Protein AF-A0A7J4PIK4-F1 (afdb_monomer)

Sequence (533 aa):
EASETSETIETIPVEIYWIFDQPGRMFKRGAWVELLEFLSGKVMSTPASKEECISGVVDYFHFKHGLKYDSFCGASHYGVFEHGGFFNLKAYLAGSVPISNCYDQAAALQAILGGIGINDIEWLFLEPFGYINRTDLLGRGECNNPFFLKEGRHDPEIVDNGSGHRTGFANHAFCGLLNKDNILDSCAGPHSGNDTAEEYVSQAVDSNPALYPAIRFERPGKKEDIVIGYGVADVERIEAANPLPTPPVGSEDEKENDKKAEKLNKIKELLDYPAKYESLDPYTFVCCNWPDPLANPLLSGWAMDLEQVRVGWNGVLKQWCMHDGEERINIEIYVSNSGPAPVHERIFKTLAATALNECVHRPNPESERHISRVQGLNPENKRHITLTASTENYSQQLSAIYNVGFNVEGFNLETDITQDLLDWLENLALNGVTEDWDKFPKLKLIEPAFPADAALGETFTCRADPEINENKSPFLEFFTSNKNVSLEEESDLTFTFKALVPEYTPIGLVLTDRETLLSTSKEVFINIYDPEN

Secondary structure (DSSP, 8-state):
----------PPPPP----SSSPPTT-BTB--HHHHHHIIIII-SS-SSHHHHHHHHHHIIIIIS--EE-TTT---SSSEETTEEEE-HHHHHHTSSSEE-HHHHHHHHHHHHHHTT---EEEEEESS-BSBPSEEETTTEEES-TTTTSTT----SS--TT-TTPPPB--EEEEEETTS-EEEESSEE-EEEEEEHHHHHHHHB---GGG--TTT-SS---GGGEEE--EEEEEPP--SS-----PPSS-S-HHHHHHHHHHHHHHHHHTTHHHHHHTS-TT-EE------GGGSGGGTT-EEEEEEEEEETTEEEEEEEEEETTEEEEEEEEEESS-HHHHHHHHHHHHHHHTTTT------TT---S--------TTSS-SEEEEEE-SSEEEEEEEETTEEEEEEEES-SS-HHHHHHHHHHHHHHHTEES-GGGS---------S-SEEETT-EEEEE------TT---EEEEE---TTEEEEEEETTEEEEEE-SSSEEEEEEEEE-TTT--EEEEEEEEEEE-TT-

Nearest PDB structures (foldseek):
  5noi-assembly1_A-2  TM=6.344E-01  e=3.663E-02  Homo sapiens
  3s97-assembly2_D  TM=6.069E-01  e=7.770E-02  Homo sapiens
  3hrp-assembly1_A  TM=4.530E-01  e=3.458E-02  Bacteroides thetaiotaomicron VPI-5482
  7z4b-assembly1_DW  TM=5.692E-01  e=2.470E-01  Escherichia phage vB_EcoP_SU10
  2k3t-assembly1_A  TM=4.989E-01  e=1.385E-01  Homo sapiens

pLDDT: mean 79.7, std 17.29, range [25.11, 98.31]

Solvent-accessible surface area (backbone atoms only — not comparable to full-atom values): 29612 Å² total; per-residue (Å²): 140,80,84,83,79,80,77,78,77,84,76,80,85,83,87,85,86,86,60,80,43,72,38,22,81,34,36,84,85,48,56,56,66,70,58,53,50,45,41,61,68,75,46,39,71,91,64,93,46,72,64,54,43,48,32,34,51,28,49,28,60,25,72,66,66,73,43,22,54,35,20,53,81,54,55,54,75,33,66,30,43,84,44,31,34,45,30,38,56,66,50,55,79,67,45,76,54,68,44,31,21,37,35,40,38,25,40,48,52,48,50,56,39,8,46,38,19,49,62,57,56,41,30,34,23,28,61,46,30,23,36,42,30,78,37,36,28,22,64,71,40,72,26,33,14,68,44,23,57,20,89,99,40,83,49,59,44,61,65,63,93,87,43,92,77,58,37,68,44,64,53,48,34,27,29,19,39,76,84,60,37,27,31,32,27,32,33,76,30,76,34,59,44,83,38,39,36,61,54,44,38,64,57,46,32,40,75,60,68,89,76,33,52,87,85,84,39,78,50,57,39,51,56,88,43,54,40,79,37,78,20,57,60,30,46,66,72,84,46,88,64,66,76,73,86,82,83,81,91,84,79,79,52,68,70,57,51,50,51,53,49,54,51,52,50,51,54,36,58,77,52,48,36,70,69,55,56,72,68,51,63,83,67,46,36,57,64,40,73,66,74,66,70,69,74,39,78,90,39,65,85,49,46,78,81,44,78,49,68,37,55,49,92,62,28,23,38,38,38,38,34,33,37,51,92,84,26,35,40,38,43,35,42,34,30,30,61,77,29,38,64,64,23,52,52,49,54,52,50,50,46,58,64,68,55,60,87,68,71,63,94,66,96,56,99,83,64,90,71,40,82,62,54,82,52,64,53,51,94,81,81,70,42,67,40,46,39,46,45,41,56,92,50,36,39,35,38,40,36,31,40,52,14,32,22,41,40,31,36,32,32,55,51,94,60,84,55,45,60,59,52,48,54,50,53,50,53,50,42,63,74,15,54,41,68,58,72,84,74,46,88,59,67,79,43,73,53,78,41,73,65,59,60,41,44,57,69,37,72,50,46,46,35,53,54,65,58,64,62,97,88,62,80,64,48,71,50,79,46,70,92,49,86,40,48,45,83,75,45,79,56,99,49,37,37,31,30,31,32,66,39,67,39,82,40,72,38,40,42,35,41,31,34,77,49,53,39,52,52,52,72,48,78,46,67,34,38,27,36,53,91,90,115

Structure (mmCIF, N/CA/C/O backbone):
data_AF-A0A7J4PIK4-F1
#
_entry.id   AF-A0A7J4PIK4-F1
#
loop_
_atom_site.group_PDB
_atom_site.id
_atom_site.type_symbol
_atom_site.label_atom_id
_atom_site.label_alt_id
_atom_site.label_comp_id
_atom_site.label_asym_id
_atom_site.label_entity_id
_atom_site.label_seq_id
_atom_site.pdbx_PDB_ins_code
_atom_site.Cartn_x
_atom_site.Cartn_y
_atom_site.Cartn_z
_atom_site.occupancy
_atom_site.B_iso_or_equiv
_atom_site.auth_seq_id
_atom_site.auth_comp_id
_atom_site.auth_asym_id
_atom_site.auth_atom_id
_atom_site.pdbx_PDB_model_num
ATOM 1 N N . GLU A 1 1 ? 5.708 -37.412 55.604 1.00 44.56 1 GLU A N 1
ATOM 2 C CA . GLU A 1 1 ? 5.358 -37.218 54.186 1.00 44.56 1 GLU A CA 1
ATOM 3 C C . GLU A 1 1 ? 5.075 -35.741 53.984 1.00 44.56 1 GLU A C 1
ATOM 5 O O . GLU A 1 1 ? 4.051 -35.258 54.443 1.00 44.56 1 GLU A O 1
ATOM 10 N N . ALA A 1 2 ? 6.034 -35.007 53.429 1.00 40.03 2 ALA A N 1
ATOM 11 C CA . ALA A 1 2 ? 5.810 -33.663 52.916 1.00 40.03 2 ALA A CA 1
ATOM 12 C C . ALA A 1 2 ? 6.092 -33.769 51.418 1.00 40.03 2 ALA A C 1
ATOM 14 O O . ALA A 1 2 ? 7.215 -34.090 51.034 1.00 40.03 2 ALA A O 1
ATOM 15 N N . SER A 1 3 ? 5.046 -33.657 50.601 1.00 47.53 3 SER A N 1
ATOM 16 C CA . SER A 1 3 ? 5.165 -33.687 49.147 1.00 47.53 3 SER A CA 1
ATOM 17 C C . SER A 1 3 ? 5.672 -32.329 48.675 1.00 47.53 3 SER A C 1
ATOM 19 O O . SER A 1 3 ? 4.949 -31.338 48.771 1.00 47.53 3 SER A O 1
ATOM 21 N N . GLU A 1 4 ? 6.907 -32.288 48.182 1.00 50.44 4 GLU A N 1
ATOM 22 C CA . GLU A 1 4 ? 7.414 -31.165 47.398 1.00 50.44 4 GLU A CA 1
ATOM 23 C C . GLU A 1 4 ? 6.646 -31.110 46.074 1.00 50.44 4 GLU A C 1
ATOM 25 O O . GLU A 1 4 ? 6.783 -31.971 45.206 1.00 50.44 4 GLU A O 1
ATOM 30 N N . THR A 1 5 ? 5.798 -30.098 45.938 1.00 47.47 5 THR A N 1
ATOM 31 C CA . THR A 1 5 ? 5.263 -29.649 44.657 1.00 47.47 5 THR A CA 1
ATOM 32 C C . THR A 1 5 ? 6.376 -28.903 43.929 1.00 47.47 5 THR A C 1
ATOM 34 O O . THR A 1 5 ? 6.680 -27.765 44.281 1.00 47.47 5 THR A O 1
ATOM 37 N N . SER A 1 6 ? 7.019 -29.543 42.948 1.00 48.03 6 SER A N 1
ATOM 38 C CA . SER A 1 6 ? 7.928 -28.843 42.041 1.00 48.03 6 SER A CA 1
ATOM 39 C C . SER A 1 6 ? 7.102 -27.951 41.114 1.00 48.03 6 SER A C 1
ATOM 41 O O . SER A 1 6 ? 6.417 -28.451 40.221 1.00 48.03 6 SER A O 1
ATOM 43 N N . GLU A 1 7 ? 7.150 -26.641 41.335 1.00 50.25 7 GLU A N 1
ATOM 44 C CA . GLU A 1 7 ? 6.687 -25.661 40.356 1.00 50.25 7 GLU A CA 1
ATOM 45 C C . GLU A 1 7 ? 7.585 -25.755 39.118 1.00 50.25 7 GLU A C 1
ATOM 47 O O . GLU A 1 7 ? 8.800 -25.553 39.180 1.00 50.25 7 GLU A O 1
ATOM 52 N N . THR A 1 8 ? 6.997 -26.126 37.985 1.00 49.59 8 THR A N 1
ATOM 53 C CA . THR A 1 8 ? 7.645 -26.013 36.681 1.00 49.59 8 THR A CA 1
ATOM 54 C C . THR A 1 8 ? 7.785 -24.533 36.357 1.00 49.59 8 THR A C 1
ATOM 56 O O . THR A 1 8 ? 6.787 -23.858 36.128 1.00 49.59 8 THR A O 1
ATOM 59 N N . ILE A 1 9 ? 9.019 -24.032 36.355 1.00 49.72 9 ILE A N 1
ATOM 60 C CA . ILE A 1 9 ? 9.341 -22.703 35.835 1.00 49.72 9 ILE A CA 1
ATOM 61 C C . ILE A 1 9 ? 8.969 -22.707 34.349 1.00 49.72 9 ILE A C 1
ATOM 63 O O . ILE A 1 9 ? 9.581 -23.437 33.567 1.00 49.72 9 ILE A O 1
ATOM 67 N N . GLU A 1 10 ? 7.957 -21.930 33.965 1.00 50.75 10 GLU A N 1
ATOM 68 C CA . GLU A 1 10 ? 7.666 -21.655 32.559 1.00 50.75 10 GLU A CA 1
ATOM 69 C C . GLU A 1 10 ? 8.859 -20.904 31.961 1.00 50.75 10 GLU A C 1
ATOM 71 O O . GLU A 1 10 ? 9.137 -19.753 32.292 1.00 50.75 10 GLU A O 1
ATOM 76 N N . THR A 1 11 ? 9.620 -21.581 31.106 1.00 53.75 11 THR A N 1
ATOM 77 C CA . THR A 1 11 ? 10.657 -20.943 30.298 1.00 53.75 11 THR A CA 1
ATOM 78 C C . THR A 1 11 ? 10.000 -20.334 29.068 1.00 53.75 11 THR A C 1
ATOM 80 O O . THR A 1 11 ? 9.451 -21.071 28.248 1.00 53.75 11 THR A O 1
ATOM 83 N N . ILE A 1 12 ? 10.077 -19.012 28.921 1.00 56.41 12 ILE A N 1
ATOM 84 C CA . ILE A 1 12 ? 9.683 -18.335 27.682 1.00 56.41 12 ILE A CA 1
ATOM 85 C C . ILE A 1 12 ? 10.761 -18.646 26.629 1.00 56.41 12 ILE A C 1
ATOM 87 O O . ILE A 1 12 ? 11.936 -18.355 26.879 1.00 56.41 12 ILE A O 1
ATOM 91 N N . PRO A 1 13 ? 10.420 -19.269 25.488 1.00 65.19 13 PRO A N 1
ATOM 92 C CA . PRO A 1 13 ? 11.381 -19.487 24.417 1.00 65.19 13 PRO A CA 1
ATOM 93 C C . PRO A 1 13 ? 11.828 -18.135 23.846 1.00 65.19 13 PRO A C 1
ATOM 95 O O . PRO A 1 13 ? 11.005 -17.273 23.551 1.00 65.19 13 PRO A O 1
ATOM 98 N N . VAL A 1 14 ? 13.142 -17.950 23.720 1.00 74.19 14 VAL A N 1
ATOM 99 C CA . VAL A 1 14 ? 13.741 -16.777 23.074 1.00 74.19 14 VAL A CA 1
ATOM 100 C C . VAL A 1 14 ? 14.162 -17.185 21.671 1.00 74.19 14 VAL A C 1
ATOM 102 O O . VAL A 1 14 ? 15.006 -18.069 21.514 1.00 74.19 14 VAL A O 1
ATOM 105 N N . GLU A 1 15 ? 13.599 -16.524 20.668 1.00 78.19 15 GLU A N 1
ATOM 106 C CA . GLU A 1 15 ? 14.009 -16.658 19.274 1.00 78.19 15 GLU A CA 1
ATOM 107 C C . GLU A 1 15 ? 14.902 -15.477 18.894 1.00 78.19 15 GLU A C 1
ATOM 109 O O . GLU A 1 15 ? 14.636 -14.329 19.249 1.00 78.19 15 GLU A O 1
ATOM 114 N N . ILE A 1 16 ? 16.017 -15.767 18.222 1.00 81.12 16 ILE A N 1
ATOM 115 C CA . ILE A 1 16 ? 17.013 -14.767 17.830 1.00 81.12 16 ILE A CA 1
ATOM 116 C C . ILE A 1 16 ? 17.240 -14.898 16.332 1.00 81.12 16 ILE A C 1
ATOM 118 O O . ILE A 1 16 ? 17.668 -15.951 15.855 1.00 81.12 16 ILE A O 1
ATOM 122 N N . TYR A 1 17 ? 17.010 -13.805 15.613 1.00 83.31 17 TYR A N 1
ATOM 123 C CA . TYR A 1 17 ? 17.243 -13.703 14.178 1.00 83.31 17 TYR A CA 1
ATOM 124 C C . TYR A 1 17 ? 18.482 -12.855 13.908 1.00 83.31 17 TYR A C 1
ATOM 126 O O . TYR A 1 17 ? 18.696 -11.822 14.542 1.00 83.31 17 TYR A O 1
ATOM 134 N N . TRP A 1 18 ? 19.285 -13.291 12.942 1.00 84.50 18 TRP A N 1
ATOM 135 C CA . TRP A 1 18 ? 20.446 -12.555 12.454 1.00 84.50 18 TRP A CA 1
ATOM 136 C C . TRP A 1 18 ? 20.149 -12.087 11.033 1.00 84.50 18 TRP A C 1
ATOM 138 O O . TRP A 1 18 ? 19.862 -12.908 10.163 1.00 84.50 18 TRP A O 1
ATOM 148 N N . ILE A 1 19 ? 20.208 -10.776 10.816 1.00 89.12 19 ILE A N 1
ATOM 149 C CA . ILE A 1 19 ? 20.044 -10.132 9.508 1.00 89.12 19 ILE A CA 1
ATOM 150 C C . ILE A 1 19 ? 21.381 -9.525 9.059 1.00 89.12 19 ILE A C 1
ATOM 152 O O . ILE A 1 19 ? 22.289 -9.363 9.877 1.00 89.12 19 ILE A O 1
ATOM 156 N N . PHE A 1 20 ? 21.532 -9.239 7.764 1.00 90.12 20 PHE A N 1
ATOM 157 C CA . PHE A 1 20 ? 22.807 -8.788 7.190 1.00 90.12 20 PHE A CA 1
ATOM 158 C C . PHE A 1 20 ? 23.176 -7.364 7.610 1.00 90.12 20 PHE A C 1
ATOM 160 O O . PHE A 1 20 ? 24.349 -7.075 7.837 1.00 90.12 20 PHE A O 1
ATOM 167 N N . ASP A 1 21 ? 22.177 -6.491 7.699 1.00 92.62 21 ASP A N 1
ATOM 168 C CA . ASP A 1 21 ? 22.305 -5.092 8.103 1.00 92.62 21 ASP A CA 1
ATOM 169 C C . ASP A 1 21 ? 20.950 -4.594 8.640 1.00 92.62 21 ASP A C 1
ATOM 171 O O . ASP A 1 21 ? 20.004 -5.372 8.782 1.00 92.62 21 ASP A O 1
ATOM 175 N N . GLN A 1 22 ? 20.831 -3.301 8.929 1.00 91.56 22 GLN A N 1
ATOM 176 C CA . GLN A 1 22 ? 19.566 -2.678 9.301 1.00 91.56 22 GLN A CA 1
ATOM 177 C C . GLN A 1 22 ? 18.505 -2.870 8.208 1.00 91.56 22 GLN A C 1
ATOM 179 O O . GLN A 1 22 ? 18.833 -2.747 7.026 1.00 91.56 22 GLN A O 1
ATOM 184 N N . PRO A 1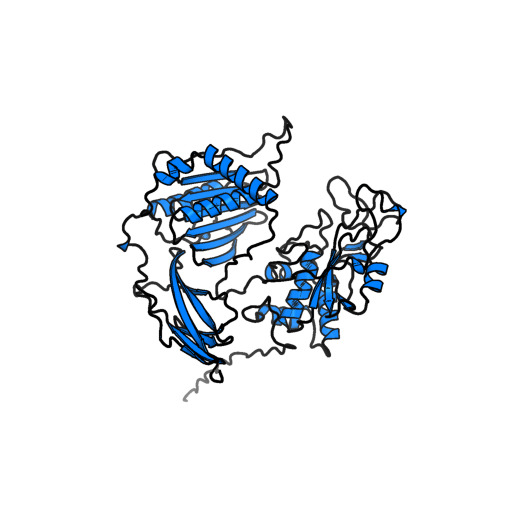 23 ? 17.232 -3.109 8.568 1.00 93.81 23 PRO A N 1
ATOM 185 C CA . PRO A 1 23 ? 16.152 -3.190 7.595 1.00 93.81 23 PRO A CA 1
ATOM 186 C C . PRO A 1 23 ? 16.070 -1.947 6.701 1.00 93.81 23 PRO A C 1
ATOM 188 O O . PRO A 1 23 ? 16.350 -0.824 7.127 1.00 93.81 23 PRO A O 1
ATOM 191 N N . GLY A 1 24 ? 15.666 -2.153 5.452 1.00 91.00 24 GLY A N 1
ATOM 192 C CA . GLY A 1 24 ? 15.542 -1.098 4.457 1.00 91.00 24 GLY A CA 1
ATOM 193 C C . GLY A 1 24 ? 14.508 -0.040 4.825 1.00 91.00 24 GLY A C 1
ATOM 194 O O . GLY A 1 24 ? 13.609 -0.258 5.635 1.00 91.00 24 GLY A O 1
ATOM 195 N N . ARG A 1 25 ? 14.599 1.124 4.171 1.00 89.00 25 ARG A N 1
ATOM 196 C CA . ARG A 1 25 ? 13.798 2.326 4.485 1.00 89.00 25 ARG A CA 1
ATOM 197 C C . ARG A 1 25 ? 12.275 2.133 4.469 1.00 89.00 25 ARG A C 1
ATOM 199 O O . ARG A 1 25 ? 11.564 2.936 5.069 1.00 89.00 25 ARG A O 1
ATOM 206 N N . MET A 1 26 ? 11.775 1.120 3.759 1.00 91.19 26 MET A N 1
ATOM 207 C CA . MET A 1 26 ? 10.349 0.787 3.729 1.00 91.19 26 MET A CA 1
ATOM 208 C C . MET A 1 26 ? 9.867 0.182 5.059 1.00 91.19 26 MET A C 1
ATOM 210 O O . MET A 1 26 ? 8.690 0.290 5.383 1.00 91.19 26 MET A O 1
ATOM 214 N N . PHE A 1 27 ? 10.771 -0.383 5.867 1.00 88.50 27 PHE A N 1
ATOM 215 C CA . PHE A 1 27 ? 10.506 -0.913 7.206 1.00 88.50 27 PHE A CA 1
ATOM 216 C C . PHE A 1 27 ? 10.807 0.132 8.276 1.00 88.50 27 PHE A C 1
ATOM 218 O O . PHE A 1 27 ? 11.755 0.023 9.052 1.00 88.50 27 PHE A O 1
ATOM 225 N N . LYS A 1 28 ? 9.967 1.163 8.350 1.00 77.62 28 LYS A N 1
ATOM 226 C CA . LYS A 1 28 ? 10.164 2.317 9.248 1.00 77.62 28 LYS A CA 1
ATOM 227 C C . LYS A 1 28 ? 10.260 1.969 10.745 1.00 77.62 28 LYS A C 1
ATOM 229 O O . LYS A 1 28 ? 10.697 2.812 11.517 1.00 77.62 28 LYS A O 1
ATOM 234 N N . ARG A 1 29 ? 9.845 0.762 11.156 1.00 73.25 29 ARG A N 1
ATOM 235 C CA . ARG A 1 29 ? 9.918 0.243 12.539 1.00 73.25 29 ARG A CA 1
ATOM 236 C C . ARG A 1 29 ? 10.696 -1.078 12.643 1.00 73.25 29 ARG A C 1
ATOM 238 O O . ARG A 1 29 ? 10.485 -1.854 13.567 1.00 73.25 29 ARG A O 1
ATOM 245 N N . GLY A 1 30 ? 11.578 -1.338 11.681 1.00 82.06 30 GLY A N 1
ATOM 246 C CA . GLY A 1 30 ? 12.247 -2.625 11.539 1.00 82.06 30 GLY A CA 1
ATOM 247 C C . GLY A 1 30 ? 11.376 -3.673 10.842 1.00 82.06 30 GLY A C 1
ATOM 248 O O . GLY A 1 30 ? 10.187 -3.467 10.589 1.00 82.06 30 GLY A O 1
ATOM 249 N N . ALA A 1 31 ? 12.003 -4.786 10.469 1.00 85.62 31 ALA A N 1
ATOM 250 C CA . ALA A 1 31 ? 11.311 -5.926 9.889 1.00 85.62 31 ALA A CA 1
ATOM 251 C C . ALA A 1 31 ? 10.519 -6.660 10.974 1.00 85.62 31 ALA A C 1
ATOM 253 O O . ALA A 1 31 ? 11.040 -6.920 12.058 1.00 85.62 31 ALA A O 1
ATOM 254 N N . TRP A 1 32 ? 9.263 -6.990 10.684 1.00 84.44 32 TRP A N 1
ATOM 255 C CA . TRP A 1 32 ? 8.428 -7.719 11.631 1.00 84.44 32 TRP A CA 1
ATOM 256 C C . TRP A 1 32 ? 8.840 -9.191 11.741 1.00 84.44 32 T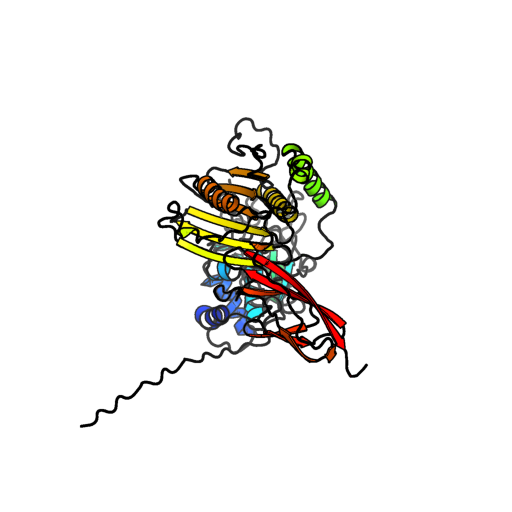RP A C 1
ATOM 258 O O . TRP A 1 32 ? 9.379 -9.775 10.797 1.00 84.44 32 TRP A O 1
ATOM 268 N N . VAL A 1 33 ? 8.583 -9.802 12.899 1.00 84.00 33 VAL A N 1
ATOM 269 C CA . VAL A 1 33 ? 9.047 -11.162 13.221 1.00 84.00 33 VAL A CA 1
ATOM 270 C C . VAL A 1 33 ? 8.488 -12.189 12.241 1.00 84.00 33 VAL A C 1
ATOM 272 O O . VAL A 1 33 ? 9.237 -13.026 11.755 1.00 84.00 33 VAL A O 1
ATOM 275 N N . GLU A 1 34 ? 7.227 -12.066 11.837 1.00 85.69 34 GLU A N 1
ATOM 276 C CA . GLU A 1 34 ? 6.569 -12.988 10.907 1.00 85.69 34 GLU A CA 1
ATOM 277 C C . GLU A 1 34 ? 7.231 -12.990 9.518 1.00 85.69 34 GLU A C 1
ATOM 279 O O . GLU A 1 34 ? 7.201 -13.996 8.810 1.00 85.69 34 GLU A O 1
ATOM 284 N N . LEU A 1 35 ? 7.868 -11.882 9.116 1.00 87.56 35 LEU A N 1
ATOM 285 C CA . LEU A 1 35 ? 8.659 -11.815 7.890 1.00 87.56 35 LEU A CA 1
ATOM 286 C C . LEU A 1 35 ? 9.956 -12.605 8.067 1.00 87.56 35 LEU A C 1
ATOM 288 O O . LEU A 1 35 ? 10.343 -13.365 7.181 1.00 87.56 35 LEU A O 1
ATOM 292 N N . LEU A 1 36 ? 10.613 -12.467 9.218 1.00 88.12 36 LEU A N 1
ATOM 293 C CA . LEU A 1 36 ? 11.833 -13.210 9.530 1.00 88.12 36 LEU A CA 1
ATOM 294 C C . LEU A 1 36 ? 11.552 -14.714 9.686 1.00 88.12 36 LEU A C 1
ATOM 296 O O . LEU A 1 36 ? 12.323 -15.531 9.183 1.00 88.12 36 LEU A O 1
ATOM 300 N N . GLU A 1 37 ? 10.429 -15.097 10.295 1.00 85.62 37 GLU A N 1
ATOM 301 C CA . GLU A 1 37 ? 9.919 -16.474 10.351 1.00 85.62 37 GLU A CA 1
ATOM 302 C C . GLU A 1 37 ? 9.628 -17.025 8.955 1.00 85.62 37 GLU A C 1
ATOM 304 O O . GLU A 1 37 ? 10.052 -18.130 8.605 1.00 85.62 37 GLU A O 1
ATOM 309 N N . PHE A 1 38 ? 8.937 -16.241 8.124 1.00 86.12 38 PHE A N 1
ATOM 310 C CA . PHE A 1 38 ? 8.653 -16.613 6.746 1.00 86.12 38 PHE A CA 1
ATOM 311 C C . PHE A 1 38 ? 9.948 -16.897 5.977 1.00 86.12 38 PHE A C 1
ATOM 313 O O . PHE A 1 38 ? 10.061 -17.926 5.307 1.00 86.12 38 PHE A O 1
ATOM 320 N N . LEU A 1 39 ? 10.949 -16.029 6.121 1.00 83.12 39 LEU A N 1
ATOM 321 C CA . LEU A 1 39 ? 12.225 -16.160 5.424 1.00 83.12 39 LEU A CA 1
ATOM 322 C C . LEU A 1 39 ? 13.054 -17.342 5.926 1.00 83.12 39 LEU A C 1
ATOM 324 O O . LEU A 1 39 ? 13.543 -18.129 5.114 1.00 83.12 39 LEU A O 1
ATOM 328 N N . SER A 1 40 ? 13.176 -17.481 7.245 1.00 78.38 40 SER A N 1
ATOM 329 C CA . SER A 1 40 ? 13.967 -18.532 7.898 1.00 78.38 40 SER A CA 1
ATOM 330 C C . SER A 1 40 ? 13.339 -19.928 7.805 1.00 78.38 40 SER A C 1
ATOM 332 O O . SER A 1 40 ? 14.051 -20.923 7.933 1.00 78.38 40 SER A O 1
ATOM 334 N N . GLY A 1 41 ? 12.024 -20.019 7.575 1.00 75.31 41 GLY A N 1
ATOM 335 C CA . GLY A 1 41 ? 11.312 -21.291 7.443 1.00 75.31 41 GLY A CA 1
ATOM 336 C C . GLY A 1 41 ? 10.964 -21.684 6.007 1.00 75.31 41 GLY A C 1
ATOM 337 O O . GLY A 1 41 ? 11.218 -22.817 5.598 1.00 75.31 41 GLY A O 1
ATOM 338 N N . LYS A 1 42 ? 10.336 -20.782 5.239 1.00 73.00 42 LYS A N 1
ATOM 339 C CA . LYS A 1 42 ? 9.747 -21.113 3.926 1.00 73.00 42 LYS A CA 1
ATOM 340 C C . LYS A 1 42 ? 10.660 -20.794 2.749 1.00 73.00 42 LYS A C 1
ATOM 342 O O . LYS A 1 42 ? 10.602 -21.503 1.743 1.00 73.00 42 LYS A O 1
ATOM 347 N N . VAL A 1 43 ? 11.460 -19.737 2.857 1.00 75.75 43 VAL A N 1
ATOM 348 C CA . VAL A 1 43 ? 12.253 -19.229 1.730 1.00 75.75 43 VAL A CA 1
ATOM 349 C C . VAL A 1 43 ? 13.623 -19.894 1.685 1.00 75.75 43 VAL A C 1
ATOM 351 O O . VAL A 1 43 ? 14.000 -20.424 0.640 1.00 75.75 43 VAL A O 1
ATOM 354 N N . MET A 1 44 ? 14.354 -19.927 2.805 1.00 71.25 44 MET A N 1
ATOM 355 C CA . MET A 1 44 ? 15.735 -20.423 2.828 1.00 71.25 44 MET A CA 1
ATOM 356 C C . MET A 1 44 ? 16.079 -21.161 4.122 1.00 71.25 44 MET A C 1
ATOM 358 O O . MET A 1 44 ? 15.678 -20.758 5.208 1.00 71.25 44 MET A O 1
ATOM 362 N N . SER A 1 45 ? 16.919 -22.190 4.009 1.00 67.94 45 SER A N 1
ATOM 363 C CA . SER A 1 45 ? 17.758 -22.658 5.120 1.00 67.94 45 SER A CA 1
ATOM 364 C C . SER A 1 45 ? 18.995 -21.763 5.242 1.00 67.94 45 SER A C 1
ATOM 366 O O . SER A 1 45 ? 19.442 -21.250 4.222 1.00 67.94 45 SER A O 1
ATOM 368 N N . THR A 1 46 ? 19.551 -21.600 6.450 1.00 68.56 46 THR A N 1
ATOM 369 C CA . THR A 1 46 ? 20.696 -20.723 6.790 1.00 68.56 46 THR A CA 1
ATOM 370 C C . THR A 1 46 ? 21.674 -20.489 5.618 1.00 68.56 46 THR A C 1
ATOM 372 O O . THR A 1 46 ? 22.475 -21.382 5.333 1.00 68.56 46 THR A O 1
ATOM 375 N N . PRO A 1 47 ? 21.617 -19.328 4.931 1.00 74.19 47 PRO A N 1
ATOM 376 C CA . PRO A 1 47 ? 22.429 -19.086 3.739 1.00 74.19 47 PRO A CA 1
ATOM 377 C C . PRO A 1 47 ? 23.906 -18.901 4.111 1.00 74.19 47 PRO A C 1
ATOM 379 O O . PRO A 1 47 ? 24.224 -18.320 5.151 1.00 74.19 47 PRO A O 1
ATOM 382 N N . ALA A 1 48 ? 24.822 -19.369 3.261 1.00 76.12 48 ALA A N 1
ATOM 383 C CA . ALA A 1 48 ? 26.262 -19.207 3.451 1.00 76.12 48 ALA A CA 1
ATOM 384 C C . ALA A 1 48 ? 26.775 -17.830 2.992 1.00 76.12 48 ALA A C 1
ATOM 386 O O . ALA A 1 48 ? 27.854 -17.412 3.422 1.00 76.12 48 ALA A O 1
ATOM 387 N N . SER A 1 49 ? 26.028 -17.119 2.135 1.00 88.31 49 SER A N 1
ATOM 388 C CA . SER A 1 49 ? 26.370 -15.766 1.674 1.00 88.31 49 SER A CA 1
ATOM 389 C C . SER A 1 49 ? 25.146 -14.907 1.322 1.00 88.31 49 SER A C 1
ATOM 391 O O . SER A 1 49 ? 24.009 -15.381 1.269 1.00 88.31 49 SER A O 1
ATOM 393 N N . LYS A 1 50 ? 25.395 -13.618 1.061 1.00 90.12 50 LYS A N 1
ATOM 394 C CA . LYS A 1 50 ? 24.394 -12.654 0.587 1.00 90.12 50 LYS A CA 1
ATOM 395 C C . LYS A 1 50 ? 23.828 -13.039 -0.785 1.00 90.12 50 LYS A C 1
ATOM 397 O O . LYS A 1 50 ? 22.630 -12.933 -1.014 1.00 90.12 50 LYS A O 1
ATOM 402 N N . GLU A 1 51 ? 24.682 -13.509 -1.685 1.00 90.69 51 GLU A N 1
ATOM 403 C CA . GLU A 1 51 ? 24.327 -13.906 -3.052 1.00 90.69 51 GLU A CA 1
ATOM 404 C C . GLU A 1 51 ? 23.439 -15.154 -3.052 1.00 90.69 51 GLU A C 1
ATOM 406 O O . GLU A 1 51 ? 22.443 -15.206 -3.770 1.00 90.69 51 GLU A O 1
ATOM 411 N N . GLU A 1 52 ? 23.752 -16.135 -2.198 1.00 90.12 52 GLU A N 1
ATOM 412 C CA . GLU A 1 52 ? 22.894 -17.307 -1.998 1.00 90.12 52 GLU A CA 1
ATOM 413 C C . GLU A 1 52 ? 21.522 -16.892 -1.458 1.00 90.12 52 GLU A C 1
ATOM 415 O O . GLU A 1 52 ? 20.496 -17.416 -1.892 1.00 90.12 52 GLU A O 1
ATOM 420 N N . CYS A 1 53 ? 21.496 -15.897 -0.567 1.00 91.44 53 CYS A N 1
ATOM 421 C CA . CYS A 1 53 ? 20.256 -15.354 -0.047 1.00 91.44 53 CYS A CA 1
ATOM 422 C C . CYS A 1 53 ? 19.395 -14.690 -1.135 1.00 91.44 53 CYS A C 1
ATOM 424 O O . CYS A 1 53 ? 18.205 -14.986 -1.245 1.00 91.44 53 CYS A O 1
ATOM 426 N N . ILE A 1 54 ? 19.996 -13.840 -1.970 1.00 94.06 54 ILE A N 1
ATOM 427 C CA . ILE A 1 54 ? 19.312 -13.195 -3.098 1.00 94.06 54 ILE A CA 1
ATOM 428 C C . ILE A 1 54 ? 18.744 -14.245 -4.056 1.00 94.06 54 ILE A C 1
ATOM 430 O O . ILE A 1 54 ? 17.562 -14.188 -4.397 1.00 94.06 54 ILE A O 1
ATOM 434 N N . SER A 1 55 ? 19.555 -15.236 -4.439 1.00 93.56 55 SER A N 1
ATOM 435 C CA . SER A 1 55 ? 19.114 -16.319 -5.323 1.00 93.56 55 SER A CA 1
ATOM 436 C C . SER A 1 55 ? 17.952 -17.107 -4.723 1.00 93.56 55 SER A C 1
ATOM 438 O O . SER A 1 55 ? 16.966 -17.353 -5.410 1.00 93.56 55 SER A O 1
ATOM 440 N N . GLY A 1 56 ? 18.023 -17.452 -3.434 1.00 93.69 56 GLY A N 1
ATOM 441 C CA . GLY A 1 56 ? 16.960 -18.187 -2.749 1.00 93.69 56 GLY A CA 1
ATOM 442 C C . GLY A 1 56 ? 15.634 -17.425 -2.699 1.00 93.69 56 GLY A C 1
ATOM 443 O O . GLY A 1 56 ? 14.575 -18.025 -2.883 1.00 93.69 56 GLY A O 1
ATOM 444 N N . VAL A 1 57 ? 15.683 -16.105 -2.497 1.00 95.31 57 VAL A N 1
ATOM 445 C CA . VAL A 1 57 ? 14.497 -15.235 -2.505 1.00 95.31 57 VAL A CA 1
ATOM 446 C C . VAL A 1 57 ? 13.883 -15.145 -3.907 1.00 95.31 57 VAL A C 1
ATOM 448 O O . VAL A 1 57 ? 12.672 -15.329 -4.047 1.00 95.31 57 VAL A O 1
ATOM 451 N N . VAL A 1 58 ? 14.701 -14.919 -4.943 1.00 96.94 58 VAL A N 1
ATOM 452 C CA . VAL A 1 58 ? 14.237 -14.881 -6.343 1.00 96.94 58 VAL A CA 1
ATOM 453 C C . VAL A 1 58 ? 13.583 -16.208 -6.733 1.00 96.94 58 VAL A C 1
ATOM 455 O O . VAL A 1 58 ? 12.445 -16.217 -7.204 1.00 96.94 58 VAL A O 1
ATOM 458 N N . ASP A 1 59 ? 14.256 -17.329 -6.468 1.00 95.50 59 ASP A N 1
ATOM 459 C CA . ASP A 1 59 ? 13.752 -18.667 -6.786 1.00 95.50 59 ASP A CA 1
ATOM 460 C C . ASP A 1 59 ? 12.457 -18.986 -6.039 1.00 95.50 59 ASP A C 1
ATOM 462 O O . ASP A 1 59 ? 11.552 -19.627 -6.579 1.00 95.50 59 ASP A O 1
ATOM 466 N N . TYR A 1 60 ? 12.348 -18.558 -4.779 1.00 95.69 60 TYR A N 1
ATOM 467 C CA . TYR A 1 60 ? 11.138 -18.773 -4.005 1.00 95.69 60 TYR A CA 1
ATOM 468 C C . TYR A 1 60 ? 9.947 -18.036 -4.620 1.00 95.69 60 TYR A C 1
ATOM 470 O O . TYR A 1 60 ? 8.903 -18.659 -4.833 1.00 95.69 60 TYR A O 1
ATOM 478 N N . PHE A 1 61 ? 10.082 -16.743 -4.929 1.00 96.00 61 PHE A N 1
ATOM 479 C CA . PHE A 1 61 ? 8.968 -15.987 -5.505 1.00 96.00 61 PHE A CA 1
ATOM 480 C C . PHE A 1 61 ? 8.612 -16.443 -6.910 1.00 96.00 61 PHE A C 1
ATOM 482 O O . PHE A 1 61 ? 7.427 -16.496 -7.227 1.00 96.00 61 PHE A O 1
ATOM 489 N N . HIS A 1 62 ? 9.596 -16.879 -7.692 1.00 97.56 62 HIS A N 1
ATOM 490 C CA . HIS A 1 62 ? 9.348 -17.379 -9.034 1.00 97.56 62 HIS A CA 1
ATOM 491 C C . HIS A 1 62 ? 8.703 -18.782 -9.048 1.00 97.56 62 HIS A C 1
ATOM 493 O O . HIS A 1 62 ? 7.705 -19.002 -9.734 1.00 97.56 62 HIS A O 1
ATOM 499 N N . PHE A 1 63 ? 9.225 -19.738 -8.266 1.00 95.62 63 PHE A N 1
ATOM 500 C CA . PHE A 1 63 ? 8.813 -21.148 -8.360 1.00 95.62 63 PHE A CA 1
ATOM 501 C C . PHE A 1 63 ? 7.914 -21.649 -7.226 1.00 95.62 63 PHE A C 1
ATOM 503 O O . PHE A 1 63 ? 7.143 -22.588 -7.430 1.00 95.62 63 PHE A O 1
ATOM 510 N N . LYS A 1 64 ? 8.044 -21.109 -6.009 1.00 94.56 64 LYS A N 1
ATOM 511 C CA . LYS A 1 64 ? 7.494 -21.739 -4.789 1.00 94.56 64 LYS A CA 1
ATOM 512 C C . LYS A 1 64 ? 6.342 -20.974 -4.154 1.00 94.56 64 LYS A C 1
ATOM 514 O O . LYS A 1 64 ? 5.538 -21.589 -3.460 1.00 94.56 64 LYS A O 1
ATOM 519 N N . HIS A 1 65 ? 6.247 -19.669 -4.383 1.00 94.69 65 HIS A N 1
ATOM 520 C CA . HIS A 1 65 ? 5.210 -18.837 -3.777 1.00 94.69 65 HIS A CA 1
ATOM 521 C C . HIS A 1 65 ? 3.796 -19.215 -4.259 1.00 94.69 65 HIS A C 1
ATOM 523 O O . HIS A 1 65 ? 2.825 -19.067 -3.523 1.00 94.69 65 HIS A O 1
ATOM 529 N N . GLY A 1 66 ? 3.664 -19.739 -5.482 1.00 93.81 66 GLY A N 1
ATOM 530 C CA . GLY A 1 66 ? 2.398 -20.263 -6.012 1.00 93.81 66 GLY A CA 1
ATOM 531 C C . GLY A 1 66 ? 1.492 -19.232 -6.693 1.00 93.81 66 GLY A C 1
ATOM 532 O O . GLY A 1 66 ? 0.414 -19.600 -7.161 1.00 93.81 66 GLY A O 1
ATOM 533 N N . LEU A 1 67 ? 1.927 -17.972 -6.792 1.00 95.38 67 LEU A N 1
ATOM 534 C CA . LEU A 1 67 ? 1.258 -16.958 -7.609 1.00 95.38 67 LEU A CA 1
ATOM 535 C C . LEU A 1 67 ? 1.513 -17.201 -9.095 1.00 95.38 67 LEU A C 1
ATOM 537 O O . LEU A 1 67 ? 2.502 -17.821 -9.486 1.00 95.38 67 LEU A O 1
ATOM 541 N N . LYS A 1 68 ? 0.604 -16.697 -9.928 1.00 96.62 68 LYS A N 1
ATOM 542 C CA . LYS A 1 68 ? 0.725 -16.742 -11.386 1.00 96.62 68 LYS A CA 1
ATOM 543 C C . LYS A 1 68 ? 0.729 -15.342 -11.963 1.00 96.62 68 LYS A C 1
ATOM 545 O O . LYS A 1 68 ? 0.051 -14.459 -11.448 1.00 96.62 68 LYS A O 1
ATOM 550 N N . TYR A 1 69 ? 1.409 -15.158 -13.085 1.00 97.69 69 TYR A N 1
ATOM 551 C CA . TYR A 1 69 ? 1.353 -13.887 -13.789 1.00 97.69 69 TYR A CA 1
ATOM 552 C C . TYR A 1 69 ? -0.090 -13.530 -14.198 1.00 97.69 69 TYR A C 1
ATOM 554 O O . TYR A 1 69 ? -0.836 -14.392 -14.698 1.00 97.69 69 TYR A O 1
ATOM 562 N N . ASP A 1 70 ? -0.474 -12.267 -13.994 1.00 95.69 70 ASP A N 1
ATOM 563 C CA . ASP A 1 70 ? -1.724 -11.683 -14.488 1.00 95.69 70 ASP A CA 1
ATOM 564 C C . ASP A 1 70 ? -1.676 -11.515 -16.014 1.00 95.69 70 ASP A C 1
ATOM 566 O O . ASP A 1 70 ? -1.381 -10.458 -16.573 1.00 95.69 70 ASP A O 1
ATOM 570 N N . SER A 1 71 ? -2.020 -12.600 -16.699 1.00 94.06 71 SER A N 1
ATOM 571 C CA . SER A 1 71 ? -2.107 -12.654 -18.156 1.00 94.06 71 SER A CA 1
ATOM 572 C C . SER A 1 71 ? -3.390 -12.048 -18.733 1.00 94.06 71 SER A C 1
ATOM 574 O O . SER A 1 71 ? -3.616 -12.165 -19.940 1.00 94.06 71 SER A O 1
ATOM 576 N N . PHE A 1 72 ? -4.253 -11.435 -17.915 1.00 87.50 72 PHE A N 1
ATOM 577 C CA . PHE A 1 72 ? -5.487 -10.807 -18.387 1.00 87.50 72 PHE A CA 1
ATOM 578 C C . PHE A 1 72 ? -5.249 -9.344 -18.764 1.00 87.50 72 PHE A C 1
ATOM 580 O O . PHE A 1 72 ? -5.508 -8.932 -19.901 1.00 87.50 72 PHE A O 1
ATOM 587 N N . CYS A 1 73 ? -4.711 -8.564 -17.827 1.00 85.00 73 CYS A N 1
ATOM 588 C CA . CYS A 1 73 ? -4.435 -7.143 -18.035 1.00 85.00 73 CYS A CA 1
ATOM 589 C C . CYS A 1 73 ? -3.075 -6.681 -17.501 1.00 85.00 73 CYS A C 1
ATOM 591 O O . CYS A 1 73 ? -2.697 -5.545 -17.787 1.00 85.00 73 CYS A O 1
ATOM 593 N N . GLY A 1 74 ? -2.334 -7.540 -16.792 1.00 86.75 74 GLY A N 1
ATOM 594 C CA . GLY A 1 74 ? -1.053 -7.178 -16.187 1.00 86.75 74 GLY A CA 1
ATOM 595 C C . GLY A 1 74 ? -1.189 -6.141 -15.081 1.00 86.75 74 GLY A C 1
ATOM 596 O O . GLY A 1 74 ? -0.266 -5.349 -14.889 1.00 86.75 74 GLY A O 1
ATOM 597 N N . ALA A 1 75 ? -2.334 -6.093 -14.396 1.00 82.62 75 ALA A N 1
ATOM 598 C CA . ALA A 1 75 ? -2.556 -5.149 -13.312 1.00 82.62 75 ALA A CA 1
ATOM 599 C C . ALA A 1 75 ? -1.811 -5.592 -12.047 1.00 82.62 75 ALA A C 1
ATOM 601 O O . ALA A 1 75 ? -1.581 -6.780 -11.828 1.00 82.62 75 ALA A O 1
ATOM 602 N N . SER A 1 76 ? -1.421 -4.617 -11.229 1.00 91.19 76 SER A N 1
ATOM 603 C CA . SER A 1 76 ? -0.889 -4.873 -9.890 1.00 91.19 76 SER A CA 1
ATOM 604 C C . SER A 1 76 ? -2.041 -5.198 -8.954 1.00 91.19 76 SER A C 1
ATOM 606 O O . SER A 1 76 ? -3.095 -4.560 -9.023 1.00 91.19 76 SER A O 1
ATOM 608 N N . HIS A 1 77 ? -1.831 -6.184 -8.088 1.00 88.62 77 HIS A N 1
ATOM 609 C CA . HIS A 1 77 ? -2.839 -6.641 -7.125 1.00 88.62 77 HIS A CA 1
ATOM 610 C C . HIS A 1 77 ? -2.463 -6.298 -5.682 1.00 88.62 77 HIS A C 1
ATOM 612 O O . HIS A 1 77 ? -3.276 -6.479 -4.776 1.00 88.62 77 HIS A O 1
ATOM 618 N N . TYR A 1 78 ? -1.259 -5.754 -5.465 1.00 89.88 78 TYR A N 1
ATOM 619 C CA . TYR A 1 78 ? -0.706 -5.509 -4.132 1.00 89.88 78 TYR A CA 1
ATOM 620 C C . TYR A 1 78 ? -0.242 -4.062 -3.902 1.00 89.88 78 TYR A C 1
ATOM 622 O O . TYR A 1 78 ? 0.545 -3.795 -2.997 1.00 89.88 78 TYR A O 1
ATOM 630 N N . GLY A 1 79 ? -0.779 -3.104 -4.664 1.00 73.38 79 GLY A N 1
ATOM 631 C CA . GLY A 1 79 ? -0.757 -1.669 -4.326 1.00 73.38 79 GLY A CA 1
ATOM 632 C C . GLY A 1 79 ? 0.367 -0.834 -4.950 1.00 73.38 79 GLY A C 1
ATOM 633 O O . GLY A 1 79 ? 0.352 0.391 -4.827 1.00 73.38 79 GLY A O 1
ATOM 634 N N . VAL A 1 80 ? 1.304 -1.470 -5.654 1.00 84.81 80 VAL A N 1
ATOM 635 C CA . VAL A 1 80 ? 2.432 -0.805 -6.329 1.00 84.81 80 VAL A CA 1
ATOM 636 C C . VAL A 1 80 ? 2.156 -0.520 -7.806 1.00 84.81 80 VAL A C 1
ATOM 638 O O . VAL A 1 80 ? 1.353 -1.207 -8.436 1.00 84.81 80 VAL A O 1
ATOM 641 N N . PHE A 1 81 ? 2.850 0.471 -8.372 1.00 85.12 81 PHE A N 1
ATOM 642 C CA . PHE A 1 81 ? 2.748 0.868 -9.784 1.00 85.12 81 PHE A CA 1
ATOM 643 C C . PHE A 1 81 ? 4.134 0.915 -10.460 1.00 85.12 81 PHE A C 1
ATOM 645 O O . PHE A 1 81 ? 5.122 0.449 -9.895 1.00 85.12 81 PHE A O 1
ATOM 652 N N . GLU A 1 82 ? 4.214 1.495 -11.663 1.00 84.62 82 GLU A N 1
ATOM 653 C CA . GLU A 1 82 ? 5.409 1.577 -12.527 1.00 84.62 82 GLU A CA 1
ATOM 654 C C . GLU A 1 82 ? 6.714 1.968 -11.811 1.00 84.62 82 GLU A C 1
ATOM 656 O O . GLU A 1 82 ? 7.776 1.390 -12.051 1.00 84.62 82 GLU A O 1
ATOM 661 N N . HIS A 1 83 ? 6.638 2.920 -10.883 1.00 85.06 83 HIS A N 1
ATOM 662 C CA . HIS A 1 83 ? 7.795 3.466 -10.178 1.00 85.06 83 HIS A CA 1
ATOM 663 C C . HIS A 1 83 ? 7.852 3.057 -8.700 1.00 85.06 83 HIS A C 1
ATOM 665 O O . HIS A 1 83 ? 8.605 3.660 -7.932 1.00 85.06 83 HIS A O 1
ATOM 671 N N . GLY A 1 84 ? 7.091 2.033 -8.306 1.00 85.06 84 GLY A N 1
ATOM 672 C CA . GLY A 1 84 ? 6.977 1.554 -6.931 1.00 85.06 84 GLY A CA 1
ATOM 673 C C . GLY A 1 84 ? 5.796 2.175 -6.183 1.00 85.06 84 GLY A C 1
ATOM 674 O O . GLY A 1 84 ? 4.735 2.401 -6.767 1.00 85.06 84 GLY A O 1
ATOM 675 N N . GLY A 1 85 ? 5.957 2.420 -4.880 1.00 84.44 85 GLY A N 1
ATOM 676 C CA . GLY A 1 85 ? 4.908 2.969 -4.015 1.00 84.44 85 GLY A CA 1
ATOM 677 C C . GLY A 1 85 ? 4.695 2.175 -2.727 1.00 84.44 85 GLY A C 1
ATOM 678 O O . GLY A 1 85 ? 5.650 1.682 -2.126 1.00 84.44 85 GLY A O 1
ATOM 679 N N . PHE A 1 86 ? 3.439 2.108 -2.283 1.00 88.25 86 PHE A N 1
ATOM 680 C CA . PHE A 1 86 ? 3.023 1.312 -1.130 1.00 88.25 86 PHE A CA 1
ATOM 681 C C . PHE A 1 86 ? 2.814 -0.143 -1.554 1.00 88.25 86 PHE A C 1
ATOM 683 O O . PHE A 1 86 ? 2.073 -0.390 -2.500 1.00 88.25 86 PHE A O 1
ATOM 690 N N . PHE A 1 87 ? 3.423 -1.096 -0.852 1.00 94.12 87 PHE A N 1
ATOM 691 C CA . PHE A 1 87 ? 3.276 -2.520 -1.153 1.00 94.12 87 PHE A CA 1
ATOM 692 C C . PHE A 1 87 ? 2.572 -3.260 -0.019 1.00 94.12 87 PHE A C 1
ATOM 694 O O . PHE A 1 87 ? 3.032 -3.192 1.115 1.00 94.12 87 PHE A O 1
ATOM 701 N N . ASN A 1 88 ? 1.492 -3.983 -0.334 1.00 89.88 88 ASN A N 1
ATOM 702 C CA . ASN A 1 88 ? 0.783 -4.857 0.601 1.00 89.88 88 ASN A CA 1
ATOM 703 C C . ASN A 1 88 ? 1.478 -6.233 0.701 1.00 89.88 88 ASN A C 1
ATOM 705 O O . ASN A 1 88 ? 0.978 -7.247 0.205 1.00 89.88 88 ASN A O 1
ATOM 709 N N . LEU A 1 89 ? 2.660 -6.244 1.314 1.00 94.06 89 LEU A N 1
ATOM 710 C CA . LEU A 1 89 ? 3.542 -7.385 1.518 1.00 94.06 89 LEU A CA 1
ATOM 711 C C . LEU A 1 89 ? 2.840 -8.566 2.213 1.00 94.06 89 LEU A C 1
ATOM 713 O O . LEU A 1 89 ? 3.051 -9.701 1.816 1.00 94.06 89 LEU A O 1
ATOM 717 N N . LYS A 1 90 ? 1.968 -8.352 3.194 1.00 89.12 90 LYS A N 1
ATOM 718 C CA . LYS A 1 90 ? 1.225 -9.387 3.929 1.00 89.12 90 LYS A CA 1
ATOM 719 C C . LYS A 1 90 ? 0.245 -10.095 3.021 1.00 89.12 90 LYS A C 1
ATOM 721 O O . LYS A 1 90 ? 0.245 -11.323 2.973 1.00 89.12 90 LYS A O 1
ATOM 726 N N . ALA A 1 91 ? -0.578 -9.333 2.301 1.00 84.62 91 ALA A N 1
ATOM 727 C CA . ALA A 1 91 ? -1.507 -9.916 1.344 1.00 84.62 91 ALA A CA 1
ATOM 728 C C . ALA A 1 91 ? -0.744 -10.662 0.242 1.00 84.62 91 ALA A C 1
ATOM 730 O O . ALA A 1 91 ? -1.187 -11.723 -0.205 1.00 84.62 91 ALA A O 1
ATOM 731 N N . TYR A 1 92 ? 0.414 -10.132 -0.165 1.00 94.94 92 TYR A N 1
ATOM 732 C CA . TYR A 1 92 ? 1.295 -10.795 -1.115 1.00 94.94 92 TYR A CA 1
ATOM 733 C C . TYR A 1 92 ? 1.801 -12.126 -0.556 1.00 94.94 92 TYR A C 1
ATOM 735 O O . TYR A 1 92 ? 1.498 -13.159 -1.136 1.00 94.94 92 TYR A O 1
ATOM 743 N N . LEU A 1 93 ? 2.449 -12.128 0.613 1.00 92.81 93 LEU A N 1
ATOM 744 C CA . LEU A 1 93 ? 2.983 -13.318 1.288 1.00 92.81 93 LEU A CA 1
ATOM 745 C C . LEU A 1 93 ? 1.917 -14.382 1.587 1.00 92.81 93 LEU A C 1
ATOM 747 O O . LEU A 1 93 ? 2.209 -15.580 1.581 1.00 92.81 93 LEU A O 1
ATOM 751 N N . ALA A 1 94 ? 0.686 -13.953 1.866 1.00 86.50 94 ALA A N 1
ATOM 752 C CA . ALA A 1 94 ? -0.458 -14.836 2.069 1.00 86.50 94 ALA A CA 1
ATOM 753 C C . ALA A 1 94 ? -1.031 -15.392 0.754 1.00 86.50 94 ALA A C 1
ATOM 755 O O . ALA A 1 94 ? -1.802 -16.350 0.783 1.00 86.50 94 ALA A O 1
ATOM 756 N N . GLY A 1 95 ? -0.683 -14.801 -0.392 1.00 86.88 95 GLY A N 1
ATOM 757 C CA . GLY A 1 95 ? -1.282 -15.127 -1.681 1.00 86.88 95 GLY A CA 1
ATOM 758 C C . GLY A 1 95 ? -2.777 -14.805 -1.730 1.00 86.88 95 GLY A C 1
ATOM 759 O O . GLY A 1 95 ? -3.534 -15.536 -2.365 1.00 86.88 95 GLY A O 1
ATOM 760 N N . SER A 1 96 ? -3.213 -13.734 -1.048 1.00 80.56 96 SER A N 1
ATOM 761 C CA . SER A 1 96 ? -4.635 -13.368 -0.911 1.00 80.56 96 SER A CA 1
ATOM 762 C C . SER A 1 96 ? -5.342 -13.150 -2.254 1.00 80.56 96 SER A C 1
ATOM 764 O O . SER A 1 96 ? -6.565 -13.281 -2.346 1.00 80.56 96 SER A O 1
ATOM 766 N N . VAL A 1 97 ? -4.573 -12.828 -3.295 1.00 75.62 97 VAL A N 1
ATOM 767 C CA . VAL A 1 97 ? -4.983 -12.848 -4.697 1.00 75.62 97 VAL A CA 1
ATOM 768 C C . VAL A 1 97 ? -4.080 -13.863 -5.411 1.00 75.62 97 VAL A C 1
ATOM 770 O O . VAL A 1 97 ? -2.868 -13.755 -5.306 1.00 75.62 97 VAL A O 1
ATOM 773 N N . PRO A 1 98 ? -4.598 -14.857 -6.154 1.00 86.62 98 PRO A N 1
ATOM 774 C CA . PRO A 1 98 ? -3.771 -15.932 -6.722 1.00 86.62 98 PRO A CA 1
ATOM 775 C C . PRO A 1 98 ? -2.962 -15.515 -7.968 1.00 86.62 98 PRO A C 1
ATOM 777 O O . PRO A 1 98 ? -2.427 -16.369 -8.683 1.00 86.62 98 PRO A O 1
ATOM 780 N N . ILE A 1 99 ? -2.903 -14.217 -8.265 1.00 91.31 99 ILE A N 1
ATOM 781 C CA . ILE A 1 99 ? -2.216 -13.638 -9.417 1.00 91.31 99 ILE A CA 1
ATOM 782 C C . ILE A 1 99 ? -1.407 -12.408 -9.006 1.00 91.31 99 ILE A C 1
ATOM 784 O O . ILE A 1 99 ? -1.733 -11.742 -8.029 1.00 91.31 99 ILE A O 1
ATOM 788 N N . SER A 1 100 ? -0.358 -12.111 -9.768 1.00 96.00 100 SER A N 1
ATOM 789 C CA . SER A 1 100 ? 0.490 -10.930 -9.580 1.00 96.00 100 SER A CA 1
ATOM 790 C C . SER A 1 100 ? 1.110 -10.484 -10.899 1.00 96.00 100 SER A C 1
ATOM 792 O O . SER A 1 100 ? 1.186 -11.275 -11.841 1.00 96.00 100 SER A O 1
ATOM 794 N N . ASN A 1 101 ? 1.621 -9.261 -10.970 1.00 96.88 101 ASN A N 1
ATOM 795 C CA . ASN A 1 101 ? 2.348 -8.769 -12.142 1.00 96.88 101 ASN A CA 1
ATOM 796 C C . ASN A 1 101 ? 3.826 -8.450 -11.839 1.00 96.88 101 ASN A C 1
ATOM 798 O O . ASN A 1 101 ? 4.357 -8.805 -10.788 1.00 96.88 101 ASN A O 1
ATOM 802 N N . CYS A 1 102 ? 4.503 -7.777 -12.773 1.00 98.12 102 CYS A N 1
ATOM 803 C CA . CYS A 1 102 ? 5.902 -7.384 -12.618 1.00 98.12 102 CYS A CA 1
ATOM 804 C C . CYS A 1 102 ? 6.143 -6.368 -11.491 1.00 98.12 102 CYS A C 1
ATOM 806 O O . CYS A 1 102 ? 7.158 -6.465 -10.806 1.00 98.12 102 CYS A O 1
ATOM 808 N N . TYR A 1 103 ? 5.207 -5.447 -11.238 1.00 98.25 103 TYR A N 1
ATOM 809 C CA . TYR A 1 103 ? 5.311 -4.494 -10.127 1.00 98.25 103 TYR A CA 1
ATOM 810 C C . TYR A 1 103 ? 5.272 -5.220 -8.785 1.00 98.25 103 TYR A C 1
ATOM 812 O O . TYR A 1 103 ? 6.127 -4.981 -7.937 1.00 98.25 103 TYR A O 1
ATOM 820 N N . ASP A 1 104 ? 4.319 -6.138 -8.616 1.00 98.25 104 ASP A N 1
ATOM 821 C CA . ASP A 1 104 ? 4.169 -6.926 -7.391 1.00 98.25 104 ASP A CA 1
ATOM 822 C C . ASP A 1 104 ? 5.427 -7.765 -7.107 1.00 98.25 104 ASP A C 1
ATOM 824 O O . ASP A 1 104 ? 5.909 -7.807 -5.977 1.00 98.25 104 ASP A O 1
ATOM 828 N N . GLN A 1 105 ? 5.996 -8.394 -8.143 1.00 98.31 105 GLN A N 1
ATOM 829 C CA . GLN A 1 105 ? 7.220 -9.194 -8.034 1.00 98.31 105 GLN A CA 1
ATOM 830 C C . GLN A 1 105 ? 8.450 -8.342 -7.689 1.00 98.31 105 GLN A C 1
ATOM 832 O O . GLN A 1 105 ? 9.200 -8.687 -6.775 1.00 98.31 105 GLN A O 1
ATOM 837 N N . ALA A 1 106 ? 8.644 -7.204 -8.364 1.00 98.25 106 ALA A N 1
ATOM 838 C CA . ALA A 1 106 ? 9.729 -6.274 -8.049 1.00 98.25 106 ALA A CA 1
ATOM 839 C C . ALA A 1 106 ? 9.600 -5.725 -6.617 1.00 98.25 106 ALA A C 1
ATOM 841 O O . ALA A 1 106 ? 10.582 -5.651 -5.876 1.00 98.25 106 ALA A O 1
ATOM 842 N N . ALA A 1 107 ? 8.376 -5.404 -6.190 1.00 98.12 107 ALA A N 1
ATOM 843 C CA . ALA A 1 107 ? 8.104 -4.939 -4.838 1.00 98.12 107 ALA A CA 1
ATOM 844 C C . ALA A 1 107 ? 8.382 -6.011 -3.787 1.00 98.12 107 ALA A C 1
ATOM 846 O O . ALA A 1 107 ? 9.020 -5.712 -2.777 1.00 98.12 107 ALA A O 1
ATOM 847 N N . ALA A 1 108 ? 7.984 -7.257 -4.048 1.00 97.19 108 ALA A N 1
ATOM 848 C CA . ALA A 1 108 ? 8.301 -8.385 -3.188 1.00 97.19 108 ALA A CA 1
ATOM 849 C C . ALA A 1 108 ? 9.813 -8.565 -3.040 1.00 97.19 108 ALA A C 1
ATOM 851 O O . ALA A 1 108 ? 10.302 -8.620 -1.915 1.00 97.19 108 ALA A O 1
ATOM 852 N N . LEU A 1 109 ? 10.573 -8.581 -4.139 1.00 97.19 109 LEU A N 1
ATOM 853 C CA . LEU A 1 109 ? 12.032 -8.701 -4.080 1.00 97.19 109 LEU A CA 1
ATOM 854 C C . LEU A 1 109 ? 12.662 -7.576 -3.255 1.00 97.19 109 LEU A C 1
ATOM 856 O O . LEU A 1 109 ? 13.425 -7.847 -2.326 1.00 97.19 109 LEU A O 1
ATOM 860 N N . GLN A 1 110 ? 12.315 -6.323 -3.554 1.00 97.31 110 GLN A N 1
ATOM 861 C CA . GLN A 1 110 ? 12.904 -5.174 -2.876 1.00 97.31 110 GLN A CA 1
ATOM 862 C C . GLN A 1 110 ? 12.533 -5.122 -1.387 1.00 97.31 110 GLN A C 1
ATOM 864 O O . GLN A 1 110 ? 13.395 -4.853 -0.551 1.00 97.31 110 GLN A O 1
ATOM 869 N N . ALA A 1 111 ? 11.273 -5.395 -1.036 1.00 96.25 111 ALA A N 1
ATOM 870 C CA . ALA A 1 111 ? 10.821 -5.418 0.352 1.00 96.25 111 ALA A CA 1
ATOM 871 C C . ALA A 1 111 ? 11.457 -6.573 1.134 1.00 96.25 111 ALA A C 1
ATOM 873 O O . ALA A 1 111 ? 11.932 -6.391 2.246 1.00 96.25 111 ALA A O 1
ATOM 874 N N . ILE A 1 112 ? 11.528 -7.766 0.564 1.00 95.31 112 ILE A N 1
ATOM 875 C CA . ILE A 1 112 ? 11.990 -8.947 1.296 1.00 95.31 112 ILE A CA 1
ATOM 876 C C . ILE A 1 112 ? 13.491 -8.886 1.559 1.00 95.31 112 ILE A C 1
ATOM 878 O O . ILE A 1 112 ? 13.926 -9.110 2.688 1.00 95.31 112 ILE A O 1
ATOM 882 N N . LEU A 1 113 ? 14.274 -8.525 0.541 1.00 95.44 113 LEU A N 1
ATOM 883 C CA . LEU A 1 113 ? 15.716 -8.333 0.681 1.00 95.44 113 LEU A CA 1
ATOM 884 C C . LEU A 1 113 ? 16.022 -7.143 1.601 1.00 95.44 113 LEU A C 1
ATOM 886 O O . LEU A 1 113 ? 16.870 -7.253 2.488 1.00 95.44 113 LEU A O 1
ATOM 890 N N . GLY A 1 114 ? 15.261 -6.051 1.479 1.00 95.06 114 GLY A N 1
ATOM 891 C CA . GLY A 1 114 ? 15.356 -4.915 2.392 1.00 95.06 114 GLY A CA 1
ATOM 892 C C . GLY A 1 114 ? 15.063 -5.296 3.846 1.00 95.06 114 GLY A C 1
ATOM 893 O O . GLY A 1 114 ? 15.772 -4.858 4.745 1.00 95.06 114 GLY A O 1
ATOM 894 N N . GLY A 1 115 ? 14.079 -6.160 4.108 1.00 92.94 115 GLY A N 1
ATOM 895 C CA . GLY A 1 115 ? 13.716 -6.591 5.464 1.00 92.94 115 GLY A CA 1
ATOM 896 C C . GLY A 1 115 ? 14.845 -7.302 6.221 1.00 92.94 115 GLY A C 1
ATOM 897 O O . GLY A 1 115 ? 14.919 -7.220 7.444 1.00 92.94 115 GLY A O 1
ATOM 898 N N . ILE A 1 116 ? 15.770 -7.940 5.502 1.00 92.31 116 ILE A N 1
ATOM 899 C CA . ILE A 1 116 ? 16.954 -8.610 6.070 1.00 92.31 116 ILE A CA 1
ATOM 900 C C . ILE A 1 116 ? 18.245 -7.796 5.921 1.00 92.31 116 ILE A C 1
ATOM 902 O O . ILE A 1 116 ? 19.338 -8.331 6.110 1.00 92.31 116 ILE A O 1
ATOM 906 N N . GLY A 1 117 ? 18.129 -6.513 5.576 1.00 93.31 117 GLY A N 1
ATOM 907 C CA . GLY A 1 117 ? 19.250 -5.581 5.479 1.00 93.31 117 GLY A CA 1
ATOM 908 C C . GLY A 1 117 ? 20.065 -5.668 4.192 1.00 93.31 117 GLY A C 1
ATOM 909 O O . GLY A 1 117 ? 21.167 -5.130 4.113 1.00 93.31 117 GLY A O 1
ATOM 910 N N . ILE A 1 118 ? 19.542 -6.312 3.151 1.00 94.06 118 ILE A N 1
ATOM 911 C CA . ILE A 1 118 ? 20.116 -6.245 1.806 1.00 94.06 118 ILE A CA 1
ATOM 912 C C . ILE A 1 118 ? 19.500 -5.024 1.110 1.00 94.06 118 ILE A C 1
ATOM 914 O O . ILE A 1 118 ? 18.482 -5.112 0.430 1.00 94.06 118 ILE A O 1
ATOM 918 N N . ASN A 1 119 ? 20.095 -3.854 1.356 1.00 92.62 119 ASN A N 1
ATOM 919 C CA . ASN A 1 119 ? 19.526 -2.549 0.984 1.00 92.62 119 ASN A CA 1
ATOM 920 C C . ASN A 1 119 ? 20.071 -1.957 -0.320 1.00 92.62 119 ASN A C 1
ATOM 922 O O . ASN A 1 119 ? 19.626 -0.899 -0.757 1.00 92.62 119 ASN A O 1
ATOM 926 N N . ASP A 1 120 ? 21.030 -2.620 -0.951 1.00 92.12 120 ASP A N 1
ATOM 927 C CA . ASP A 1 120 ? 21.640 -2.224 -2.218 1.00 92.12 120 ASP A CA 1
ATOM 928 C C . ASP A 1 120 ? 20.830 -2.704 -3.435 1.00 92.12 120 ASP A C 1
ATOM 930 O O . ASP A 1 120 ? 21.401 -2.985 -4.487 1.00 92.12 120 ASP A O 1
ATOM 934 N N . ILE A 1 121 ? 19.502 -2.789 -3.276 1.00 94.81 121 ILE A N 1
ATOM 935 C CA . ILE A 1 121 ? 18.536 -3.196 -4.301 1.00 94.81 121 ILE A CA 1
ATOM 936 C C . ILE A 1 121 ? 17.819 -1.966 -4.867 1.00 94.81 121 ILE A C 1
ATOM 938 O O . ILE A 1 121 ? 17.016 -1.312 -4.193 1.00 94.81 121 ILE A O 1
ATOM 942 N N . GLU A 1 122 ? 18.067 -1.673 -6.137 1.00 94.75 122 GLU A N 1
ATOM 943 C CA . GLU A 1 122 ? 17.408 -0.609 -6.886 1.00 94.75 122 GLU A CA 1
ATOM 944 C C . GLU A 1 122 ? 16.142 -1.127 -7.576 1.00 94.75 122 GLU A C 1
ATOM 946 O O . GLU A 1 122 ? 16.111 -2.245 -8.091 1.00 94.75 122 GLU A O 1
ATOM 951 N N . TRP A 1 123 ? 15.097 -0.296 -7.612 1.00 96.00 123 TRP A N 1
ATOM 952 C CA . TRP A 1 123 ? 13.929 -0.532 -8.460 1.00 96.00 123 TRP A CA 1
ATOM 953 C C . TRP A 1 123 ? 14.251 -0.079 -9.875 1.00 96.00 123 TRP A C 1
ATOM 955 O O . TRP A 1 123 ? 14.556 1.095 -10.094 1.00 96.00 123 TRP A O 1
ATOM 965 N N . LEU A 1 124 ? 14.144 -0.986 -10.834 1.00 97.00 124 LEU A N 1
ATOM 966 C CA . LEU A 1 124 ? 14.411 -0.732 -12.238 1.00 97.00 124 LEU A CA 1
ATOM 967 C C . LEU A 1 124 ? 13.106 -0.820 -13.022 1.00 97.00 124 LEU A C 1
ATOM 969 O O . LEU A 1 124 ? 12.278 -1.699 -12.794 1.00 97.00 124 LEU A O 1
ATOM 973 N N . PHE A 1 125 ? 12.920 0.114 -13.945 1.00 96.44 125 PHE A N 1
ATOM 974 C CA . PHE A 1 125 ? 11.762 0.165 -14.822 1.00 96.44 125 PHE A CA 1
ATOM 975 C C . PHE A 1 125 ? 12.222 0.353 -16.263 1.00 96.44 125 PHE A C 1
ATOM 977 O O . PHE A 1 125 ? 13.099 1.174 -16.532 1.00 96.44 125 PHE A O 1
ATOM 984 N N . LEU A 1 126 ? 11.642 -0.415 -17.181 1.00 96.00 126 LEU A N 1
ATOM 985 C CA . LEU A 1 126 ? 11.986 -0.404 -18.597 1.00 96.00 126 LEU A CA 1
ATOM 986 C C . LEU A 1 126 ? 10.737 -0.139 -19.441 1.00 96.00 126 LEU A C 1
ATOM 988 O O . LEU A 1 126 ? 9.832 -0.973 -19.494 1.00 96.00 126 LEU A O 1
ATOM 992 N N . GLU A 1 127 ? 10.713 1.005 -20.130 1.00 94.19 127 GLU A N 1
ATOM 993 C CA . GLU A 1 127 ? 9.655 1.378 -21.070 1.00 94.19 127 GLU A CA 1
ATOM 994 C C . GLU A 1 127 ? 10.227 2.063 -22.335 1.00 94.19 127 GLU A C 1
ATOM 996 O O . GLU A 1 127 ? 10.961 3.047 -22.230 1.00 94.19 127 GLU A O 1
ATOM 1001 N N . PRO A 1 128 ? 9.891 1.585 -23.551 1.00 93.44 128 PRO A N 1
ATOM 1002 C CA . PRO A 1 128 ? 9.116 0.373 -23.808 1.00 93.44 128 PRO A CA 1
ATOM 1003 C C . PRO A 1 128 ? 9.897 -0.876 -23.385 1.00 93.44 128 PRO A C 1
ATOM 1005 O O . PRO A 1 128 ? 11.115 -0.915 -23.527 1.00 93.44 128 PRO A O 1
ATOM 1008 N N . PHE A 1 129 ? 9.203 -1.919 -22.930 1.00 94.81 129 PHE A N 1
ATOM 1009 C CA . PHE A 1 129 ? 9.793 -3.260 -22.844 1.00 94.81 129 PHE A CA 1
ATOM 1010 C C . PHE A 1 129 ? 9.662 -3.949 -24.209 1.00 94.81 129 PHE A C 1
ATOM 1012 O O . PHE A 1 129 ? 10.659 -4.213 -24.882 1.00 94.81 129 PHE A O 1
ATOM 1019 N N . GLY A 1 130 ? 8.429 -4.082 -24.708 1.00 94.12 130 GLY A N 1
ATOM 1020 C CA . GLY A 1 130 ? 8.140 -4.497 -26.081 1.00 94.12 130 GLY A CA 1
ATOM 1021 C C . GLY A 1 130 ? 7.563 -5.903 -26.148 1.00 94.12 130 GLY A C 1
ATOM 1022 O O . GLY A 1 130 ? 6.574 -6.205 -25.496 1.00 94.12 130 GLY A O 1
ATOM 1023 N N . TYR A 1 131 ? 8.125 -6.771 -26.980 1.00 95.31 131 TYR A N 1
ATOM 1024 C CA . TYR A 1 131 ? 7.747 -8.184 -27.009 1.00 95.31 131 TYR A CA 1
ATOM 1025 C C . TYR A 1 131 ? 8.811 -8.995 -26.296 1.00 95.31 131 TYR A C 1
ATOM 1027 O O . TYR A 1 131 ? 9.992 -8.710 -26.456 1.00 95.31 131 TYR A O 1
ATOM 1035 N N . ILE A 1 132 ? 8.405 -10.011 -25.540 1.00 95.94 132 ILE A N 1
ATOM 1036 C CA . ILE A 1 132 ? 9.361 -10.845 -24.814 1.00 95.94 132 ILE A CA 1
ATOM 1037 C C . ILE A 1 132 ? 9.816 -12.025 -25.656 1.00 95.94 132 ILE A C 1
ATOM 1039 O O . ILE A 1 132 ? 8.998 -12.637 -26.347 1.00 95.94 132 ILE A O 1
ATOM 1043 N N . ASN A 1 133 ? 11.096 -12.374 -25.589 1.00 96.62 133 ASN A N 1
ATOM 1044 C CA . ASN A 1 133 ? 11.538 -13.693 -26.019 1.00 96.62 133 ASN A CA 1
ATOM 1045 C C . ASN A 1 133 ? 10.841 -14.765 -25.176 1.00 96.62 133 ASN A C 1
ATOM 1047 O O . ASN A 1 133 ? 10.167 -14.490 -24.184 1.00 96.62 133 ASN A O 1
ATOM 1051 N N . ARG A 1 134 ? 11.001 -16.014 -25.597 1.00 96.06 134 ARG A N 1
ATOM 1052 C CA . ARG A 1 134 ? 10.538 -17.147 -24.811 1.00 96.06 134 ARG A CA 1
ATOM 1053 C C . ARG A 1 134 ? 11.316 -17.186 -23.489 1.00 96.06 134 ARG A C 1
ATOM 1055 O O . ARG A 1 134 ? 12.521 -17.408 -23.515 1.00 96.06 134 ARG A O 1
ATOM 1062 N N . THR A 1 135 ? 10.618 -16.928 -22.389 1.00 95.19 135 THR A N 1
ATOM 1063 C CA . THR A 1 135 ? 11.152 -16.866 -21.021 1.00 95.19 135 THR A CA 1
ATOM 1064 C C . THR A 1 135 ? 10.224 -17.621 -20.073 1.00 95.19 135 THR A C 1
ATOM 1066 O O . THR A 1 135 ? 9.057 -17.838 -20.413 1.00 95.19 135 THR A O 1
ATOM 1069 N N . ASP A 1 136 ? 10.716 -18.035 -18.909 1.00 97.12 136 ASP A N 1
ATOM 1070 C CA . ASP A 1 136 ? 9.859 -18.604 -17.872 1.00 97.12 136 ASP A CA 1
ATOM 1071 C C . ASP A 1 136 ? 9.142 -17.450 -17.148 1.00 97.12 136 ASP A C 1
ATOM 1073 O O . ASP A 1 136 ? 9.734 -16.554 -16.542 1.00 97.12 136 ASP A O 1
ATOM 1077 N N . LEU A 1 137 ? 7.828 -17.384 -17.347 1.00 97.69 137 LEU A N 1
ATOM 1078 C CA . LEU A 1 137 ? 6.972 -16.351 -16.789 1.00 97.69 137 LEU A CA 1
ATOM 1079 C C . LEU A 1 137 ? 6.335 -16.894 -15.515 1.00 97.69 137 LEU A C 1
ATOM 1081 O O . LEU A 1 137 ? 5.741 -17.974 -15.530 1.00 97.69 137 LEU A O 1
ATOM 1085 N N . LEU A 1 138 ? 6.405 -16.109 -14.439 1.00 97.88 138 LEU A N 1
ATOM 1086 C CA . LEU A 1 138 ? 5.922 -16.446 -13.098 1.00 97.88 138 LEU A CA 1
ATOM 1087 C C . LEU A 1 138 ? 4.678 -17.350 -13.099 1.00 97.88 138 LEU A C 1
ATOM 1089 O O . LEU A 1 138 ? 3.583 -16.937 -13.499 1.00 97.88 138 LEU A O 1
ATOM 1093 N N . GLY A 1 139 ? 4.838 -18.579 -12.604 1.00 95.62 139 GLY A N 1
ATOM 1094 C CA . GLY A 1 139 ? 3.746 -19.541 -12.417 1.00 95.62 139 GLY A CA 1
ATOM 1095 C C . GLY A 1 139 ? 3.017 -19.974 -13.701 1.00 95.62 139 GLY A C 1
ATOM 1096 O O . GLY A 1 139 ? 1.988 -20.656 -13.618 1.00 95.62 139 GLY A O 1
ATOM 1097 N N . ARG A 1 140 ? 3.515 -19.574 -14.877 1.00 94.88 140 ARG A N 1
ATOM 1098 C CA . ARG A 1 140 ? 3.030 -19.960 -16.210 1.00 94.88 140 ARG A CA 1
ATOM 1099 C C . ARG A 1 140 ? 4.003 -20.902 -16.909 1.00 94.88 140 ARG A C 1
ATOM 1101 O O . ARG A 1 140 ? 3.554 -21.810 -17.600 1.00 94.88 140 ARG A O 1
ATOM 1108 N N . GLY A 1 141 ? 5.302 -20.762 -16.659 1.00 96.12 141 GLY A N 1
ATOM 1109 C CA . GLY A 1 141 ? 6.311 -21.491 -17.411 1.00 96.12 141 GLY A CA 1
ATOM 1110 C C . GLY A 1 141 ? 6.735 -20.714 -18.653 1.00 96.12 141 GLY A C 1
ATOM 1111 O O . GLY A 1 141 ? 6.532 -19.506 -18.779 1.00 96.12 141 GLY A O 1
ATOM 1112 N N . GLU A 1 142 ? 7.281 -21.453 -19.611 1.00 96.75 142 GLU A N 1
ATOM 1113 C CA . GLU A 1 142 ? 7.702 -20.956 -20.919 1.00 96.75 142 GLU A CA 1
ATOM 1114 C C . GLU A 1 142 ? 6.604 -20.141 -21.625 1.00 96.75 142 GLU A C 1
ATOM 1116 O O . GLU A 1 142 ? 5.583 -20.679 -22.052 1.00 96.75 142 GLU A O 1
ATOM 1121 N N . CYS A 1 143 ? 6.853 -18.849 -21.819 1.00 96.81 143 CYS A N 1
ATOM 1122 C CA . CYS A 1 143 ? 5.910 -17.900 -22.389 1.00 96.81 143 CYS A CA 1
ATOM 1123 C C . CYS A 1 143 ? 6.642 -16.887 -23.277 1.00 96.81 143 CYS A C 1
ATOM 1125 O O . CYS A 1 143 ? 7.731 -16.420 -22.951 1.00 96.81 143 CYS A O 1
ATOM 1127 N N . ASN A 1 144 ? 6.043 -16.525 -24.414 1.00 96.44 144 ASN A N 1
ATOM 1128 C CA . ASN A 1 144 ? 6.453 -15.348 -25.196 1.00 96.44 144 ASN A CA 1
ATOM 1129 C C . ASN A 1 144 ? 5.270 -14.419 -25.538 1.00 96.44 144 ASN A C 1
ATOM 1131 O O . ASN A 1 144 ? 5.378 -13.528 -26.393 1.00 96.44 144 ASN A O 1
ATOM 1135 N N . ASN A 1 145 ? 4.130 -14.665 -24.887 1.00 95.62 145 ASN A N 1
ATOM 1136 C CA . ASN A 1 145 ? 2.844 -14.038 -25.135 1.00 95.62 145 ASN A CA 1
ATOM 1137 C C . ASN A 1 145 ? 2.128 -13.723 -23.802 1.00 95.62 145 ASN A C 1
ATOM 1139 O O . ASN A 1 145 ? 1.160 -14.392 -23.449 1.00 95.62 145 ASN A O 1
ATOM 1143 N N . PRO A 1 146 ? 2.599 -12.736 -23.021 1.00 95.00 146 PRO A N 1
ATOM 1144 C CA . PRO A 1 146 ? 2.250 -12.600 -21.604 1.00 95.00 146 PRO A CA 1
ATOM 1145 C C . PRO A 1 146 ? 0.765 -12.334 -21.331 1.00 95.00 146 PRO A C 1
ATOM 1147 O O . PRO A 1 146 ? 0.288 -12.697 -20.258 1.00 95.00 146 PRO A O 1
ATOM 1150 N N . PHE A 1 147 ? 0.016 -11.772 -22.290 1.00 94.38 147 PHE A N 1
ATOM 1151 C CA . PHE A 1 147 ? -1.407 -11.432 -22.143 1.00 94.38 147 PHE A CA 1
ATOM 1152 C C . PHE A 1 147 ? -2.346 -12.374 -22.904 1.00 94.38 147 PHE A C 1
ATOM 1154 O O . PHE A 1 147 ? -3.341 -11.951 -23.498 1.00 94.38 147 PHE A O 1
ATOM 1161 N N . PHE A 1 148 ? -2.019 -13.663 -22.903 1.00 92.94 148 PHE A N 1
ATOM 1162 C CA . PHE A 1 148 ? -2.751 -14.706 -23.620 1.00 92.94 148 PHE A CA 1
ATOM 1163 C C . PHE A 1 148 ? -4.179 -14.977 -23.095 1.00 92.94 148 PHE A C 1
ATOM 1165 O O . PHE A 1 148 ? -4.939 -15.690 -23.750 1.00 92.94 148 PHE A O 1
ATOM 1172 N N . LEU A 1 149 ? -4.560 -14.412 -21.939 1.00 87.00 149 LEU A N 1
ATOM 1173 C CA . LEU A 1 149 ? -5.913 -14.505 -21.366 1.00 87.00 149 LEU A CA 1
ATOM 1174 C C . LEU A 1 149 ? -6.758 -13.241 -21.578 1.00 87.00 149 LEU A C 1
ATOM 1176 O O . LEU A 1 149 ? -7.885 -13.182 -21.088 1.00 87.00 149 LEU A O 1
ATOM 1180 N N . LYS A 1 150 ? -6.234 -12.221 -22.265 1.00 85.19 150 LYS A N 1
ATOM 1181 C CA . LYS A 1 150 ? -6.927 -10.946 -22.459 1.00 85.19 150 LYS A CA 1
ATOM 1182 C C . LYS A 1 150 ? -8.290 -11.138 -23.132 1.00 85.19 150 LYS A C 1
ATOM 1184 O O . LYS A 1 150 ? -8.408 -11.841 -24.132 1.00 85.19 150 LYS A O 1
ATOM 1189 N N . GLU A 1 151 ? -9.311 -10.459 -22.613 1.00 71.75 151 GLU A N 1
ATOM 1190 C CA . GLU A 1 151 ? -10.702 -10.621 -23.045 1.00 71.75 151 GLU A CA 1
ATOM 1191 C C . GLU A 1 151 ? -10.879 -10.609 -24.576 1.00 71.75 151 GLU A C 1
ATOM 1193 O O . GLU A 1 151 ? -10.377 -9.735 -25.293 1.00 71.75 151 GLU A O 1
ATOM 1198 N N . GLY A 1 152 ? -11.591 -11.620 -25.083 1.00 65.00 152 GLY A N 1
ATOM 1199 C CA . GLY A 1 152 ? -11.827 -11.816 -26.514 1.00 65.00 152 GLY A CA 1
ATOM 1200 C C . GLY A 1 152 ? -10.673 -12.476 -27.279 1.00 65.00 152 GLY A C 1
ATOM 1201 O O . GLY A 1 152 ? -10.795 -12.652 -28.493 1.00 65.00 152 GLY A O 1
ATOM 1202 N N . ARG A 1 153 ? -9.573 -12.861 -26.610 1.00 64.94 153 ARG A N 1
ATOM 1203 C CA . ARG A 1 153 ? -8.453 -13.617 -27.193 1.00 64.94 153 ARG A CA 1
ATOM 1204 C C . ARG A 1 153 ? -7.930 -14.673 -26.214 1.00 64.94 153 ARG A C 1
ATOM 1206 O O . ARG A 1 153 ? -7.348 -14.344 -25.193 1.00 64.94 153 ARG A O 1
ATOM 1213 N N . HIS A 1 154 ? -8.104 -15.946 -26.560 1.00 72.31 154 HIS A N 1
ATOM 1214 C CA . HIS A 1 154 ? -7.421 -17.067 -25.903 1.00 72.31 154 HIS A CA 1
ATOM 1215 C C . HIS A 1 154 ? -6.272 -17.521 -26.797 1.00 72.31 154 HIS A C 1
ATOM 1217 O O . HIS A 1 154 ? -6.349 -18.560 -27.457 1.00 72.31 154 HIS A O 1
ATOM 1223 N N . ASP A 1 155 ? -5.254 -16.674 -26.902 1.00 87.19 155 ASP A N 1
ATOM 1224 C CA . ASP A 1 155 ? -4.056 -17.027 -27.653 1.00 87.19 155 ASP A CA 1
ATOM 1225 C C . ASP A 1 155 ? -3.233 -18.059 -26.839 1.00 87.19 155 ASP A C 1
ATOM 1227 O O . ASP A 1 155 ? -3.419 -18.193 -25.629 1.00 87.19 155 ASP A O 1
ATOM 1231 N N . PRO A 1 156 ? -2.349 -18.853 -27.463 1.00 92.75 156 PRO A N 1
ATOM 1232 C CA . PRO A 1 156 ? -1.415 -19.700 -26.721 1.00 92.75 156 PRO A CA 1
ATOM 1233 C C . PRO A 1 156 ? -0.378 -18.874 -25.940 1.00 92.75 156 PRO A C 1
ATOM 1235 O O . PRO A 1 156 ? -0.001 -17.784 -26.369 1.00 92.75 156 PRO A O 1
ATOM 1238 N N . GLU A 1 157 ? 0.146 -19.422 -24.839 1.00 94.50 157 GLU A N 1
ATOM 1239 C CA . GLU A 1 157 ? 1.238 -18.815 -24.044 1.00 94.50 157 GLU A CA 1
ATOM 1240 C C . GLU A 1 157 ? 2.543 -18.687 -24.853 1.00 94.50 157 GLU A C 1
ATOM 1242 O O . GLU A 1 157 ? 3.339 -17.763 -24.667 1.00 94.50 157 GLU A O 1
ATOM 1247 N N . ILE A 1 158 ? 2.733 -19.608 -25.805 1.00 97.00 158 ILE A N 1
ATOM 1248 C CA . ILE A 1 158 ? 3.845 -19.630 -26.752 1.00 97.00 158 ILE A CA 1
ATOM 1249 C C . ILE A 1 158 ? 3.281 -19.565 -28.166 1.00 97.00 158 ILE A C 1
ATOM 1251 O O . ILE A 1 158 ? 2.552 -20.459 -28.600 1.00 97.00 158 ILE A O 1
ATOM 1255 N N . VAL A 1 159 ? 3.675 -18.545 -28.915 1.00 94.31 159 VAL A N 1
ATOM 1256 C CA . VAL A 1 159 ? 3.339 -18.393 -30.334 1.00 94.31 159 VAL A CA 1
ATOM 1257 C C . VAL A 1 159 ? 4.602 -18.188 -31.168 1.00 94.31 159 VAL A C 1
ATOM 1259 O O . VAL A 1 159 ? 5.657 -17.843 -30.642 1.00 94.31 159 VAL A O 1
ATOM 1262 N N . ASP A 1 160 ? 4.520 -18.382 -32.483 1.00 92.19 160 ASP A N 1
ATOM 1263 C CA . ASP A 1 160 ? 5.669 -18.149 -33.365 1.00 92.19 160 ASP A CA 1
ATOM 1264 C C . ASP A 1 160 ? 6.178 -16.702 -33.268 1.00 92.19 160 ASP A C 1
ATOM 1266 O O . ASP A 1 160 ? 5.391 -15.755 -33.181 1.00 92.19 160 ASP A O 1
ATOM 1270 N N . ASN A 1 161 ? 7.499 -16.507 -33.362 1.00 86.19 161 ASN A N 1
ATOM 1271 C CA . ASN A 1 161 ? 8.104 -15.188 -33.146 1.00 86.19 161 ASN A CA 1
ATOM 1272 C C . ASN A 1 161 ? 7.631 -14.109 -34.135 1.00 86.19 161 ASN A C 1
ATOM 1274 O O . ASN A 1 161 ? 7.697 -12.931 -33.816 1.00 86.19 161 ASN A O 1
ATOM 1278 N N . GLY A 1 162 ? 7.151 -14.486 -35.324 1.00 84.88 162 GLY A N 1
ATOM 1279 C CA . GLY A 1 162 ? 6.573 -13.564 -36.312 1.00 84.88 162 GLY A CA 1
ATOM 1280 C C . GLY A 1 162 ? 5.043 -13.485 -36.288 1.00 84.88 162 GLY A C 1
ATOM 1281 O O . GLY A 1 162 ? 4.452 -12.908 -37.199 1.00 84.88 162 GLY A O 1
ATOM 1282 N N . SER A 1 163 ? 4.388 -14.114 -35.311 1.00 88.81 163 SER A N 1
ATOM 1283 C CA . SER A 1 163 ? 2.932 -14.209 -35.259 1.00 88.81 163 SER A CA 1
ATOM 1284 C C . SER A 1 163 ? 2.285 -12.871 -34.904 1.00 88.81 163 SER A C 1
ATOM 1286 O O . SER A 1 163 ? 2.650 -12.230 -33.921 1.00 88.81 163 SER A O 1
ATOM 1288 N N . GLY A 1 164 ? 1.232 -12.496 -35.637 1.00 86.12 164 GLY A N 1
ATOM 1289 C CA . GLY A 1 164 ? 0.373 -11.356 -35.288 1.00 86.12 164 GLY A CA 1
ATOM 1290 C C . GLY A 1 164 ? -0.467 -11.567 -34.018 1.00 86.12 164 GLY A C 1
ATOM 1291 O O . GLY A 1 164 ? -1.154 -10.644 -33.583 1.00 86.12 164 GLY A O 1
ATOM 1292 N N . HIS A 1 165 ? -0.421 -12.771 -33.436 1.00 87.88 165 HIS A N 1
ATOM 1293 C CA . HIS A 1 165 ? -1.044 -13.109 -32.154 1.00 87.88 165 HIS A CA 1
ATOM 1294 C C . HIS A 1 165 ? -0.152 -12.799 -30.948 1.00 87.88 165 HIS A C 1
ATOM 1296 O O . HIS A 1 165 ? -0.614 -12.917 -29.819 1.00 87.88 165 HIS A O 1
ATOM 1302 N N . ARG A 1 166 ? 1.107 -12.384 -31.159 1.00 90.69 166 ARG A N 1
ATOM 1303 C CA . ARG A 1 166 ? 1.957 -11.904 -30.066 1.00 90.69 166 ARG A CA 1
ATOM 1304 C C . ARG A 1 166 ? 1.292 -10.702 -29.385 1.00 90.69 166 ARG A C 1
ATOM 1306 O O . ARG A 1 166 ? 0.869 -9.739 -30.029 1.00 90.69 166 ARG A O 1
ATOM 1313 N N . THR A 1 167 ? 1.255 -10.723 -28.066 1.00 91.19 167 THR A N 1
ATOM 1314 C CA . THR A 1 167 ? 0.893 -9.603 -27.209 1.00 91.19 167 THR A CA 1
ATOM 1315 C C . THR A 1 167 ? 2.173 -8.964 -26.712 1.00 91.19 167 THR A C 1
ATOM 1317 O O . THR A 1 167 ? 3.047 -9.661 -26.202 1.00 91.19 167 THR A O 1
ATOM 1320 N N . GLY A 1 168 ? 2.295 -7.650 -26.866 1.00 88.25 168 GLY A N 1
ATOM 1321 C CA . GLY A 1 168 ? 3.426 -6.941 -26.286 1.00 88.25 168 GLY A CA 1
ATOM 1322 C C . GLY A 1 168 ? 3.199 -6.651 -24.809 1.00 88.25 168 GLY A C 1
ATOM 1323 O O . GLY A 1 168 ? 2.066 -6.455 -24.370 1.00 88.25 168 GLY A O 1
ATOM 1324 N N . PHE A 1 169 ? 4.305 -6.618 -24.091 1.00 90.44 169 PHE A N 1
ATOM 1325 C CA . PHE A 1 169 ? 4.489 -6.291 -22.694 1.00 90.44 169 PHE A CA 1
ATOM 1326 C C . PHE A 1 169 ? 4.978 -4.840 -22.640 1.00 90.44 169 PHE A C 1
ATOM 1328 O O . PHE A 1 169 ? 6.109 -4.550 -23.014 1.00 90.44 169 PHE A O 1
ATOM 1335 N N . ALA A 1 170 ? 4.086 -3.896 -22.333 1.00 89.44 170 ALA A N 1
ATOM 1336 C CA . ALA A 1 170 ? 4.347 -2.487 -22.635 1.00 89.44 170 ALA A CA 1
ATOM 1337 C C . ALA A 1 170 ? 5.559 -1.916 -21.894 1.00 89.44 170 ALA A C 1
ATOM 1339 O O . ALA A 1 170 ? 6.396 -1.238 -22.491 1.00 89.44 170 ALA A O 1
ATOM 1340 N N . ASN A 1 171 ? 5.671 -2.273 -20.626 1.00 94.56 171 ASN A N 1
ATOM 1341 C CA . ASN A 1 171 ? 6.744 -1.909 -19.729 1.00 94.56 171 ASN A CA 1
ATOM 1342 C C . ASN A 1 171 ? 7.008 -3.079 -18.775 1.00 94.56 171 ASN A C 1
ATOM 1344 O O . ASN A 1 171 ? 6.257 -4.059 -18.765 1.00 94.56 171 ASN A O 1
ATOM 1348 N N . HIS A 1 172 ? 8.087 -2.991 -18.007 1.00 97.31 172 HIS A N 1
ATOM 1349 C CA . HIS A 1 172 ? 8.440 -4.021 -17.040 1.00 97.31 172 HIS A CA 1
ATOM 1350 C C . HIS A 1 172 ? 9.181 -3.417 -15.853 1.00 97.31 172 HIS A C 1
ATOM 1352 O O . HIS A 1 172 ? 10.088 -2.605 -16.045 1.00 97.31 172 HIS A O 1
ATOM 1358 N N . ALA A 1 173 ? 8.791 -3.811 -14.642 1.00 97.75 173 ALA A N 1
ATOM 1359 C CA . ALA A 1 173 ? 9.516 -3.481 -13.422 1.00 97.75 173 ALA A CA 1
ATOM 1360 C C . ALA A 1 173 ? 10.219 -4.719 -12.873 1.00 97.75 173 ALA A C 1
ATOM 1362 O O . ALA A 1 173 ? 9.669 -5.819 -12.885 1.00 97.75 173 ALA A O 1
ATOM 1363 N N . PHE A 1 174 ? 11.433 -4.509 -12.386 1.00 97.81 174 PHE A N 1
ATOM 1364 C CA . PHE A 1 174 ? 12.306 -5.524 -11.812 1.00 97.81 174 PHE A CA 1
ATOM 1365 C C . PHE A 1 174 ? 13.285 -4.839 -10.850 1.00 97.81 174 PHE A C 1
ATOM 1367 O O . PHE A 1 174 ? 13.204 -3.632 -10.609 1.00 97.81 174 PHE A O 1
ATOM 1374 N N . CYS A 1 175 ? 14.204 -5.595 -10.264 1.00 97.56 175 CYS A N 1
ATOM 1375 C CA . CYS A 1 175 ? 15.205 -5.066 -9.350 1.00 97.56 175 CYS A CA 1
ATOM 1376 C C . CYS A 1 175 ? 16.618 -5.201 -9.926 1.00 97.56 175 CYS A C 1
ATOM 1378 O O . CYS A 1 175 ? 16.861 -5.959 -10.862 1.00 97.56 175 CYS A O 1
ATOM 1380 N N . GLY A 1 176 ? 17.576 -4.476 -9.358 1.00 95.81 176 GLY A N 1
ATOM 1381 C CA . GLY A 1 176 ? 18.994 -4.676 -9.649 1.00 95.81 176 GLY A CA 1
ATOM 1382 C C . GLY A 1 176 ? 19.875 -4.359 -8.450 1.00 95.81 176 GLY A C 1
ATOM 1383 O O . GLY A 1 176 ? 19.460 -3.625 -7.557 1.00 95.81 176 GLY A O 1
ATOM 1384 N N . LEU A 1 177 ? 21.083 -4.918 -8.415 1.00 91.75 177 LEU A N 1
ATOM 1385 C CA . LEU A 1 177 ? 22.085 -4.545 -7.410 1.00 91.75 177 LEU A CA 1
ATOM 1386 C C . LEU A 1 177 ? 22.691 -3.174 -7.753 1.00 91.75 177 LEU A C 1
ATOM 1388 O O . LEU A 1 177 ? 22.759 -2.805 -8.930 1.00 91.75 177 LEU A O 1
ATOM 1392 N N . LEU A 1 178 ? 23.131 -2.420 -6.734 1.00 75.06 178 LEU A N 1
ATOM 1393 C CA . LEU A 1 178 ? 23.725 -1.082 -6.889 1.00 75.06 178 LEU A CA 1
ATOM 1394 C C . LEU A 1 178 ? 24.705 -1.042 -8.077 1.00 75.06 178 LEU A C 1
ATOM 1396 O O . LEU A 1 178 ? 25.610 -1.876 -8.160 1.00 75.06 178 LEU A O 1
ATOM 1400 N N . ASN A 1 179 ? 24.554 -0.026 -8.936 1.00 65.12 179 ASN A N 1
ATOM 1401 C CA . ASN A 1 179 ? 25.234 0.179 -10.231 1.00 65.12 179 ASN A CA 1
ATOM 1402 C C . ASN A 1 179 ? 24.555 -0.430 -11.475 1.00 65.12 179 ASN A C 1
ATOM 1404 O O . ASN A 1 179 ? 25.173 -0.424 -12.537 1.00 65.12 179 ASN A O 1
ATOM 1408 N N . LYS A 1 180 ? 23.289 -0.868 -11.394 1.00 62.88 180 LYS A N 1
ATOM 1409 C CA . LYS A 1 180 ? 22.433 -1.312 -12.522 1.00 62.88 180 LYS A CA 1
ATOM 1410 C C . LYS A 1 180 ? 22.893 -2.532 -13.309 1.00 62.88 180 LYS A C 1
ATOM 1412 O O . LYS A 1 180 ? 22.139 -2.993 -14.161 1.00 62.88 180 LYS A O 1
ATOM 1417 N N . ASP A 1 181 ? 24.099 -3.029 -13.084 1.00 80.38 181 ASP A N 1
ATOM 1418 C CA . ASP A 1 181 ? 24.606 -4.081 -13.943 1.00 80.38 181 ASP A CA 1
ATOM 1419 C C . ASP A 1 181 ? 23.918 -5.403 -13.606 1.00 80.38 181 ASP A C 1
ATOM 1421 O O . ASP A 1 181 ? 23.380 -6.009 -14.510 1.00 80.38 181 ASP A O 1
ATOM 1425 N N . ASN A 1 182 ? 23.779 -5.810 -12.348 1.00 93.44 182 ASN A N 1
ATOM 1426 C CA . ASN A 1 182 ? 23.229 -7.132 -12.024 1.00 93.44 182 ASN A CA 1
ATOM 1427 C C . ASN A 1 182 ? 21.703 -7.126 -11.835 1.00 93.44 182 ASN A C 1
ATOM 1429 O O . ASN A 1 182 ? 21.207 -6.501 -10.896 1.00 93.44 182 ASN A O 1
ATOM 1433 N N . ILE A 1 183 ? 20.972 -7.862 -12.682 1.00 96.88 183 ILE A N 1
ATOM 1434 C CA . ILE A 1 183 ? 19.498 -7.879 -12.697 1.00 96.88 183 ILE A CA 1
ATOM 1435 C C . ILE A 1 183 ? 18.893 -8.957 -11.792 1.00 96.88 183 ILE A C 1
ATOM 1437 O O . ILE A 1 183 ? 19.304 -10.118 -11.813 1.00 96.88 183 ILE A O 1
ATOM 1441 N N . LEU A 1 184 ? 17.870 -8.553 -11.032 1.00 97.88 184 LEU A N 1
ATOM 1442 C CA . LEU A 1 184 ? 17.013 -9.390 -10.200 1.00 97.88 184 LEU A CA 1
ATOM 1443 C C . LEU A 1 184 ? 15.575 -9.361 -10.738 1.00 97.88 184 LEU A C 1
ATOM 1445 O O . LEU A 1 184 ? 14.921 -8.320 -10.695 1.00 97.88 184 LEU A O 1
ATOM 1449 N N . ASP A 1 185 ? 15.054 -10.490 -11.207 1.00 98.06 185 ASP A N 1
ATOM 1450 C CA . ASP A 1 185 ? 13.694 -10.571 -11.751 1.00 98.06 185 ASP A CA 1
ATOM 1451 C C . ASP A 1 185 ? 13.067 -11.942 -11.466 1.00 98.06 185 ASP A C 1
ATOM 1453 O O . ASP A 1 185 ? 13.522 -12.966 -11.976 1.00 98.06 185 ASP A O 1
ATOM 1457 N N . SER A 1 186 ? 12.016 -11.963 -10.642 1.00 97.75 186 SER A N 1
ATOM 1458 C CA . SER A 1 186 ? 11.204 -13.155 -10.356 1.00 97.75 186 SER A CA 1
ATOM 1459 C C . SER A 1 186 ? 9.924 -13.223 -11.196 1.00 97.75 186 SER A C 1
ATOM 1461 O O . SER A 1 186 ? 9.167 -14.185 -11.084 1.00 97.75 186 SER A O 1
ATOM 1463 N N . CYS A 1 187 ? 9.660 -12.232 -12.048 1.00 97.88 187 CYS A N 1
ATOM 1464 C CA . CYS A 1 187 ? 8.500 -12.187 -12.927 1.00 97.88 187 CYS A CA 1
ATOM 1465 C C . CYS A 1 187 ? 8.794 -12.821 -14.289 1.00 97.88 187 CYS A C 1
ATOM 1467 O O . CYS A 1 187 ? 8.102 -13.761 -14.677 1.00 97.88 187 CYS A O 1
ATOM 1469 N N . ALA A 1 188 ? 9.782 -12.293 -15.015 1.00 95.88 188 ALA A N 1
ATOM 1470 C CA . ALA A 1 188 ? 10.186 -12.755 -16.344 1.00 95.88 188 ALA A CA 1
ATOM 1471 C C . ALA A 1 188 ? 11.608 -13.321 -16.266 1.00 95.88 188 ALA A C 1
ATOM 1473 O O . ALA A 1 188 ? 12.552 -12.714 -16.761 1.00 95.88 188 ALA A O 1
ATOM 1474 N N . GLY A 1 189 ? 11.755 -14.454 -15.580 1.00 88.62 189 GLY A N 1
ATOM 1475 C CA . GLY A 1 189 ? 13.048 -14.967 -15.141 1.00 88.62 189 GLY A CA 1
ATOM 1476 C C . GLY A 1 189 ? 13.021 -16.469 -14.855 1.00 88.62 189 GLY A C 1
ATOM 1477 O O . GLY A 1 189 ? 12.423 -17.187 -15.640 1.00 88.62 189 GLY A O 1
ATOM 1478 N N . PRO A 1 190 ? 13.681 -16.964 -13.792 1.00 96.25 190 PRO A N 1
ATOM 1479 C CA . PRO A 1 190 ? 14.317 -16.191 -12.729 1.00 96.25 190 PRO A CA 1
ATOM 1480 C C . PRO A 1 190 ? 15.666 -15.595 -13.157 1.00 96.25 190 PRO A C 1
ATOM 1482 O O . PRO A 1 190 ? 16.503 -16.274 -13.750 1.00 96.25 190 PRO A O 1
ATOM 1485 N N . HIS A 1 191 ? 15.910 -14.345 -12.769 1.00 97.06 191 HIS A N 1
ATOM 1486 C CA . HIS A 1 191 ? 17.220 -13.695 -12.844 1.00 97.06 191 HIS A CA 1
ATOM 1487 C C . HIS A 1 191 ? 17.677 -13.353 -11.428 1.00 97.06 191 HIS A C 1
ATOM 1489 O O . HIS A 1 191 ? 17.020 -12.587 -10.729 1.00 97.06 191 HIS A O 1
ATOM 1495 N N . SER A 1 192 ? 18.778 -13.953 -10.974 1.00 95.19 192 SER A N 1
ATOM 1496 C CA . SER A 1 192 ? 19.229 -13.909 -9.574 1.00 95.19 192 SER A CA 1
ATOM 1497 C C . SER A 1 192 ? 20.439 -12.996 -9.338 1.00 95.19 192 SER A C 1
ATOM 1499 O O . SER A 1 192 ? 21.148 -13.157 -8.346 1.00 95.19 192 SER A O 1
ATOM 1501 N N . GLY A 1 193 ? 20.720 -12.075 -10.264 1.00 93.75 193 GLY A N 1
ATOM 1502 C CA . GLY A 1 193 ? 21.843 -11.137 -10.170 1.00 93.75 193 GLY A CA 1
ATOM 1503 C C . GLY A 1 193 ? 23.088 -11.573 -10.936 1.00 93.75 193 GLY A C 1
ATOM 1504 O O . GLY A 1 193 ? 24.150 -10.996 -10.734 1.00 93.75 193 GLY A O 1
ATOM 1505 N N . ASN A 1 194 ? 22.987 -12.575 -11.810 1.00 93.25 194 ASN A N 1
ATOM 1506 C CA . ASN A 1 194 ? 24.114 -13.034 -12.632 1.00 93.25 194 ASN A CA 1
ATOM 1507 C C . AS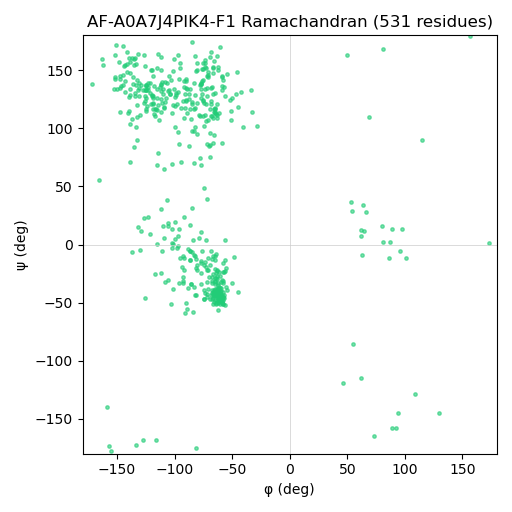N A 1 194 ? 24.191 -12.341 -13.999 1.00 93.25 194 ASN A C 1
ATOM 1509 O O . ASN A 1 194 ? 25.264 -12.317 -14.596 1.00 93.25 194 ASN A O 1
ATOM 1513 N N . ASP A 1 195 ? 23.079 -11.785 -14.477 1.00 94.56 195 ASP A N 1
ATOM 1514 C CA . ASP A 1 195 ? 22.996 -11.133 -15.780 1.00 94.56 195 ASP A CA 1
ATOM 1515 C C . ASP A 1 195 ? 23.287 -9.641 -15.667 1.00 94.56 195 ASP A C 1
ATOM 1517 O O . ASP A 1 195 ? 22.731 -8.964 -14.796 1.00 94.56 195 ASP A O 1
ATOM 1521 N N . THR A 1 196 ? 24.104 -9.125 -16.587 1.00 95.19 196 THR A N 1
ATOM 1522 C CA . THR A 1 196 ? 24.215 -7.682 -16.810 1.00 95.19 196 THR A CA 1
ATOM 1523 C C . THR A 1 196 ? 22.900 -7.106 -17.364 1.00 95.19 196 THR A C 1
ATOM 1525 O O . THR A 1 196 ? 22.143 -7.820 -18.020 1.00 95.19 196 THR A O 1
ATOM 1528 N N . ALA A 1 197 ? 22.640 -5.802 -17.226 1.00 95.25 197 ALA A N 1
ATOM 1529 C CA . ALA A 1 197 ? 21.477 -5.158 -17.854 1.00 95.25 197 ALA A CA 1
ATOM 1530 C C . ALA A 1 197 ? 21.412 -5.371 -19.380 1.00 95.25 197 ALA A C 1
ATOM 1532 O O . ALA A 1 197 ? 20.331 -5.536 -19.943 1.00 95.25 197 ALA A O 1
ATOM 1533 N N . GLU A 1 198 ? 22.565 -5.384 -20.059 1.00 95.81 198 GLU A N 1
ATOM 1534 C CA . GLU A 1 198 ? 22.647 -5.703 -21.492 1.00 95.81 198 GLU A CA 1
ATOM 1535 C C . GLU A 1 198 ? 22.246 -7.158 -21.763 1.00 95.81 198 GLU A C 1
ATOM 1537 O O . GLU A 1 198 ? 21.420 -7.418 -22.639 1.00 95.81 198 GLU A O 1
ATOM 1542 N N . GLU A 1 199 ? 22.813 -8.103 -21.008 1.00 96.62 199 GLU A N 1
ATOM 1543 C CA . GLU A 1 199 ? 22.510 -9.528 -21.150 1.00 96.62 199 GLU A CA 1
ATOM 1544 C C . GLU A 1 199 ? 21.033 -9.794 -20.877 1.00 96.62 199 GLU A C 1
ATOM 1546 O O . GLU A 1 199 ? 20.377 -10.406 -21.719 1.00 96.62 199 GLU A O 1
ATOM 1551 N N . TYR A 1 200 ? 20.491 -9.261 -19.783 1.00 96.88 200 TYR A N 1
ATOM 1552 C CA . TYR A 1 200 ? 19.083 -9.378 -19.423 1.00 96.88 200 TYR A CA 1
ATOM 1553 C C . TYR A 1 200 ? 18.168 -8.861 -20.533 1.00 96.88 200 TYR A C 1
ATOM 1555 O O . TYR A 1 200 ? 17.310 -9.600 -21.004 1.00 96.88 200 TYR A O 1
ATOM 1563 N N . VAL A 1 201 ? 18.374 -7.635 -21.029 1.00 96.69 201 VAL A N 1
ATOM 1564 C CA . VAL A 1 201 ? 17.526 -7.089 -22.103 1.00 96.69 201 VAL A CA 1
ATOM 1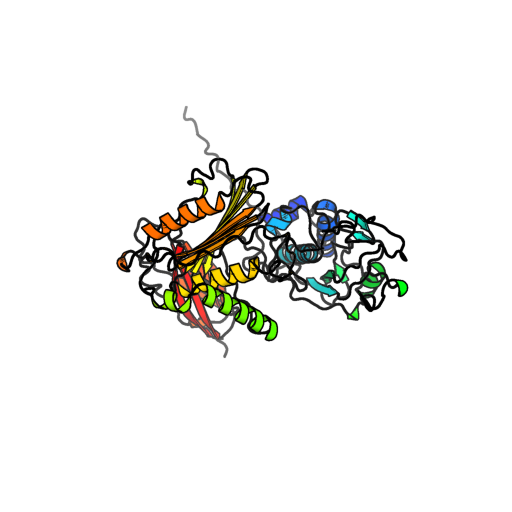565 C C . VAL A 1 201 ? 17.653 -7.914 -23.384 1.00 96.69 201 VAL A C 1
ATOM 1567 O O . VAL A 1 201 ? 16.645 -8.182 -24.034 1.00 96.69 201 VAL A O 1
ATOM 1570 N N . SER A 1 202 ? 18.858 -8.368 -23.739 1.00 95.94 202 SER A N 1
ATOM 1571 C CA . SER A 1 202 ? 19.061 -9.206 -24.928 1.00 95.94 202 SER A CA 1
ATOM 1572 C C . SER A 1 202 ? 18.378 -10.576 -24.827 1.00 95.94 202 SER A C 1
ATOM 1574 O O . SER A 1 202 ? 17.940 -11.123 -25.841 1.00 95.94 202 SER A O 1
ATOM 1576 N N . GLN A 1 203 ? 18.269 -11.116 -23.610 1.00 95.62 203 GLN A N 1
ATOM 1577 C CA . GLN A 1 203 ? 17.602 -12.380 -23.320 1.00 95.62 203 GLN A CA 1
ATOM 1578 C C . GLN A 1 203 ? 16.087 -12.203 -23.222 1.00 95.62 203 GLN A C 1
ATOM 1580 O O . GLN A 1 203 ? 15.356 -13.000 -23.801 1.00 95.62 203 GLN A O 1
ATOM 1585 N N . ALA A 1 204 ? 15.607 -11.151 -22.559 1.00 95.69 204 ALA A N 1
ATOM 1586 C CA . ALA A 1 204 ? 14.195 -10.938 -22.270 1.00 95.69 204 ALA A CA 1
ATOM 1587 C C . ALA A 1 204 ? 13.429 -10.293 -23.432 1.00 95.69 204 ALA A C 1
ATOM 1589 O O . ALA A 1 204 ? 12.286 -10.670 -23.675 1.00 95.69 204 ALA A O 1
ATOM 1590 N N . VAL A 1 205 ? 14.030 -9.361 -24.181 1.00 96.69 205 VAL A N 1
ATOM 1591 C CA . VAL A 1 205 ? 13.343 -8.571 -25.218 1.00 96.69 205 VAL A CA 1
ATOM 1592 C C . VAL A 1 205 ? 13.603 -9.129 -26.619 1.00 96.69 205 VAL A C 1
ATOM 1594 O O . VAL A 1 205 ? 14.737 -9.280 -27.077 1.00 96.69 205 VAL A O 1
ATOM 1597 N N . ASP A 1 206 ? 12.524 -9.389 -27.352 1.00 95.12 206 ASP A N 1
ATOM 1598 C CA . ASP A 1 206 ? 12.553 -9.793 -28.753 1.00 95.12 206 ASP A CA 1
ATOM 1599 C C . ASP A 1 206 ? 12.877 -8.576 -29.628 1.00 95.12 206 ASP A C 1
ATOM 1601 O O . ASP A 1 206 ? 12.082 -7.642 -29.764 1.00 95.12 206 ASP A O 1
ATOM 1605 N N . SER A 1 207 ? 14.069 -8.580 -30.222 1.00 93.44 207 SER A N 1
ATOM 1606 C CA . SER A 1 207 ? 14.580 -7.487 -31.055 1.00 93.44 207 SER A CA 1
ATOM 1607 C C . SER A 1 207 ? 14.107 -7.543 -32.512 1.00 93.44 207 SER A C 1
ATOM 1609 O O . SER A 1 207 ? 14.530 -6.713 -33.321 1.00 93.44 207 SER A O 1
ATOM 1611 N N . ASN A 1 208 ? 13.231 -8.491 -32.878 1.00 90.19 208 ASN A N 1
ATOM 1612 C CA . ASN A 1 208 ? 12.745 -8.639 -34.246 1.00 90.19 208 ASN A CA 1
ATOM 1613 C C . ASN A 1 208 ? 11.955 -7.394 -34.698 1.00 90.19 208 ASN A C 1
ATOM 1615 O O . ASN A 1 208 ? 10.823 -7.193 -34.253 1.00 90.19 208 ASN A O 1
ATOM 1619 N N . PRO A 1 209 ? 12.467 -6.594 -35.653 1.00 82.69 209 PRO A N 1
ATOM 1620 C CA . PRO A 1 209 ? 11.825 -5.347 -36.068 1.00 82.69 209 PRO A CA 1
ATOM 1621 C C . PRO A 1 209 ? 10.436 -5.556 -36.688 1.00 82.69 209 PRO A C 1
ATOM 1623 O O . PRO A 1 209 ? 9.624 -4.636 -36.683 1.00 82.69 209 PRO A O 1
ATOM 1626 N N . ALA A 1 210 ? 10.127 -6.759 -37.191 1.00 85.25 210 ALA A N 1
ATOM 1627 C CA . ALA A 1 210 ? 8.810 -7.072 -37.745 1.00 85.25 210 ALA A CA 1
ATOM 1628 C C . ALA A 1 210 ? 7.682 -7.028 -36.696 1.00 85.25 210 ALA A C 1
ATOM 1630 O O . ALA A 1 210 ? 6.520 -6.866 -37.064 1.00 85.25 210 ALA A O 1
ATOM 1631 N N . LEU A 1 211 ? 8.016 -7.153 -35.406 1.00 82.56 211 LEU A N 1
ATOM 1632 C CA . LEU A 1 211 ? 7.058 -7.082 -34.302 1.00 82.56 211 LEU A CA 1
ATOM 1633 C C . LEU A 1 211 ? 6.692 -5.655 -33.893 1.00 82.56 211 LEU A C 1
ATOM 1635 O O . LEU A 1 211 ? 5.709 -5.474 -33.178 1.00 82.56 211 LEU A O 1
ATOM 1639 N N . TYR A 1 212 ? 7.428 -4.648 -34.365 1.00 83.06 212 TYR A N 1
ATOM 1640 C CA . TYR A 1 212 ? 7.289 -3.252 -33.948 1.00 83.06 212 TYR A CA 1
ATOM 1641 C C . TYR A 1 212 ? 6.684 -2.382 -35.065 1.00 83.06 212 TYR A C 1
ATOM 1643 O O . TYR A 1 212 ? 7.357 -1.500 -35.603 1.00 83.06 212 TYR A O 1
ATOM 1651 N N . PRO A 1 213 ? 5.415 -2.611 -35.478 1.00 72.31 213 PRO A N 1
ATOM 1652 C CA . PRO A 1 213 ? 4.715 -1.662 -36.325 1.00 72.31 213 PRO A CA 1
ATOM 1653 C C . PRO A 1 213 ? 4.374 -0.418 -35.494 1.00 72.31 213 PRO A C 1
ATOM 1655 O O . PRO A 1 213 ? 4.005 -0.529 -34.324 1.00 72.31 213 PRO A O 1
ATOM 1658 N N . ALA A 1 214 ? 4.394 0.757 -36.127 1.00 60.28 214 ALA A N 1
ATOM 1659 C CA . ALA A 1 214 ? 4.220 2.081 -35.509 1.00 60.28 214 ALA A CA 1
ATOM 1660 C C . ALA A 1 214 ? 2.919 2.315 -34.692 1.00 60.28 214 ALA A C 1
ATOM 1662 O O . ALA A 1 214 ? 2.670 3.426 -34.247 1.00 60.28 214 ALA A O 1
ATOM 1663 N N . ILE A 1 215 ? 2.057 1.308 -34.520 1.00 60.34 215 ILE A N 1
ATOM 1664 C CA . ILE A 1 215 ? 0.746 1.414 -33.863 1.00 60.34 215 ILE A CA 1
ATOM 1665 C C . ILE A 1 215 ? 0.809 1.097 -32.357 1.00 60.34 215 ILE A C 1
ATOM 1667 O O . ILE A 1 215 ? -0.032 1.595 -31.614 1.00 60.34 215 ILE A O 1
ATOM 1671 N N . ARG A 1 216 ? 1.752 0.261 -31.890 1.00 65.81 216 ARG A N 1
ATOM 1672 C CA . ARG A 1 216 ? 1.772 -0.209 -30.484 1.00 65.81 216 ARG A CA 1
ATOM 1673 C C . ARG A 1 216 ? 3.091 0.054 -29.763 1.00 65.81 216 ARG A C 1
ATOM 1675 O O . ARG A 1 216 ? 3.066 0.552 -28.648 1.00 65.81 216 ARG A O 1
ATOM 1682 N N . PHE A 1 217 ? 4.210 -0.250 -30.419 1.00 79.69 217 PHE A N 1
ATOM 1683 C CA . PHE A 1 217 ? 5.569 0.016 -29.947 1.00 79.69 217 PHE A CA 1
ATOM 1684 C C . PHE A 1 217 ? 6.418 0.401 -31.154 1.00 79.69 217 PHE A C 1
ATOM 1686 O O . PHE A 1 217 ? 6.388 -0.298 -32.166 1.00 79.69 217 PHE A O 1
ATOM 1693 N N . GLU A 1 218 ? 7.178 1.489 -31.064 1.00 87.19 218 GLU A N 1
ATOM 1694 C CA . GLU A 1 218 ? 8.021 1.945 -32.179 1.00 87.19 218 GLU A CA 1
ATOM 1695 C C . GLU A 1 218 ? 9.345 1.171 -32.279 1.00 87.19 218 GLU A C 1
ATOM 1697 O O . GLU A 1 218 ? 9.974 1.148 -33.337 1.00 87.19 218 GLU A O 1
ATOM 1702 N N . ARG A 1 219 ? 9.785 0.545 -31.178 1.00 93.81 219 ARG A N 1
ATOM 1703 C CA . ARG A 1 219 ? 11.058 -0.181 -31.066 1.00 93.81 219 ARG A CA 1
ATOM 1704 C C . ARG A 1 219 ? 11.077 -1.117 -29.846 1.00 93.81 219 ARG A C 1
ATOM 1706 O O . ARG A 1 219 ? 10.309 -0.870 -28.914 1.00 93.81 219 ARG A O 1
ATOM 1713 N N . PRO A 1 220 ? 11.965 -2.130 -29.819 1.00 95.38 220 PRO A N 1
ATOM 1714 C CA . PRO A 1 220 ? 12.262 -2.884 -28.601 1.00 95.38 220 PRO A CA 1
ATOM 1715 C C . PRO A 1 220 ? 12.873 -1.987 -27.518 1.00 95.38 220 PRO A C 1
ATOM 1717 O O . PRO A 1 220 ? 13.540 -0.985 -27.831 1.00 95.38 220 PRO A O 1
ATOM 1720 N N . GLY A 1 221 ? 12.662 -2.381 -26.262 1.00 95.62 221 GLY A N 1
ATOM 1721 C CA . GLY A 1 221 ? 13.388 -1.846 -25.117 1.00 95.62 221 GLY A CA 1
ATOM 1722 C C . GLY A 1 221 ? 14.883 -2.129 -25.198 1.00 95.62 221 GLY A C 1
ATOM 1723 O O . GLY A 1 221 ? 15.318 -3.111 -25.803 1.00 95.62 221 GLY A O 1
ATOM 1724 N N . LYS A 1 222 ? 15.677 -1.236 -24.614 1.00 96.88 222 LYS A N 1
ATOM 1725 C CA . LYS A 1 222 ? 17.137 -1.318 -24.540 1.00 96.88 222 LYS A CA 1
ATOM 1726 C C . LYS A 1 222 ? 17.601 -1.064 -23.115 1.00 96.88 222 LYS A C 1
ATOM 1728 O O . LYS A 1 222 ? 16.874 -0.470 -22.323 1.00 96.88 222 LYS A O 1
ATOM 1733 N N . LYS A 1 223 ? 18.848 -1.420 -22.796 1.00 95.69 223 LYS A N 1
ATOM 1734 C CA . LYS A 1 223 ? 19.406 -1.112 -21.471 1.00 95.69 223 LYS A CA 1
ATOM 1735 C C . LYS A 1 223 ? 19.400 0.388 -21.162 1.00 95.69 223 LYS A C 1
ATOM 1737 O O . LYS A 1 223 ? 19.263 0.770 -20.007 1.00 95.69 223 LYS A O 1
ATOM 1742 N N . GLU A 1 224 ? 19.546 1.247 -22.177 1.00 95.75 224 GLU A N 1
ATOM 1743 C CA . GLU A 1 224 ? 19.565 2.701 -21.981 1.00 95.75 224 GLU A CA 1
ATOM 1744 C C . GLU A 1 224 ? 18.200 3.257 -21.567 1.00 95.75 224 GLU A C 1
ATOM 1746 O O . GLU A 1 224 ? 18.133 4.367 -21.044 1.00 95.75 224 GLU A O 1
ATOM 1751 N N . ASP A 1 225 ? 17.132 2.487 -21.781 1.00 95.44 225 ASP A N 1
ATOM 1752 C CA . ASP A 1 225 ? 15.771 2.840 -21.383 1.00 95.44 225 ASP A CA 1
ATOM 1753 C C . ASP A 1 225 ? 15.465 2.429 -19.935 1.00 95.44 225 ASP A C 1
ATOM 1755 O O . ASP A 1 225 ? 14.395 2.745 -19.421 1.00 95.44 225 ASP A O 1
ATOM 1759 N N . ILE A 1 226 ? 16.392 1.730 -19.266 1.00 95.75 226 ILE A N 1
ATOM 1760 C CA . ILE A 1 226 ? 16.233 1.349 -17.864 1.00 95.75 226 ILE A CA 1
ATOM 1761 C C . ILE A 1 226 ? 16.414 2.585 -16.981 1.00 95.75 226 ILE A C 1
ATOM 1763 O O . ILE A 1 226 ? 17.520 3.123 -16.798 1.00 95.75 226 ILE A O 1
ATOM 1767 N N . VAL A 1 227 ? 15.314 2.996 -16.364 1.00 94.12 227 VAL A N 1
ATOM 1768 C CA . VAL A 1 227 ? 15.272 4.070 -15.377 1.00 94.12 227 VAL A CA 1
ATOM 1769 C C . VAL A 1 227 ? 15.197 3.495 -13.968 1.00 94.12 227 VAL A C 1
ATOM 1771 O O . VAL A 1 227 ? 14.654 2.416 -13.744 1.00 94.12 227 VAL A O 1
ATOM 1774 N N . ILE A 1 228 ? 15.767 4.223 -13.008 1.00 91.94 228 ILE A N 1
ATOM 1775 C CA . ILE A 1 228 ? 15.630 3.885 -11.590 1.00 91.94 228 ILE A CA 1
ATOM 1776 C C . ILE A 1 228 ? 14.322 4.506 -11.105 1.00 91.94 228 ILE A C 1
ATOM 1778 O O . ILE A 1 228 ? 14.147 5.721 -11.203 1.00 91.94 228 ILE A O 1
ATOM 1782 N N . GLY A 1 229 ? 13.413 3.673 -10.607 1.00 87.31 229 GLY A N 1
ATOM 1783 C CA . GLY A 1 229 ? 12.180 4.117 -9.963 1.00 87.31 229 GLY A CA 1
ATOM 1784 C C . GLY A 1 229 ? 12.387 4.442 -8.484 1.00 87.31 229 GLY A C 1
ATOM 1785 O O . GLY A 1 229 ? 13.448 4.204 -7.906 1.00 87.31 229 GLY A O 1
ATOM 1786 N N . TYR A 1 230 ? 11.343 4.962 -7.838 1.00 87.12 230 TYR A N 1
ATOM 1787 C CA . TYR A 1 230 ? 11.369 5.195 -6.392 1.00 87.12 230 TYR A CA 1
ATOM 1788 C C . TYR A 1 230 ? 11.405 3.881 -5.606 1.00 87.12 230 TYR A C 1
ATOM 1790 O O . TYR A 1 230 ? 12.002 3.824 -4.530 1.00 87.12 230 TYR A O 1
ATOM 1798 N N . GLY A 1 231 ? 10.799 2.828 -6.152 1.00 92.62 231 GLY A N 1
ATOM 1799 C CA . GLY A 1 231 ? 10.687 1.535 -5.498 1.00 92.62 231 GLY A CA 1
ATOM 1800 C C . GLY A 1 231 ? 9.677 1.529 -4.359 1.00 92.62 231 GLY A C 1
ATOM 1801 O O . GLY A 1 231 ? 8.839 2.426 -4.229 1.00 92.62 231 GLY A O 1
ATOM 1802 N N . VAL A 1 232 ? 9.745 0.497 -3.527 1.00 95.06 232 VAL A N 1
ATOM 1803 C CA . VAL A 1 232 ? 8.897 0.353 -2.347 1.00 95.06 232 VAL A CA 1
ATOM 1804 C C . VAL A 1 232 ? 9.239 1.462 -1.354 1.00 95.06 232 VAL A C 1
ATOM 1806 O O . VAL A 1 232 ? 10.348 1.542 -0.818 1.00 95.06 232 VAL A O 1
ATOM 1809 N N . ALA A 1 233 ? 8.274 2.350 -1.140 1.00 84.81 233 ALA A N 1
ATOM 1810 C CA . ALA A 1 233 ? 8.403 3.502 -0.256 1.00 84.81 233 ALA A CA 1
ATOM 1811 C C . ALA A 1 233 ? 7.910 3.196 1.166 1.00 84.81 233 ALA A C 1
ATOM 1813 O O . ALA A 1 233 ? 8.414 3.758 2.138 1.00 84.81 233 ALA A O 1
ATOM 1814 N N . ASP A 1 234 ? 6.920 2.315 1.277 1.00 83.81 234 ASP A N 1
ATOM 1815 C CA . ASP A 1 234 ? 6.360 1.807 2.527 1.00 83.81 234 ASP A CA 1
ATOM 1816 C C . ASP A 1 234 ? 5.816 0.404 2.222 1.00 83.81 234 ASP A C 1
ATOM 1818 O O . ASP A 1 234 ? 5.296 0.159 1.129 1.00 83.81 234 ASP A O 1
ATOM 1822 N N . VAL A 1 235 ? 5.939 -0.503 3.178 1.00 89.31 235 VAL A N 1
ATOM 1823 C CA . VAL A 1 235 ? 5.095 -1.703 3.219 1.00 89.31 235 VAL A CA 1
ATOM 1824 C C . VAL A 1 235 ? 3.939 -1.428 4.173 1.00 89.31 235 VAL A C 1
ATOM 1826 O O . VAL A 1 235 ? 4.011 -0.471 4.956 1.00 89.31 235 VAL A O 1
ATOM 1829 N N . GLU A 1 236 ? 2.859 -2.212 4.130 1.00 77.94 236 GLU A N 1
ATOM 1830 C CA . GLU A 1 236 ? 1.885 -2.158 5.218 1.00 77.94 236 GLU A CA 1
ATOM 1831 C C . GLU A 1 236 ? 2.650 -2.298 6.513 1.00 77.94 236 GLU A C 1
ATOM 1833 O O . GLU A 1 236 ? 3.463 -3.201 6.692 1.00 77.94 236 GLU A O 1
ATOM 1838 N N . ARG A 1 237 ? 2.451 -1.347 7.413 1.00 59.28 237 ARG A N 1
ATOM 1839 C CA . ARG A 1 237 ? 3.102 -1.478 8.697 1.00 59.28 237 ARG A CA 1
ATOM 1840 C C . ARG A 1 237 ? 2.430 -2.679 9.353 1.00 59.28 237 ARG A C 1
ATOM 1842 O O . ARG A 1 237 ? 1.198 -2.766 9.365 1.00 59.28 237 ARG A O 1
ATOM 1849 N N . ILE A 1 238 ? 3.209 -3.578 9.961 1.00 38.84 238 ILE A N 1
ATOM 1850 C CA . ILE A 1 238 ? 2.703 -4.128 11.217 1.00 38.84 238 ILE A CA 1
ATOM 1851 C C . ILE A 1 238 ? 2.697 -2.962 12.172 1.00 38.84 238 ILE A C 1
ATOM 1853 O O . ILE A 1 238 ? 3.642 -2.616 12.872 1.00 38.84 238 ILE A O 1
ATOM 1857 N N . GLU A 1 239 ? 1.579 -2.292 12.089 1.00 36.06 239 GLU A N 1
ATOM 1858 C CA . GLU A 1 239 ? 0.927 -1.732 13.215 1.00 36.06 239 GLU A CA 1
ATOM 1859 C C . GLU A 1 239 ? 0.996 -2.704 14.391 1.00 36.06 239 GLU A C 1
ATOM 1861 O O . GLU A 1 239 ? 0.171 -3.597 14.532 1.00 36.06 239 GLU A O 1
ATOM 1866 N N . ALA A 1 240 ? 1.903 -2.449 15.319 1.00 38.91 240 ALA A N 1
ATOM 1867 C CA . ALA A 1 240 ? 1.319 -1.960 16.553 1.00 38.91 240 ALA A CA 1
ATOM 1868 C C . ALA A 1 240 ? 0.772 -0.551 16.246 1.00 38.91 240 ALA A C 1
ATOM 1870 O O . ALA A 1 240 ? 1.518 0.413 16.347 1.00 38.91 240 ALA A O 1
ATOM 1871 N N . ALA A 1 241 ? -0.458 -0.450 15.728 1.00 25.11 241 ALA A N 1
ATOM 1872 C CA . ALA A 1 241 ? -1.092 0.776 15.209 1.00 25.11 241 ALA A CA 1
ATOM 1873 C C . ALA A 1 241 ? -0.268 1.642 14.186 1.00 25.11 241 ALA A C 1
ATOM 1875 O O . ALA A 1 241 ? 0.937 1.496 13.994 1.00 25.11 241 ALA A O 1
ATOM 1876 N N . ASN A 1 242 ? -0.936 2.536 13.469 1.00 35.03 242 ASN A N 1
ATOM 1877 C CA . ASN A 1 242 ? -0.764 2.956 12.059 1.00 35.03 242 ASN A CA 1
ATOM 1878 C C . ASN A 1 242 ? 0.291 3.964 11.635 1.00 35.03 242 ASN A C 1
ATOM 1880 O O . ASN A 1 242 ? 1.214 4.363 12.349 1.00 35.03 242 ASN A O 1
ATOM 1884 N N . PRO A 1 243 ? 0.191 4.277 10.324 1.00 31.50 243 PRO A N 1
ATOM 1885 C CA . PRO A 1 243 ? 0.455 5.607 9.797 1.00 31.50 243 PRO A CA 1
ATOM 1886 C C . PRO A 1 243 ? -0.307 5.986 8.513 1.00 31.50 243 PRO A C 1
ATOM 1888 O O . PRO A 1 243 ? -0.395 5.246 7.530 1.00 31.50 243 PRO A O 1
ATOM 1891 N N . LEU A 1 244 ? -0.713 7.249 8.449 1.00 29.25 244 LEU A N 1
ATOM 1892 C CA . LEU A 1 244 ? -1.122 7.904 7.206 1.00 29.25 244 LEU A CA 1
ATOM 1893 C C . LEU A 1 244 ? 0.068 8.386 6.355 1.00 29.25 244 LEU A C 1
ATOM 1895 O O . LEU A 1 244 ? 1.125 8.720 6.900 1.00 29.25 244 LEU A O 1
ATOM 1899 N N . PRO A 1 245 ? -0.126 8.549 5.032 1.00 33.12 245 PRO A N 1
ATOM 1900 C CA . PRO A 1 245 ? 0.749 9.336 4.177 1.00 33.12 245 PRO A CA 1
ATOM 1901 C C . PRO A 1 245 ? 0.233 10.775 3.993 1.00 33.12 245 PRO A C 1
ATOM 1903 O O . PRO A 1 245 ? -0.969 11.032 3.940 1.00 33.12 245 PRO A O 1
ATOM 1906 N N . THR A 1 246 ? 1.157 11.706 3.758 1.00 29.34 246 THR A N 1
ATOM 1907 C CA . THR A 1 246 ? 0.927 12.809 2.810 1.00 29.34 246 THR A CA 1
ATOM 1908 C C . THR A 1 246 ? 1.954 12.691 1.681 1.00 29.34 246 THR A C 1
ATOM 1910 O O . THR A 1 246 ? 3.116 12.392 1.965 1.00 29.34 246 THR A O 1
ATOM 1913 N N . PRO A 1 247 ? 1.555 12.862 0.406 1.00 34.00 247 PRO A N 1
ATOM 1914 C CA . PRO A 1 247 ? 2.486 12.828 -0.714 1.00 34.00 247 PRO A CA 1
ATOM 1915 C C . PRO A 1 247 ? 3.204 14.180 -0.900 1.00 34.00 247 PRO A C 1
ATOM 1917 O O . PRO A 1 247 ? 2.738 15.206 -0.390 1.00 34.00 247 PRO A O 1
ATOM 1920 N N . PRO A 1 248 ? 4.331 14.201 -1.638 1.00 37.28 248 PRO A N 1
ATOM 1921 C CA . PRO A 1 248 ? 5.094 15.410 -1.906 1.00 37.28 248 PRO A CA 1
ATOM 1922 C C . PRO A 1 248 ? 4.351 16.330 -2.877 1.00 37.28 248 PRO A C 1
ATOM 1924 O O . PRO A 1 248 ? 3.718 15.893 -3.837 1.00 37.28 248 PRO A O 1
ATOM 1927 N N . VAL A 1 249 ? 4.500 17.631 -2.651 1.00 36.31 249 VAL A N 1
ATOM 1928 C CA . VAL A 1 249 ? 4.091 18.678 -3.586 1.00 36.31 249 VAL A CA 1
ATOM 1929 C C . VAL A 1 249 ? 4.946 18.579 -4.855 1.00 36.31 249 VAL A C 1
ATOM 1931 O O . VAL A 1 249 ? 6.153 18.801 -4.801 1.00 36.31 249 VAL A O 1
ATOM 1934 N N . GLY A 1 250 ? 4.304 18.298 -5.992 1.00 46.34 250 GLY A N 1
ATOM 1935 C CA . GLY A 1 250 ? 4.852 18.530 -7.332 1.00 46.34 250 GLY A CA 1
ATOM 1936 C C . GLY A 1 250 ? 5.101 17.269 -8.161 1.00 46.34 250 GLY A C 1
ATOM 1937 O O . GLY A 1 250 ? 6.197 16.721 -8.125 1.00 46.34 250 GLY A O 1
ATOM 1938 N N . SER A 1 251 ? 4.096 16.843 -8.934 1.00 40.31 251 SER A N 1
ATOM 1939 C CA . SER A 1 251 ? 4.249 16.192 -10.260 1.00 40.31 251 SER A CA 1
ATOM 1940 C C . SER A 1 251 ? 2.937 15.654 -10.847 1.00 40.31 251 SER A C 1
ATOM 1942 O O . SER A 1 251 ? 2.956 15.139 -11.959 1.00 40.31 251 SER A O 1
ATOM 1944 N N . GLU A 1 252 ? 1.785 15.812 -10.189 1.00 46.34 252 GLU A N 1
ATOM 1945 C CA . GLU A 1 252 ? 0.515 15.574 -10.883 1.00 46.34 252 GLU A CA 1
ATOM 1946 C C . GLU A 1 252 ? 0.302 16.655 -11.954 1.00 46.34 252 GLU A C 1
ATOM 1948 O O . GLU A 1 252 ? 0.285 17.852 -11.648 1.00 46.34 252 GLU A O 1
ATOM 1953 N N . ASP A 1 253 ? 0.179 16.214 -13.210 1.00 54.47 253 ASP A N 1
ATOM 1954 C CA . ASP A 1 253 ? -0.063 17.037 -14.392 1.00 54.47 253 ASP A CA 1
ATOM 1955 C C . ASP A 1 253 ? -1.154 18.074 -14.096 1.00 54.47 253 ASP A C 1
ATOM 1957 O O . ASP A 1 253 ? -2.307 17.734 -13.822 1.00 54.47 253 ASP A O 1
ATOM 1961 N N . GLU A 1 254 ? -0.805 19.358 -14.182 1.00 57.97 254 GLU A N 1
ATOM 1962 C CA . GLU A 1 254 ? -1.692 20.493 -13.880 1.00 57.97 254 GLU A CA 1
ATOM 1963 C C . GLU A 1 254 ? -3.042 20.361 -14.622 1.00 57.97 254 GLU A C 1
ATOM 1965 O O . GLU A 1 254 ? -4.109 20.628 -14.076 1.00 57.97 254 GLU A O 1
ATOM 1970 N N . LYS A 1 255 ? -3.014 19.782 -15.830 1.00 63.12 255 LYS A N 1
ATOM 1971 C CA . LYS A 1 255 ? -4.196 19.485 -16.656 1.00 63.12 255 LYS A CA 1
ATOM 1972 C C . LYS A 1 255 ? -5.070 18.340 -16.144 1.00 63.12 255 LYS A C 1
ATOM 1974 O O . LYS A 1 255 ? -6.274 18.330 -16.409 1.00 63.12 255 LYS A O 1
ATOM 1979 N N . GLU A 1 256 ? -4.490 17.329 -15.507 1.00 59.25 256 GLU A N 1
ATOM 1980 C CA . GLU A 1 256 ? -5.258 16.245 -14.894 1.00 59.25 256 GLU A CA 1
ATOM 1981 C C . GLU A 1 256 ? -5.923 16.735 -13.607 1.00 59.25 256 GLU A C 1
ATOM 1983 O O . GLU A 1 256 ? -7.104 16.458 -13.379 1.00 59.25 256 GLU A O 1
ATOM 1988 N N . ASN A 1 257 ? -5.210 17.559 -12.840 1.00 61.47 257 ASN A N 1
ATOM 1989 C CA . ASN A 1 257 ? -5.735 18.225 -11.655 1.00 61.47 257 ASN A CA 1
ATOM 1990 C C . ASN A 1 257 ? -6.867 19.197 -11.986 1.00 61.47 257 ASN A C 1
ATOM 1992 O O . ASN A 1 257 ? -7.909 19.148 -11.333 1.00 61.47 257 ASN A O 1
ATOM 1996 N N . ASP A 1 258 ? -6.743 19.972 -13.063 1.00 72.00 258 ASP A N 1
ATOM 1997 C CA . ASP A 1 258 ? -7.823 20.830 -13.557 1.00 72.00 258 ASP A CA 1
ATOM 1998 C C . ASP A 1 258 ? -9.068 20.020 -13.948 1.00 72.00 258 ASP A C 1
ATOM 2000 O O . ASP A 1 258 ? -10.190 20.376 -13.586 1.00 72.00 258 ASP A O 1
ATOM 2004 N N . LYS A 1 259 ? -8.895 18.881 -14.636 1.00 69.88 259 LYS A N 1
ATOM 2005 C CA . LYS A 1 259 ? -10.015 17.992 -14.996 1.00 69.88 259 LYS A CA 1
ATOM 2006 C C . LYS A 1 259 ? -10.665 17.348 -13.771 1.00 69.88 259 LYS A C 1
ATOM 2008 O O . LYS A 1 259 ? -11.891 17.221 -13.737 1.00 69.88 259 LYS A O 1
ATOM 2013 N N . LYS A 1 260 ? -9.874 16.915 -12.783 1.00 63.59 260 LYS A N 1
ATOM 2014 C CA . LYS A 1 260 ? -10.376 16.380 -11.505 1.00 63.59 260 LYS A CA 1
ATOM 2015 C C . LYS A 1 260 ? -11.147 17.464 -10.741 1.00 63.59 260 LYS A C 1
ATOM 2017 O O . LYS A 1 260 ? -12.259 17.202 -10.284 1.00 63.59 260 LYS A O 1
ATOM 2022 N N . ALA A 1 261 ? -10.622 18.688 -10.690 1.00 73.00 261 ALA A N 1
ATOM 2023 C CA . ALA A 1 261 ? -11.263 19.837 -10.055 1.00 73.00 261 ALA A CA 1
ATOM 2024 C C . ALA A 1 261 ? -12.572 20.247 -10.753 1.00 73.00 261 ALA A C 1
ATOM 2026 O O . ALA A 1 261 ? -13.582 20.463 -10.084 1.00 73.00 261 ALA A O 1
ATOM 2027 N N . GLU A 1 262 ? -12.603 20.291 -12.088 1.00 76.81 262 GLU A N 1
ATOM 2028 C CA . GLU A 1 262 ? -13.817 20.599 -12.857 1.00 76.81 262 GLU A CA 1
ATOM 2029 C C . GLU A 1 262 ? -14.921 19.560 -12.602 1.00 76.81 262 GLU A C 1
ATOM 2031 O O . GLU A 1 262 ? -16.078 19.914 -12.366 1.00 76.81 262 GLU A O 1
ATOM 2036 N N . LYS A 1 263 ? -14.571 18.268 -12.607 1.00 70.25 263 LYS A N 1
ATOM 2037 C CA . LYS A 1 263 ? -15.513 17.179 -12.301 1.00 70.25 263 LYS A CA 1
ATOM 2038 C C . LYS A 1 263 ? -16.051 17.281 -10.879 1.00 70.25 263 LYS A C 1
ATOM 2040 O O . LYS A 1 263 ? -17.258 17.172 -10.673 1.00 70.25 263 LYS A O 1
ATOM 2045 N N . LEU A 1 264 ? -15.168 17.530 -9.916 1.00 69.44 264 LEU A N 1
ATOM 2046 C CA . LEU A 1 264 ? -15.540 17.721 -8.522 1.00 69.44 264 LEU A CA 1
ATOM 2047 C C . LEU A 1 264 ? -16.518 18.892 -8.356 1.00 69.44 264 LEU A C 1
ATOM 2049 O O . LEU A 1 264 ? -17.517 18.763 -7.650 1.00 69.44 264 LEU A O 1
ATOM 2053 N N . ASN A 1 265 ? -16.270 20.011 -9.037 1.00 77.75 265 ASN A N 1
ATOM 2054 C CA . ASN A 1 265 ? -17.157 21.172 -9.000 1.00 77.75 265 ASN A CA 1
ATOM 2055 C C . ASN A 1 265 ? -18.540 20.853 -9.580 1.00 77.75 265 ASN A C 1
ATOM 2057 O O . ASN A 1 265 ? -19.539 21.194 -8.955 1.00 77.75 265 ASN A O 1
ATOM 2061 N N . LYS A 1 266 ? -18.621 20.105 -10.688 1.00 77.19 266 LYS A N 1
ATOM 2062 C CA . LYS A 1 266 ? -19.911 19.653 -11.245 1.00 77.19 266 LYS A CA 1
ATOM 2063 C C . LYS A 1 266 ? -20.691 18.769 -10.274 1.00 77.19 266 LYS A C 1
ATOM 2065 O O . LYS A 1 266 ? -21.898 18.928 -10.140 1.00 77.19 266 LYS A O 1
ATOM 2070 N N . ILE A 1 267 ? -20.021 17.853 -9.575 1.00 71.81 267 ILE A N 1
ATOM 2071 C CA . ILE A 1 267 ? -20.666 16.997 -8.566 1.00 71.81 267 ILE A CA 1
ATOM 2072 C C . ILE A 1 267 ? -21.188 17.846 -7.401 1.00 71.81 267 ILE A C 1
ATOM 2074 O O . ILE A 1 267 ? -22.327 17.671 -6.972 1.00 71.81 267 ILE A O 1
ATOM 2078 N N . LYS A 1 268 ? -20.389 18.809 -6.926 1.00 74.81 268 LYS A N 1
ATOM 2079 C CA . LYS A 1 268 ? -20.805 19.755 -5.882 1.00 74.81 268 LYS A CA 1
ATOM 2080 C C . LYS A 1 268 ? -22.016 20.589 -6.309 1.00 74.81 268 LYS A C 1
ATOM 2082 O O . LYS A 1 268 ? -22.934 20.753 -5.513 1.00 74.81 268 LYS A O 1
ATOM 2087 N N . GLU A 1 269 ? -22.045 21.080 -7.547 1.00 78.44 269 GLU A N 1
ATOM 2088 C CA . GLU A 1 269 ? -23.188 21.812 -8.110 1.00 78.44 269 GLU A CA 1
ATOM 2089 C C . GLU A 1 269 ? -24.447 20.940 -8.186 1.00 78.44 269 GLU A C 1
ATOM 2091 O O . GLU A 1 269 ? -25.512 21.365 -7.745 1.00 78.44 269 GLU A O 1
ATOM 2096 N N . LEU A 1 270 ? -24.329 19.699 -8.674 1.00 71.75 270 LEU A N 1
ATOM 2097 C CA . LEU A 1 270 ? -25.448 18.750 -8.758 1.00 71.75 270 LEU A CA 1
ATOM 2098 C C . LEU A 1 270 ? -26.064 18.434 -7.389 1.00 71.75 270 LEU A C 1
ATOM 2100 O O . LEU A 1 270 ? -27.265 18.188 -7.290 1.00 71.75 270 LEU A O 1
ATOM 2104 N N . LEU A 1 271 ? -25.247 18.443 -6.338 1.00 68.44 271 LEU A N 1
ATOM 2105 C CA . LEU A 1 271 ? -25.677 18.192 -4.964 1.00 68.44 271 LEU A CA 1
ATOM 2106 C C . LEU A 1 271 ? -26.218 19.439 -4.251 1.00 68.44 271 LEU A C 1
ATOM 2108 O O . LEU A 1 271 ? -26.715 19.322 -3.125 1.00 68.44 271 LEU A O 1
ATOM 2112 N N . ASP A 1 272 ? -26.129 20.616 -4.878 1.00 73.50 272 ASP A N 1
ATOM 2113 C CA . ASP A 1 272 ? -26.338 21.912 -4.221 1.00 73.50 272 ASP A CA 1
ATOM 2114 C C . ASP A 1 272 ? -25.448 22.050 -2.966 1.00 73.50 272 ASP A C 1
ATOM 2116 O O . ASP A 1 272 ? -25.841 22.545 -1.912 1.00 73.50 272 ASP A O 1
ATOM 2120 N N . TYR A 1 273 ? -24.227 21.515 -3.058 1.00 76.94 273 TYR A N 1
ATOM 2121 C CA . TYR A 1 273 ? -23.333 21.353 -1.919 1.00 76.94 273 TYR A CA 1
ATOM 2122 C C . TYR A 1 273 ? -22.962 22.681 -1.241 1.00 76.94 273 TYR A C 1
ATOM 2124 O O . TYR A 1 273 ? -23.035 22.718 -0.016 1.00 76.94 273 TYR A O 1
ATOM 2132 N N . PRO A 1 274 ? -22.600 23.772 -1.953 1.00 75.12 274 PRO A N 1
ATOM 2133 C CA . PRO A 1 274 ? -22.215 25.024 -1.298 1.00 75.12 274 PRO A CA 1
ATOM 2134 C C . PRO A 1 274 ? -23.308 25.583 -0.380 1.00 75.12 274 PRO A C 1
ATOM 2136 O O . PRO A 1 274 ? -23.033 25.875 0.780 1.00 75.12 274 PRO A O 1
ATOM 2139 N N . ALA A 1 275 ? -24.555 25.642 -0.858 1.00 72.25 275 ALA A N 1
ATOM 2140 C CA . ALA A 1 275 ? -25.672 26.177 -0.083 1.00 72.25 275 ALA A CA 1
ATOM 2141 C C . ALA A 1 275 ? -25.980 25.321 1.153 1.00 72.25 275 ALA A C 1
ATOM 2143 O O . ALA A 1 275 ? -26.224 25.851 2.237 1.00 72.25 275 ALA A O 1
ATOM 2144 N N . LYS A 1 276 ? -25.943 23.989 1.014 1.00 70.00 276 LYS A N 1
ATOM 2145 C CA . LYS A 1 276 ? -26.237 23.090 2.139 1.00 70.00 276 LYS A CA 1
ATOM 2146 C C . LYS A 1 276 ? -25.073 22.992 3.119 1.00 70.00 276 LYS A C 1
ATOM 2148 O O . LYS A 1 276 ? -25.312 22.924 4.318 1.00 70.00 276 LYS A O 1
ATOM 2153 N N . TYR A 1 277 ? -23.834 23.065 2.642 1.00 72.69 277 TYR A N 1
ATOM 2154 C CA . TYR A 1 277 ? -22.651 23.120 3.496 1.00 72.69 277 TYR A CA 1
ATOM 2155 C C . TYR A 1 277 ? -22.621 24.392 4.352 1.00 72.69 277 TYR A C 1
ATOM 2157 O O . TYR A 1 277 ? -22.369 24.303 5.547 1.00 72.69 277 TYR A O 1
ATOM 2165 N N . GLU A 1 278 ? -22.940 25.557 3.776 1.00 74.62 278 GLU A N 1
ATOM 2166 C CA . GLU A 1 278 ? -23.033 26.827 4.519 1.00 74.62 278 GLU A CA 1
ATOM 2167 C C . GLU A 1 278 ? -24.130 26.817 5.595 1.00 74.62 278 GLU A C 1
ATOM 2169 O O . GLU A 1 278 ? -24.060 27.584 6.553 1.00 74.62 278 GLU A O 1
ATOM 2174 N N . SER A 1 279 ? -25.134 25.946 5.454 1.00 71.25 279 SER A N 1
ATOM 2175 C CA . SER A 1 279 ? -26.198 25.776 6.448 1.00 71.25 279 SER A CA 1
ATOM 2176 C C . SER A 1 279 ? -25.822 24.867 7.622 1.00 71.25 279 SER A C 1
ATOM 2178 O O . SER A 1 279 ? -26.570 24.802 8.598 1.00 71.25 279 SER A O 1
ATOM 2180 N N . LEU A 1 280 ? -24.688 24.163 7.541 1.00 71.69 280 LEU A N 1
ATOM 2181 C CA . LEU A 1 280 ? -24.220 23.299 8.617 1.00 71.69 280 LEU A CA 1
ATOM 2182 C C . LEU A 1 280 ? -23.630 24.137 9.740 1.00 71.69 280 LEU A C 1
ATOM 2184 O O . LEU A 1 280 ? -22.744 24.961 9.512 1.00 71.69 280 LEU A O 1
ATOM 2188 N N . ASP A 1 281 ? -24.079 23.877 10.963 1.00 75.12 281 ASP A N 1
ATOM 2189 C CA . ASP A 1 281 ? -23.435 24.446 12.134 1.00 75.12 281 ASP A CA 1
ATOM 2190 C C . ASP A 1 281 ? -22.043 23.801 12.303 1.00 75.12 281 ASP A C 1
ATOM 2192 O O . ASP A 1 281 ? -21.957 22.585 12.521 1.00 75.12 281 ASP A O 1
ATOM 2196 N N . PRO A 1 282 ? -20.941 24.574 12.211 1.00 69.75 282 PRO A N 1
ATOM 2197 C CA . PRO A 1 282 ? -19.589 24.049 12.390 1.00 69.75 282 PRO A CA 1
ATOM 2198 C C . PRO A 1 282 ? -19.323 23.526 13.811 1.00 69.75 282 PRO A C 1
ATOM 2200 O O . PRO A 1 282 ? -18.286 22.905 14.036 1.00 69.75 282 PRO A O 1
ATOM 2203 N N . TYR A 1 283 ? -20.229 23.775 14.760 1.00 71.12 283 TYR A N 1
ATOM 2204 C CA . TYR A 1 283 ? -20.144 23.331 16.148 1.00 71.12 283 TYR A CA 1
ATOM 2205 C C . TYR A 1 283 ? -20.979 22.077 16.449 1.00 71.12 283 TYR A C 1
ATOM 2207 O O . TYR A 1 283 ? -21.034 21.662 17.606 1.00 71.12 283 TYR A O 1
ATOM 2215 N N . THR A 1 284 ? -21.608 21.460 15.442 1.00 80.12 284 THR A N 1
ATOM 2216 C CA . THR A 1 284 ? -22.323 20.184 15.600 1.00 80.12 284 THR A CA 1
ATOM 2217 C C . THR A 1 284 ? -21.460 19.009 15.148 1.00 80.12 284 THR A C 1
ATOM 2219 O O . THR A 1 284 ? -20.932 19.001 14.034 1.00 80.12 284 THR A O 1
ATOM 2222 N N . PHE A 1 285 ? -21.356 17.983 15.993 1.00 85.00 285 PHE A N 1
ATOM 2223 C CA . PHE A 1 285 ? -20.529 16.804 15.733 1.00 85.00 285 PHE A CA 1
ATOM 2224 C C . PHE A 1 285 ? -21.247 15.516 16.108 1.00 85.00 285 PHE A C 1
ATOM 2226 O O . PHE A 1 285 ? -22.156 15.508 16.934 1.00 85.00 285 PHE A O 1
ATOM 2233 N N . VAL A 1 286 ? -20.775 14.410 15.548 1.00 88.38 286 VAL A N 1
ATOM 2234 C CA . VAL A 1 286 ? -21.113 13.054 15.965 1.00 88.38 286 VAL A CA 1
ATOM 2235 C C . VAL A 1 286 ? -20.080 12.583 16.986 1.00 88.38 286 VAL A C 1
ATOM 2237 O O . VAL A 1 286 ? -18.880 12.543 16.713 1.00 88.38 286 VAL A O 1
ATOM 2240 N N . CYS A 1 287 ? -20.567 12.195 18.160 1.00 88.69 287 CYS A N 1
ATOM 2241 C CA . CYS A 1 287 ? -19.794 11.589 19.232 1.00 88.69 287 CYS A CA 1
ATOM 2242 C C . CYS A 1 287 ? -20.542 10.348 19.742 1.00 88.69 287 CYS A C 1
ATOM 2244 O O . CYS A 1 287 ? -21.369 10.425 20.653 1.00 88.69 287 CYS A O 1
ATOM 2246 N N . CYS A 1 288 ? -20.261 9.189 19.149 1.00 88.00 288 CYS A N 1
ATOM 2247 C CA . CYS A 1 288 ? -20.820 7.903 19.564 1.00 88.00 288 CYS A CA 1
ATOM 2248 C C . CYS A 1 288 ? -19.774 6.797 19.500 1.00 88.00 288 CYS A C 1
ATOM 2250 O O . CYS A 1 288 ? -18.787 6.913 18.783 1.00 88.00 288 CYS A O 1
ATOM 2252 N N . ASN A 1 289 ? -20.032 5.707 20.218 1.00 89.62 289 ASN A N 1
ATOM 2253 C CA . ASN A 1 289 ? -19.221 4.504 20.123 1.00 89.62 289 ASN A CA 1
ATOM 2254 C C . ASN A 1 289 ? -19.568 3.733 18.842 1.00 89.62 289 ASN A C 1
ATOM 2256 O O . ASN A 1 289 ? -20.748 3.499 18.568 1.00 89.62 289 ASN A O 1
ATOM 2260 N N . TRP A 1 290 ? -18.550 3.293 18.104 1.00 91.31 290 TRP A N 1
ATOM 2261 C CA . TRP A 1 290 ? -18.700 2.460 16.912 1.00 91.31 290 TRP A CA 1
ATOM 2262 C C . TRP A 1 290 ? -18.617 0.978 17.295 1.00 91.31 290 TRP A C 1
ATOM 2264 O O . TRP A 1 290 ? -17.540 0.511 17.680 1.00 91.31 290 TRP A O 1
ATOM 2274 N N . PRO A 1 291 ? -19.735 0.232 17.242 1.00 90.38 291 PRO A N 1
ATOM 2275 C CA . PRO A 1 291 ? -19.746 -1.178 17.606 1.00 90.38 291 PRO A CA 1
ATOM 2276 C C . PRO A 1 291 ? -18.972 -2.027 16.591 1.00 90.38 291 PRO A C 1
ATOM 2278 O O . PRO A 1 291 ? -18.749 -1.616 15.452 1.00 90.38 291 PRO A O 1
ATOM 2281 N N . ASP A 1 292 ? -18.596 -3.233 17.013 1.00 89.94 292 ASP A N 1
ATOM 2282 C CA . ASP A 1 292 ? -18.110 -4.282 16.115 1.00 89.94 292 ASP A CA 1
ATOM 2283 C C . ASP A 1 292 ? -19.172 -4.563 15.029 1.00 89.94 292 ASP A C 1
ATOM 2285 O O . ASP A 1 292 ? -20.340 -4.780 15.382 1.00 89.94 292 ASP A O 1
ATOM 2289 N N . PRO A 1 293 ? -18.825 -4.543 13.727 1.00 91.81 293 PRO A N 1
ATOM 2290 C CA . PRO A 1 293 ? -19.777 -4.825 12.657 1.00 91.81 293 PRO A CA 1
ATOM 2291 C C . PRO A 1 293 ? -20.410 -6.215 12.785 1.00 91.81 293 PRO A C 1
ATOM 2293 O O . PRO A 1 293 ? -21.586 -6.361 12.464 1.00 91.81 293 PRO A O 1
ATOM 2296 N N . LEU A 1 294 ? -19.712 -7.209 13.346 1.00 91.69 294 LEU A N 1
ATOM 2297 C CA . LEU A 1 294 ? -20.257 -8.553 13.577 1.00 91.69 294 LEU A CA 1
ATOM 2298 C C . LEU A 1 294 ? -21.365 -8.581 14.644 1.00 91.69 294 LEU A C 1
ATOM 2300 O O . LEU A 1 294 ? -22.092 -9.568 14.761 1.00 91.69 294 LEU A O 1
ATOM 2304 N N . ALA A 1 295 ? -21.543 -7.500 15.414 1.00 90.50 295 ALA A N 1
ATOM 2305 C CA . ALA A 1 295 ? -22.705 -7.337 16.285 1.00 90.50 295 ALA A CA 1
ATOM 2306 C C . ALA A 1 295 ? -23.994 -7.022 15.499 1.00 90.50 295 ALA A C 1
ATOM 2308 O O . ALA A 1 295 ? -25.091 -7.122 16.057 1.00 90.50 295 ALA A O 1
ATOM 2309 N N . ASN A 1 296 ? -23.886 -6.636 14.222 1.00 93.69 296 ASN A N 1
ATOM 2310 C CA . ASN A 1 296 ? -25.032 -6.449 13.344 1.00 93.69 296 ASN A CA 1
ATOM 2311 C C . ASN A 1 296 ? -25.582 -7.822 12.898 1.00 93.69 296 ASN A C 1
ATOM 2313 O O . ASN A 1 296 ? -24.847 -8.602 12.294 1.00 93.69 296 ASN A O 1
ATOM 2317 N N . PRO A 1 297 ? -26.877 -8.124 13.124 1.00 93.00 297 PRO A N 1
ATOM 2318 C CA . PRO A 1 297 ? -27.474 -9.399 12.720 1.00 93.00 297 PRO A CA 1
ATOM 2319 C C . PRO A 1 297 ? -27.362 -9.731 11.225 1.00 93.00 297 PRO A C 1
ATOM 2321 O O . PRO A 1 297 ? -27.427 -10.907 10.877 1.00 93.00 297 PRO A O 1
ATOM 2324 N N . LEU A 1 298 ? -27.199 -8.731 10.351 1.00 93.00 298 LEU A N 1
ATOM 2325 C CA . LEU A 1 298 ? -27.012 -8.932 8.907 1.00 93.00 298 LEU A CA 1
ATOM 2326 C C . LEU A 1 298 ? -25.694 -9.632 8.571 1.00 93.00 298 LEU A C 1
ATOM 2328 O O . LEU A 1 298 ? -25.602 -10.295 7.548 1.00 93.00 298 LEU A O 1
ATOM 2332 N N . LEU A 1 299 ? -24.699 -9.511 9.450 1.00 93.88 299 LEU A N 1
ATOM 2333 C CA . LEU A 1 299 ? -23.384 -10.133 9.312 1.00 93.88 299 LEU A CA 1
ATOM 2334 C C . LEU A 1 299 ? -23.276 -11.406 10.161 1.00 93.88 299 LEU A C 1
ATOM 2336 O O . LEU A 1 299 ? -22.185 -11.880 10.475 1.00 93.88 299 LEU A O 1
ATOM 2340 N N . SER A 1 300 ? -24.414 -11.982 10.564 1.00 92.25 300 SER A N 1
ATOM 2341 C CA . SER A 1 300 ? -24.426 -13.231 11.318 1.00 92.25 300 SER A CA 1
ATOM 2342 C C . SER A 1 300 ? -23.879 -14.370 10.457 1.00 92.25 300 SER A C 1
ATOM 2344 O O . SER A 1 300 ? -24.492 -14.755 9.468 1.00 92.25 300 SER A O 1
ATOM 2346 N N . GLY A 1 301 ? -22.729 -14.915 10.856 1.00 91.19 301 GLY A N 1
ATOM 2347 C CA . GLY A 1 301 ? -22.037 -15.983 10.125 1.00 91.19 301 GLY A CA 1
ATOM 2348 C C . GLY A 1 301 ? -20.859 -15.506 9.276 1.00 91.19 301 GLY A C 1
ATOM 2349 O O . GLY A 1 301 ? -20.055 -16.342 8.874 1.00 91.19 301 GLY A O 1
ATOM 2350 N N . TRP A 1 302 ? -20.705 -14.194 9.087 1.00 94.69 302 TRP A N 1
ATOM 2351 C CA . TRP A 1 302 ? -19.554 -13.611 8.402 1.00 94.69 302 TRP A CA 1
ATOM 2352 C C . TRP A 1 302 ? -18.291 -13.717 9.263 1.00 94.69 302 TRP A C 1
ATOM 2354 O O . TRP A 1 302 ? -18.348 -13.659 10.496 1.00 94.69 302 TRP A O 1
ATOM 2364 N N . ALA A 1 303 ? -17.138 -13.845 8.609 1.00 89.75 303 ALA A N 1
ATOM 2365 C CA . ALA A 1 303 ? -15.825 -13.800 9.241 1.00 89.75 303 ALA A CA 1
ATOM 2366 C C . ALA A 1 303 ? -15.141 -12.456 8.959 1.00 89.75 303 ALA A C 1
ATOM 2368 O O . ALA A 1 303 ? -15.291 -11.887 7.881 1.00 89.75 303 ALA A O 1
ATOM 2369 N N . MET A 1 304 ? -14.379 -11.944 9.928 1.00 89.56 304 MET A N 1
ATOM 2370 C CA . MET A 1 304 ? -13.595 -10.717 9.773 1.00 89.56 304 MET A CA 1
ATOM 2371 C C . MET A 1 304 ? -12.142 -11.057 9.436 1.00 89.56 304 MET A C 1
ATOM 2373 O O . MET A 1 304 ? -11.466 -11.720 10.220 1.00 89.56 304 MET A O 1
ATOM 2377 N N . ASP A 1 305 ? -11.667 -10.573 8.290 1.00 70.25 305 ASP A N 1
ATOM 2378 C CA . ASP A 1 305 ? -10.283 -10.730 7.826 1.00 70.25 305 ASP A CA 1
ATOM 2379 C C . ASP A 1 305 ? -9.357 -9.651 8.382 1.00 70.25 305 ASP A C 1
ATOM 2381 O O . ASP A 1 305 ? -8.170 -9.889 8.609 1.00 70.25 305 ASP A O 1
ATOM 2385 N N . LEU A 1 306 ? -9.890 -8.440 8.559 1.00 77.38 306 LEU A N 1
ATOM 2386 C CA . LEU A 1 306 ? -9.119 -7.262 8.936 1.00 77.38 306 LEU A CA 1
ATOM 2387 C C . LEU A 1 306 ? -9.952 -6.321 9.807 1.00 77.38 306 LEU A C 1
ATOM 2389 O O . LEU A 1 306 ? -11.075 -5.977 9.445 1.00 77.38 306 LEU A O 1
ATOM 2393 N N . GLU A 1 307 ? -9.347 -5.837 10.891 1.00 84.38 307 GLU A N 1
ATOM 2394 C CA . GLU A 1 307 ? -9.741 -4.618 11.603 1.00 84.38 307 GLU A CA 1
ATOM 2395 C C . GLU A 1 307 ? -8.512 -3.706 11.713 1.00 84.38 307 GLU A C 1
ATOM 2397 O O . GLU A 1 307 ? -7.456 -4.132 12.181 1.00 84.38 307 GLU A O 1
ATOM 2402 N N . GLN A 1 308 ? -8.646 -2.449 11.294 1.00 80.25 308 GLN A N 1
ATOM 2403 C CA . GLN A 1 308 ? -7.575 -1.448 11.330 1.00 80.25 308 GLN A CA 1
ATOM 2404 C C . GLN A 1 308 ? -8.140 -0.076 11.727 1.00 80.25 308 GLN A C 1
ATOM 2406 O O . GLN A 1 308 ? -9.287 0.228 11.403 1.00 80.25 308 GLN A O 1
ATOM 2411 N N . VAL A 1 309 ? -7.371 0.775 12.422 1.00 79.31 309 VAL A N 1
ATOM 2412 C CA . VAL A 1 309 ? -7.833 2.107 12.874 1.00 79.31 309 VAL A CA 1
ATOM 2413 C C . VAL A 1 309 ? -6.788 3.190 12.624 1.00 79.31 309 VAL A C 1
ATOM 2415 O O . VAL A 1 309 ? -6.104 3.550 13.562 1.00 79.31 309 VAL A O 1
ATOM 2418 N N . ARG A 1 310 ? -6.703 3.778 11.424 1.00 77.12 310 ARG A N 1
ATOM 2419 C CA . ARG A 1 310 ? -5.678 4.758 11.001 1.00 77.12 310 ARG A CA 1
ATOM 2420 C C . ARG A 1 310 ? -5.821 6.136 11.600 1.00 77.12 310 ARG A C 1
ATOM 2422 O O . ARG A 1 310 ? -6.677 6.899 11.163 1.00 77.12 310 ARG A O 1
ATOM 2429 N N . VAL A 1 311 ? -4.949 6.487 12.543 1.00 76.12 311 VAL A N 1
ATOM 2430 C CA . VAL A 1 311 ? -4.943 7.817 13.153 1.00 76.12 311 VAL A CA 1
ATOM 2431 C C . VAL A 1 311 ? -4.189 8.812 12.287 1.00 76.12 311 VAL A C 1
ATOM 2433 O O . VAL A 1 311 ? -3.130 8.547 11.715 1.00 76.12 311 VAL A O 1
ATOM 2436 N N . GLY A 1 312 ? -4.765 10.002 12.203 1.00 72.50 312 GLY A N 1
ATOM 2437 C CA . GLY A 1 312 ? -4.215 11.125 11.487 1.00 72.50 312 GLY A CA 1
ATOM 2438 C C . GLY A 1 312 ? -4.420 12.445 12.167 1.00 72.50 312 GLY A C 1
ATOM 2439 O O . GLY A 1 312 ? -5.281 12.613 13.023 1.00 72.50 312 GLY A O 1
ATOM 2440 N N . TRP A 1 313 ? -3.670 13.423 11.672 1.00 70.19 313 TRP A N 1
ATOM 2441 C CA . TRP A 1 313 ? -3.755 14.795 12.150 1.00 70.19 313 TRP A CA 1
ATOM 2442 C C . TRP A 1 313 ? -5.162 15.389 12.018 1.00 70.19 313 TRP A C 1
ATOM 2444 O O . TRP A 1 313 ? -5.655 16.060 12.920 1.00 70.19 313 TRP A O 1
ATOM 2454 N N . ASN A 1 314 ? -5.827 15.099 10.897 1.00 76.94 314 ASN A N 1
ATOM 2455 C CA . ASN A 1 314 ? -7.126 15.681 10.549 1.00 76.94 314 ASN A CA 1
ATOM 2456 C C . ASN A 1 314 ? -8.306 14.735 10.823 1.00 76.94 314 ASN A C 1
ATOM 2458 O O . ASN A 1 314 ? -9.453 15.080 10.525 1.00 76.94 314 ASN A O 1
ATOM 2462 N N . GLY A 1 315 ? -8.044 13.536 11.345 1.00 84.62 315 GLY A N 1
ATOM 2463 C CA . GLY A 1 315 ? -9.069 12.533 11.601 1.00 84.62 315 GLY A CA 1
ATOM 2464 C C . GLY A 1 315 ? -8.538 11.109 11.654 1.00 84.62 315 GLY A C 1
ATOM 2465 O O . GLY A 1 315 ? -7.354 10.864 11.446 1.00 84.62 315 GLY A O 1
ATOM 2466 N N . VAL A 1 316 ? -9.446 10.175 11.894 1.00 84.81 316 VAL A N 1
ATOM 2467 C CA . VAL A 1 316 ? -9.185 8.758 12.129 1.00 84.81 316 VAL A CA 1
ATOM 2468 C C . VAL A 1 316 ? -9.994 7.927 11.139 1.00 84.81 316 VAL A C 1
ATOM 2470 O O . VAL A 1 316 ? -11.162 8.215 10.899 1.00 84.81 316 VAL A O 1
ATOM 2473 N N . LEU A 1 317 ? -9.383 6.904 10.547 1.00 86.88 317 LEU A N 1
ATOM 2474 C CA . LEU A 1 317 ? -10.007 5.980 9.603 1.00 86.88 317 LEU A CA 1
ATOM 2475 C C . LEU A 1 317 ? -10.083 4.579 10.209 1.00 86.88 317 LEU A C 1
ATOM 2477 O O . LEU A 1 317 ? -9.080 3.881 10.256 1.00 86.88 317 LEU A O 1
ATOM 2481 N N . LYS A 1 318 ? -11.263 4.124 10.606 1.00 90.25 318 LYS A N 1
ATOM 2482 C CA . LYS A 1 318 ? -11.487 2.723 10.958 1.00 90.25 318 LYS A CA 1
ATOM 2483 C C . LYS A 1 318 ? -11.891 1.929 9.722 1.00 90.25 318 LYS A C 1
ATOM 2485 O O . LYS A 1 318 ? -12.747 2.384 8.974 1.00 90.25 318 LYS A O 1
ATOM 2490 N N . GLN A 1 319 ? -11.286 0.767 9.512 1.00 88.56 319 GLN A N 1
ATOM 2491 C CA . GLN A 1 319 ? -11.589 -0.131 8.404 1.00 88.56 319 GLN A CA 1
ATOM 2492 C C . GLN A 1 319 ? -11.840 -1.547 8.914 1.00 88.56 319 GLN A C 1
ATOM 2494 O O . GLN A 1 319 ? -11.087 -2.056 9.745 1.00 88.56 319 GLN A O 1
ATOM 2499 N N . TRP A 1 320 ? -12.863 -2.180 8.352 1.00 91.06 320 TRP A N 1
ATOM 2500 C CA . TRP A 1 320 ? -13.136 -3.601 8.491 1.00 91.06 320 TRP A CA 1
ATOM 2501 C C . TRP A 1 320 ? -13.233 -4.256 7.117 1.00 91.06 320 TRP A C 1
ATOM 2503 O O . TRP A 1 320 ? -13.881 -3.701 6.229 1.00 91.06 320 TRP A O 1
ATOM 2513 N N . CYS A 1 321 ? -12.635 -5.436 6.964 1.00 84.31 321 CYS A N 1
ATOM 2514 C CA . CYS A 1 321 ? -12.842 -6.307 5.805 1.00 84.31 321 CYS A CA 1
ATOM 2515 C C . CYS A 1 321 ? -13.378 -7.652 6.289 1.00 84.31 321 CYS A C 1
ATOM 2517 O O . CYS A 1 321 ? -12.836 -8.233 7.232 1.00 84.31 321 CYS A O 1
ATOM 2519 N N . MET A 1 322 ? -14.454 -8.126 5.671 1.00 91.38 322 MET A N 1
ATOM 2520 C CA . MET A 1 322 ? -15.182 -9.322 6.088 1.00 91.38 322 MET A CA 1
ATOM 2521 C C . MET A 1 322 ? -15.589 -10.154 4.873 1.00 91.38 322 MET A C 1
ATOM 2523 O O . MET A 1 322 ? -15.740 -9.610 3.776 1.00 91.38 322 MET A O 1
ATOM 2527 N N . HIS A 1 323 ? -15.819 -11.449 5.082 1.00 90.69 323 HIS A N 1
ATOM 2528 C CA . HIS A 1 323 ? -16.271 -12.366 4.040 1.00 90.69 323 HIS A CA 1
ATOM 2529 C C . HIS A 1 323 ? -17.291 -13.399 4.536 1.00 90.69 323 HIS A C 1
ATOM 2531 O O . HIS A 1 323 ? -17.300 -13.779 5.710 1.00 90.69 323 HIS A O 1
ATOM 2537 N N . ASP A 1 324 ? -18.093 -13.898 3.596 1.00 92.62 324 ASP A N 1
ATOM 2538 C CA . ASP A 1 324 ? -18.894 -15.119 3.709 1.00 92.62 324 ASP A CA 1
ATOM 2539 C C . ASP A 1 324 ? -18.806 -15.880 2.374 1.00 92.62 324 ASP A C 1
ATOM 2541 O O . ASP A 1 324 ? -19.351 -15.472 1.349 1.00 92.62 324 ASP A O 1
ATOM 2545 N N . GLY A 1 325 ? -18.012 -16.953 2.343 1.00 90.19 325 GLY A N 1
ATOM 2546 C CA . GLY A 1 325 ? -17.695 -17.656 1.097 1.00 90.19 325 GLY A CA 1
ATOM 2547 C C . GLY A 1 325 ? -16.945 -16.773 0.087 1.00 90.19 325 GLY A C 1
ATOM 2548 O O . GLY A 1 325 ? -15.793 -16.404 0.317 1.00 90.19 325 GLY A O 1
ATOM 2549 N N . GLU A 1 326 ? -17.575 -16.492 -1.057 1.00 82.38 326 GLU A N 1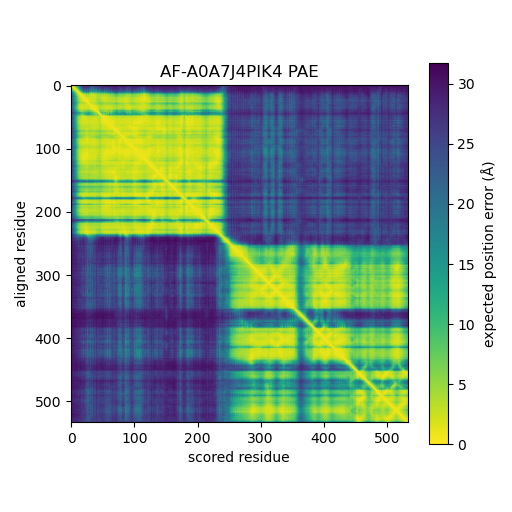
ATOM 2550 C CA . GLU A 1 326 ? -17.031 -15.613 -2.111 1.00 82.38 326 GLU A CA 1
ATOM 2551 C C . GLU A 1 326 ? -17.483 -14.148 -1.969 1.00 82.38 326 GLU A C 1
ATOM 2553 O O . GLU A 1 326 ? -16.943 -13.270 -2.655 1.00 82.38 326 GLU A O 1
ATOM 2558 N N . GLU A 1 327 ? -18.446 -13.881 -1.083 1.00 89.12 327 GLU A N 1
ATOM 2559 C CA . GLU A 1 327 ? -18.928 -12.539 -0.785 1.00 89.12 327 GLU A CA 1
ATOM 2560 C C . GLU A 1 327 ? -17.922 -11.797 0.090 1.00 89.12 327 GLU A C 1
ATOM 2562 O O . GLU A 1 327 ? -17.317 -12.374 0.999 1.00 89.12 327 GLU A O 1
ATOM 2567 N N . ARG A 1 328 ? -17.737 -10.501 -0.171 1.00 89.00 328 ARG A N 1
ATOM 2568 C CA . ARG A 1 328 ? -16.864 -9.648 0.645 1.00 89.00 328 ARG A CA 1
ATOM 2569 C C . ARG A 1 328 ? -17.512 -8.313 0.932 1.00 89.00 328 ARG A C 1
ATOM 2571 O O . ARG A 1 328 ? -18.153 -7.735 0.057 1.00 89.00 328 ARG A O 1
ATOM 2578 N N . ILE A 1 329 ? -17.269 -7.795 2.130 1.00 91.50 329 ILE A N 1
ATOM 2579 C CA . ILE A 1 329 ? -17.636 -6.437 2.519 1.00 91.50 329 ILE A CA 1
ATOM 2580 C C . ILE A 1 329 ? -16.416 -5.715 3.072 1.00 91.50 329 ILE A C 1
ATOM 2582 O O . ILE A 1 329 ? -15.745 -6.219 3.973 1.00 91.50 329 ILE A O 1
ATOM 2586 N N . ASN A 1 330 ? -16.212 -4.487 2.602 1.00 90.00 330 ASN A N 1
ATOM 2587 C CA . ASN A 1 330 ? -15.331 -3.518 3.236 1.00 90.00 330 ASN A CA 1
ATOM 2588 C C . ASN A 1 330 ? -16.172 -2.392 3.842 1.00 90.00 330 ASN A C 1
ATOM 2590 O O . ASN A 1 330 ? -17.008 -1.802 3.163 1.00 90.00 330 ASN A O 1
ATOM 2594 N N . ILE A 1 331 ? -15.938 -2.065 5.109 1.00 95.06 331 ILE A N 1
ATOM 2595 C CA . ILE A 1 331 ? -16.546 -0.910 5.776 1.00 95.06 331 ILE A CA 1
ATOM 2596 C C . ILE A 1 331 ? -15.423 0.020 6.211 1.00 95.06 331 ILE A C 1
ATOM 2598 O O . ILE A 1 331 ? -14.581 -0.367 7.017 1.00 95.06 331 ILE A O 1
ATOM 2602 N N . GLU A 1 332 ? -15.443 1.262 5.741 1.00 94.06 332 GLU A N 1
ATOM 2603 C CA . GLU A 1 332 ? -14.610 2.337 6.265 1.00 94.06 332 GLU A CA 1
ATOM 2604 C C . GLU A 1 332 ? -15.457 3.392 6.987 1.00 94.06 332 GLU A C 1
ATOM 2606 O O . GLU A 1 332 ? -16.443 3.899 6.447 1.00 94.06 332 GLU A O 1
ATOM 2611 N N . ILE A 1 333 ? -15.022 3.776 8.187 1.00 95.81 333 ILE A N 1
ATOM 2612 C CA . ILE A 1 333 ? -15.518 4.927 8.943 1.00 95.81 333 ILE A CA 1
ATOM 2613 C C . ILE A 1 333 ? -14.386 5.941 9.047 1.00 95.81 333 ILE A C 1
ATOM 2615 O O . ILE A 1 333 ? -13.341 5.657 9.626 1.00 95.81 333 ILE A O 1
ATOM 2619 N N . TYR A 1 334 ? -14.595 7.145 8.533 1.00 94.12 334 TYR A N 1
ATOM 2620 C CA . TYR A 1 334 ? -13.670 8.259 8.691 1.00 94.12 334 TYR A CA 1
ATOM 2621 C C . TYR A 1 334 ? -14.257 9.314 9.623 1.00 94.12 334 TYR A C 1
ATOM 2623 O O . TYR A 1 334 ? -15.267 9.923 9.291 1.00 94.12 334 TYR A O 1
ATOM 2631 N N . VAL A 1 335 ? -13.614 9.571 10.757 1.00 92.31 335 VAL A N 1
ATOM 2632 C CA . VAL A 1 335 ? -14.024 10.597 11.722 1.00 92.31 335 VAL A CA 1
ATOM 2633 C C . VAL A 1 335 ? -13.023 11.744 11.688 1.00 92.31 335 VAL A C 1
ATOM 2635 O O . VAL A 1 335 ? -11.845 11.543 11.955 1.00 92.31 335 VAL A O 1
ATOM 2638 N N . SER A 1 336 ? -13.458 12.954 11.342 1.00 88.62 336 SER A N 1
ATOM 2639 C CA . SER A 1 336 ? -12.597 14.137 11.323 1.00 88.62 336 SER A CA 1
ATOM 2640 C C . SER A 1 336 ? -12.622 14.888 12.650 1.00 88.62 336 SER A C 1
ATOM 2642 O O . SER A 1 336 ? -13.677 15.105 13.248 1.00 88.62 336 SER A O 1
ATOM 2644 N N . ASN A 1 337 ? -11.451 15.376 13.058 1.00 80.12 337 ASN A N 1
ATOM 2645 C CA . ASN A 1 337 ? -11.305 16.247 14.228 1.00 80.12 337 ASN A CA 1
ATOM 2646 C C . ASN A 1 337 ? -11.509 17.726 13.887 1.00 80.12 337 ASN A C 1
ATOM 2648 O O . ASN A 1 337 ? -11.632 18.561 14.776 1.00 80.12 337 ASN A O 1
ATOM 2652 N N . SER A 1 338 ? -11.509 18.070 12.596 1.00 81.19 338 SER A N 1
ATOM 2653 C CA . SER A 1 338 ? -11.589 19.454 12.114 1.00 81.19 338 SER A CA 1
ATOM 2654 C C . SER A 1 338 ? -12.971 19.794 11.545 1.00 81.19 338 SER A C 1
ATOM 2656 O O . SER A 1 338 ? -13.125 20.788 10.837 1.00 81.19 338 SER A O 1
ATOM 2658 N N . GLY A 1 339 ? -13.978 18.970 11.853 1.00 83.56 339 GLY A N 1
ATOM 2659 C CA . GLY A 1 339 ? -15.371 19.180 11.467 1.00 83.56 339 GLY A CA 1
ATOM 2660 C C . GLY A 1 339 ? -15.762 18.518 10.136 1.00 83.56 339 GLY A C 1
ATOM 2661 O O . GLY A 1 339 ? -15.135 17.550 9.710 1.00 83.56 339 GLY A O 1
ATOM 2662 N N . PRO A 1 340 ? -16.829 18.997 9.473 1.00 83.81 340 PRO A N 1
ATOM 2663 C CA . PRO A 1 340 ? -17.422 18.318 8.316 1.00 83.81 340 PRO A CA 1
ATOM 2664 C C . PRO A 1 340 ? -16.645 18.478 7.001 1.00 83.81 340 PRO A C 1
ATOM 2666 O O . PRO A 1 340 ? -16.747 17.629 6.115 1.00 83.81 340 PRO A O 1
ATOM 2669 N N . ALA A 1 341 ? -15.854 19.544 6.848 1.00 82.50 341 ALA A N 1
ATOM 2670 C CA . ALA A 1 341 ? -15.162 19.837 5.589 1.00 82.50 341 ALA A CA 1
ATOM 2671 C C . ALA A 1 341 ? -14.228 18.698 5.125 1.00 82.50 341 ALA A C 1
ATOM 2673 O O . ALA A 1 341 ? -14.375 18.250 3.984 1.00 82.50 341 ALA A O 1
ATOM 2674 N N . PRO A 1 342 ? -13.310 18.183 5.974 1.00 82.44 342 PRO A N 1
ATOM 2675 C CA . PRO A 1 342 ? -12.395 17.110 5.577 1.00 82.44 342 PRO A CA 1
ATOM 2676 C C . PRO A 1 342 ? -13.110 15.799 5.253 1.00 82.44 342 PRO A C 1
ATOM 2678 O O . PRO A 1 342 ? -12.673 15.054 4.378 1.00 82.44 342 PRO A O 1
ATOM 2681 N N . VAL A 1 343 ? -14.232 15.521 5.923 1.00 87.25 343 VAL A N 1
ATOM 2682 C CA . VAL A 1 343 ? -15.066 14.351 5.625 1.00 87.25 343 VAL A CA 1
ATOM 2683 C C . VAL A 1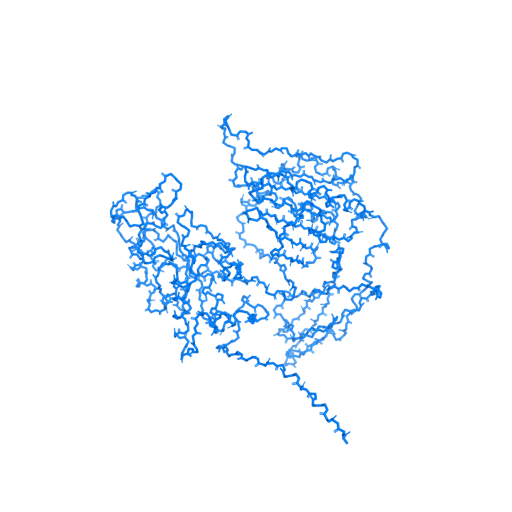 343 ? -15.651 14.449 4.230 1.00 87.25 343 VAL A C 1
ATOM 2685 O O . VAL A 1 343 ? -15.513 13.523 3.434 1.00 87.25 343 VAL A O 1
ATOM 2688 N N . HIS A 1 344 ? -16.274 15.580 3.913 1.00 82.81 344 HIS A N 1
ATOM 2689 C CA . HIS A 1 344 ? -16.858 15.795 2.597 1.00 82.81 344 HIS A CA 1
ATOM 2690 C C . HIS A 1 344 ? -15.787 15.726 1.508 1.00 82.81 344 HIS A C 1
ATOM 2692 O O . HIS A 1 344 ? -15.986 15.076 0.484 1.00 82.81 344 HIS A O 1
ATOM 2698 N N . GLU A 1 345 ? -14.623 16.337 1.743 1.00 81.88 345 GLU A N 1
ATOM 2699 C CA . GLU A 1 345 ? -13.484 16.243 0.833 1.00 81.88 345 GLU A CA 1
ATOM 2700 C C . GLU A 1 345 ? -13.050 14.790 0.609 1.00 81.88 345 GLU A C 1
ATOM 2702 O O . GLU A 1 345 ? -12.851 14.394 -0.541 1.00 81.88 345 GLU A O 1
ATOM 2707 N N . ARG A 1 346 ? -12.950 13.982 1.673 1.00 82.94 346 ARG A N 1
ATOM 2708 C CA . ARG A 1 346 ? -12.626 12.556 1.558 1.00 82.94 346 ARG A CA 1
ATOM 2709 C C . ARG A 1 346 ? -13.668 11.817 0.726 1.00 82.94 346 ARG A C 1
ATOM 2711 O O . ARG A 1 346 ? -13.285 11.166 -0.237 1.00 82.94 346 ARG A O 1
ATOM 2718 N N . ILE A 1 347 ? -14.956 11.958 1.039 1.00 83.69 347 ILE A N 1
ATOM 2719 C CA . ILE A 1 347 ? -16.042 11.291 0.301 1.00 83.69 347 ILE A CA 1
ATOM 2720 C C . ILE A 1 347 ? -16.008 11.661 -1.181 1.00 83.69 347 ILE A C 1
ATOM 2722 O O . ILE A 1 347 ? -16.108 10.791 -2.044 1.00 83.69 347 ILE A O 1
ATOM 2726 N N . PHE A 1 348 ? -15.796 12.937 -1.497 1.00 78.25 348 PHE A N 1
ATOM 2727 C CA . PHE A 1 348 ? -15.674 13.373 -2.879 1.00 78.25 348 PHE A CA 1
ATOM 2728 C C . PHE A 1 348 ? -14.438 12.818 -3.587 1.00 78.25 348 PHE A C 1
ATOM 2730 O O . PHE A 1 348 ? -14.525 12.479 -4.767 1.00 78.25 348 PHE A O 1
ATOM 2737 N N . LYS A 1 349 ? -13.295 12.728 -2.899 1.00 75.44 349 LYS A N 1
ATOM 2738 C CA . LYS A 1 349 ? -12.081 12.108 -3.448 1.00 75.44 349 LYS A CA 1
ATOM 2739 C C . LYS A 1 349 ? -12.283 10.615 -3.688 1.00 75.44 349 LYS A C 1
ATOM 2741 O O . LYS A 1 349 ? -11.927 10.141 -4.762 1.00 75.44 349 LYS A O 1
ATOM 2746 N N . THR A 1 350 ? -12.897 9.905 -2.742 1.00 76.50 350 THR A N 1
ATOM 2747 C CA . THR A 1 350 ? -13.241 8.484 -2.886 1.00 76.50 350 THR A CA 1
ATOM 2748 C C . THR A 1 350 ? -14.165 8.278 -4.080 1.00 76.50 350 THR A C 1
ATOM 2750 O O . THR A 1 350 ? -13.849 7.484 -4.957 1.00 76.50 350 THR A O 1
ATOM 2753 N N . LEU A 1 351 ? -15.231 9.076 -4.193 1.00 69.88 351 LEU A N 1
ATOM 2754 C CA . LEU A 1 351 ? -16.129 9.043 -5.347 1.00 69.88 351 LEU A CA 1
ATOM 2755 C C . LEU A 1 351 ? -15.388 9.318 -6.661 1.00 69.88 351 LEU A C 1
ATOM 2757 O O . LEU A 1 351 ? -15.618 8.640 -7.658 1.00 69.88 351 LEU A O 1
ATOM 2761 N N . ALA A 1 352 ? -14.516 10.327 -6.690 1.00 65.31 352 ALA A N 1
ATOM 2762 C CA . ALA A 1 352 ? -13.743 10.640 -7.885 1.00 65.31 352 ALA A CA 1
ATOM 2763 C C . ALA A 1 352 ? -12.823 9.476 -8.285 1.00 65.31 352 ALA A C 1
ATOM 2765 O O . ALA A 1 352 ? -12.621 9.262 -9.476 1.00 65.31 352 ALA A O 1
ATOM 2766 N N . ALA A 1 353 ? -12.297 8.717 -7.322 1.00 62.84 353 ALA A N 1
ATOM 2767 C CA . ALA A 1 353 ? -11.473 7.544 -7.586 1.00 62.84 353 ALA A CA 1
ATOM 2768 C C . ALA A 1 353 ? -12.295 6.349 -8.102 1.00 62.84 353 ALA A C 1
ATOM 2770 O O . ALA A 1 353 ? -11.870 5.690 -9.048 1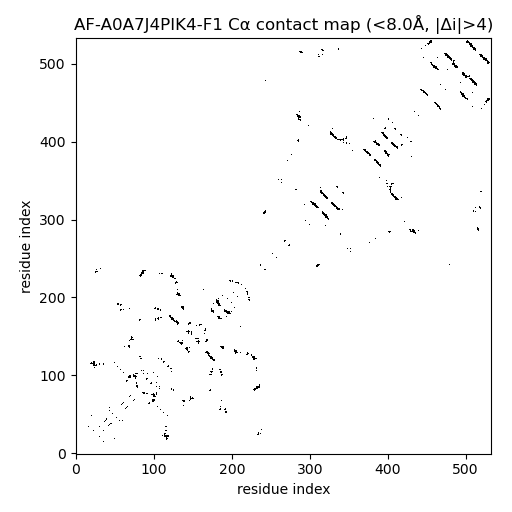.00 62.84 353 ALA A O 1
ATOM 2771 N N . THR A 1 354 ? -13.479 6.089 -7.539 1.00 64.25 354 THR A N 1
ATOM 2772 C CA . THR A 1 354 ? -14.281 4.902 -7.884 1.00 64.25 354 THR A CA 1
ATOM 2773 C C . THR A 1 354 ? -15.182 5.097 -9.104 1.00 64.25 354 THR A C 1
ATOM 2775 O O . THR A 1 354 ? -15.334 4.187 -9.916 1.00 64.25 354 THR A O 1
ATOM 2778 N N . ALA A 1 355 ? -15.714 6.300 -9.329 1.00 53.91 355 ALA A N 1
ATOM 2779 C CA . ALA A 1 355 ? -16.625 6.578 -10.443 1.00 53.91 355 ALA A CA 1
ATOM 2780 C C . ALA A 1 355 ? -15.933 6.710 -11.820 1.00 53.91 355 ALA A C 1
ATOM 2782 O O . ALA A 1 355 ? -16.615 6.867 -12.836 1.00 53.91 355 ALA A O 1
ATOM 2783 N N . LEU A 1 356 ? -14.593 6.686 -11.898 1.00 44.03 356 LEU A N 1
ATOM 2784 C CA . LEU A 1 356 ? -13.853 7.102 -13.100 1.00 44.03 356 LEU A CA 1
ATOM 2785 C C . LEU A 1 356 ? -13.300 6.004 -14.014 1.00 44.03 356 LEU A C 1
ATOM 2787 O O . LEU A 1 356 ? -12.839 6.359 -15.099 1.00 44.03 356 LEU A O 1
ATOM 2791 N N . ASN A 1 357 ? -13.437 4.716 -13.694 1.00 40.19 357 ASN A N 1
ATOM 2792 C CA . ASN A 1 357 ? -13.105 3.675 -14.677 1.00 40.19 357 ASN A CA 1
ATOM 2793 C C . ASN A 1 357 ? -14.223 3.427 -15.712 1.00 40.19 357 ASN A C 1
ATOM 2795 O O . ASN A 1 357 ? -13.926 2.943 -16.802 1.00 40.19 357 ASN A O 1
ATOM 2799 N N . GLU A 1 358 ? -15.469 3.861 -15.458 1.00 38.69 358 GLU A N 1
ATOM 2800 C CA . GLU A 1 358 ? -16.587 3.678 -16.407 1.00 38.69 358 GLU A CA 1
ATOM 2801 C C . GLU A 1 358 ? -17.430 4.927 -16.726 1.00 38.69 358 GLU A C 1
ATOM 2803 O O . GLU A 1 358 ? -18.226 4.891 -17.664 1.00 38.69 358 GLU A O 1
ATOM 2808 N N . CYS A 1 359 ? -17.214 6.086 -16.086 1.00 35.34 359 CYS A N 1
ATOM 2809 C CA . CYS A 1 359 ? -17.822 7.355 -16.536 1.00 35.34 359 CYS A CA 1
ATOM 2810 C C . CYS A 1 359 ? -17.147 7.925 -17.804 1.00 35.34 359 CYS A C 1
ATOM 2812 O O . CYS A 1 359 ? -16.812 9.109 -17.892 1.00 35.34 359 CYS A O 1
ATOM 2814 N N . VAL A 1 360 ? -16.952 7.093 -18.827 1.00 29.45 360 VAL A N 1
ATOM 2815 C CA . VAL A 1 360 ? -16.820 7.561 -20.204 1.00 29.45 360 VAL A CA 1
ATOM 2816 C C . VAL A 1 360 ? -18.232 7.598 -20.760 1.00 29.45 360 VAL A C 1
ATOM 2818 O O . VAL A 1 360 ? -18.858 6.558 -20.937 1.00 29.45 360 VAL A O 1
ATOM 2821 N N . HIS A 1 361 ? -18.737 8.794 -21.057 1.00 32.19 361 HIS A N 1
ATOM 2822 C CA . HIS A 1 361 ? -19.979 8.973 -21.801 1.00 32.19 361 HIS A CA 1
ATOM 2823 C C . HIS A 1 361 ? -19.844 8.291 -23.177 1.00 32.19 361 HIS A C 1
ATOM 2825 O O . HIS A 1 361 ? -19.429 8.903 -24.159 1.00 32.19 361 HIS A O 1
ATOM 2831 N N . ARG A 1 362 ? -20.166 6.998 -23.252 1.00 28.55 362 ARG A N 1
ATOM 2832 C CA . ARG A 1 362 ? -20.433 6.287 -24.499 1.00 28.55 362 ARG A CA 1
ATOM 2833 C C . ARG A 1 362 ? -21.944 6.338 -24.696 1.00 28.55 362 ARG A C 1
ATOM 2835 O O . ARG A 1 362 ? -22.666 5.827 -23.846 1.00 28.55 362 ARG A O 1
ATOM 2842 N N . PRO A 1 363 ? -22.458 6.970 -25.760 1.00 31.09 363 PRO A N 1
ATOM 2843 C CA . PRO A 1 363 ? -23.868 6.866 -26.088 1.00 31.09 363 PRO A CA 1
ATOM 2844 C C . PRO A 1 363 ? -24.106 5.448 -26.617 1.00 31.09 363 PRO A C 1
ATOM 2846 O O . PRO A 1 363 ? -23.993 5.198 -27.813 1.00 31.09 363 PRO A O 1
ATOM 2849 N N . ASN A 1 364 ? -24.365 4.505 -25.711 1.00 28.66 364 ASN A N 1
ATOM 2850 C CA . ASN A 1 364 ? -24.886 3.191 -26.050 1.00 28.66 364 ASN A CA 1
ATOM 2851 C C . ASN A 1 364 ? -26.261 3.036 -25.378 1.00 28.66 364 ASN A C 1
ATOM 2853 O O . ASN A 1 364 ? -26.322 3.014 -24.151 1.00 28.66 364 ASN A O 1
ATOM 2857 N N . PRO A 1 365 ? -27.366 2.971 -26.140 1.00 36.06 365 PRO A N 1
ATOM 2858 C CA . PRO A 1 365 ? -28.721 2.985 -25.586 1.00 36.06 365 PRO A CA 1
ATOM 2859 C C . PRO A 1 365 ? -29.147 1.691 -24.864 1.00 36.06 365 PRO A C 1
ATOM 2861 O O . PRO A 1 365 ? -30.289 1.607 -24.427 1.00 36.06 365 PRO A O 1
ATOM 2864 N N . GLU A 1 366 ? -28.268 0.692 -24.714 1.00 32.50 366 GLU A N 1
ATOM 2865 C CA . GLU A 1 366 ? -28.614 -0.603 -24.099 1.00 32.50 366 GLU A CA 1
ATOM 2866 C C . GLU A 1 366 ? -27.882 -0.919 -22.777 1.00 32.50 366 GLU A C 1
ATOM 2868 O O . GLU A 1 366 ? -28.159 -1.951 -22.172 1.00 32.50 366 GLU A O 1
ATOM 2873 N N . SER A 1 367 ? -27.009 -0.036 -22.267 1.00 32.94 367 SER A N 1
ATOM 2874 C CA . SER A 1 367 ? -26.254 -0.257 -21.014 1.00 32.94 367 SER A CA 1
ATOM 2875 C C . SER A 1 367 ? -26.654 0.666 -19.848 1.00 32.94 367 SER A C 1
ATOM 2877 O O . SER A 1 367 ? -25.832 0.975 -18.992 1.00 32.94 367 SER A O 1
ATOM 2879 N N . GLU A 1 368 ? -27.919 1.097 -19.766 1.00 32.94 368 GLU A N 1
ATOM 2880 C CA . GLU A 1 368 ? -28.475 1.886 -18.639 1.00 32.94 368 GLU A CA 1
ATOM 2881 C C . GLU A 1 368 ? -28.678 1.079 -17.326 1.00 32.94 368 GLU A C 1
ATOM 2883 O O . GLU A 1 368 ? -29.647 1.265 -16.593 1.00 32.94 368 GLU A O 1
ATOM 2888 N N . ARG A 1 369 ? -27.765 0.172 -16.978 1.00 34.28 369 ARG A N 1
ATOM 2889 C CA . ARG A 1 369 ? -27.749 -0.555 -15.694 1.00 34.28 369 ARG A CA 1
ATOM 2890 C C . ARG A 1 369 ? -26.320 -0.409 -15.146 1.00 34.28 369 ARG A C 1
ATOM 2892 O O . ARG A 1 369 ? -25.432 -0.948 -15.777 1.00 34.28 369 ARG A O 1
ATOM 2899 N N . HIS A 1 370 ? -25.963 0.296 -14.071 1.00 40.12 370 HIS A N 1
ATOM 2900 C CA . HIS A 1 370 ? -26.689 0.650 -12.851 1.00 40.12 370 HIS A CA 1
ATOM 2901 C C . HIS A 1 370 ? -25.962 1.786 -12.065 1.00 40.12 370 HIS A C 1
ATOM 2903 O O . HIS A 1 370 ? -25.701 1.656 -10.880 1.00 40.12 370 HIS A O 1
ATOM 2909 N N . ILE A 1 371 ? -25.662 2.963 -12.640 1.00 39.34 371 ILE A N 1
ATOM 2910 C CA . ILE A 1 371 ? -25.373 4.138 -11.771 1.00 39.34 371 ILE A CA 1
ATOM 2911 C C . ILE A 1 371 ? -26.718 4.682 -11.272 1.00 39.34 371 ILE A C 1
ATOM 2913 O O . ILE A 1 371 ? -27.268 5.658 -11.790 1.00 39.34 371 ILE A O 1
ATOM 2917 N N . SER A 1 372 ? -27.333 3.972 -10.325 1.00 40.75 372 SER A N 1
ATOM 2918 C CA . SER A 1 37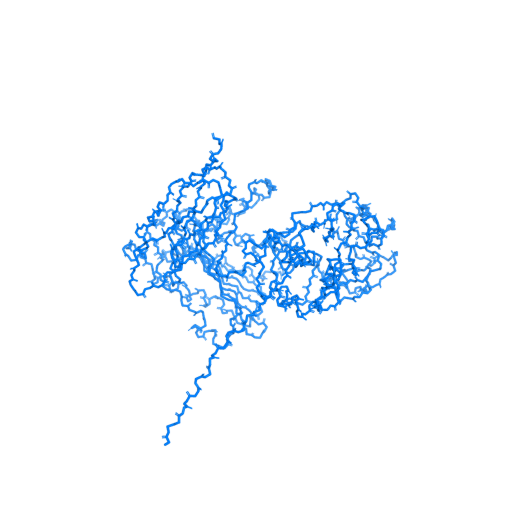2 ? -28.657 4.304 -9.813 1.00 40.75 372 SER A CA 1
ATOM 2919 C C . SER A 1 372 ? -28.558 5.377 -8.731 1.00 40.75 372 SER A C 1
ATOM 2921 O O . SER A 1 372 ? -28.376 5.077 -7.562 1.00 40.75 372 SER A O 1
ATOM 2923 N N . ARG A 1 373 ? -28.795 6.626 -9.144 1.00 44.88 373 ARG A N 1
ATOM 2924 C CA . ARG A 1 373 ? -29.157 7.779 -8.300 1.00 44.88 373 ARG A CA 1
ATOM 2925 C C . ARG A 1 373 ? -28.064 8.309 -7.359 1.00 44.88 373 ARG A C 1
ATOM 2927 O O . ARG A 1 373 ? -27.848 7.820 -6.262 1.00 44.88 373 ARG A O 1
ATOM 2934 N N . VAL A 1 374 ? -27.566 9.496 -7.695 1.00 45.00 374 VAL A N 1
ATOM 2935 C CA . VAL A 1 374 ? -27.169 10.476 -6.677 1.00 45.00 374 VAL A CA 1
ATOM 2936 C C . VAL A 1 374 ? -28.460 10.974 -6.011 1.00 45.00 374 VAL A C 1
ATOM 2938 O O . VAL A 1 374 ? -29.161 11.816 -6.575 1.00 45.00 374 VAL A O 1
ATOM 2941 N N . GLN A 1 375 ? -28.851 10.403 -4.870 1.00 46.03 375 GLN A N 1
ATOM 2942 C CA . GLN A 1 375 ? -29.952 10.951 -4.072 1.00 46.03 375 GLN A CA 1
ATOM 2943 C C . GLN A 1 375 ? -29.403 12.082 -3.196 1.00 46.03 375 GLN A C 1
ATOM 2945 O O . GLN A 1 375 ? -28.516 11.885 -2.376 1.00 46.03 375 GLN A O 1
ATOM 2950 N N . GLY A 1 376 ? -29.890 13.301 -3.434 1.00 49.78 376 GLY A N 1
ATOM 2951 C CA . GLY A 1 376 ? -29.443 14.493 -2.717 1.00 49.78 376 GLY A CA 1
ATOM 2952 C C . GLY A 1 376 ? -29.851 14.512 -1.238 1.00 49.78 376 GLY A C 1
ATOM 2953 O O . GLY A 1 376 ? -30.724 13.766 -0.803 1.00 49.78 376 GLY A O 1
ATOM 2954 N N . LEU A 1 377 ? -29.213 15.428 -0.502 1.00 46.78 377 LEU A N 1
ATOM 2955 C CA . LEU A 1 377 ? -29.434 15.757 0.911 1.00 46.78 377 LEU A CA 1
ATOM 2956 C C . LEU A 1 377 ? -30.888 15.635 1.390 1.00 46.78 377 LEU A C 1
ATOM 2958 O O . LEU A 1 377 ? -31.801 16.200 0.782 1.00 46.78 377 LEU A O 1
ATOM 2962 N N . ASN A 1 378 ? -31.073 14.979 2.538 1.00 47.09 378 ASN A N 1
ATOM 2963 C CA . ASN A 1 378 ? -32.357 14.941 3.228 1.00 47.09 378 ASN A CA 1
ATOM 2964 C C . ASN A 1 378 ? -32.684 16.352 3.773 1.00 47.09 378 ASN A C 1
ATOM 2966 O O . ASN A 1 378 ? -31.888 16.887 4.547 1.00 47.09 378 ASN A O 1
ATOM 2970 N N . PRO A 1 379 ? -33.833 16.960 3.415 1.00 45.03 379 PRO A N 1
ATOM 2971 C CA . PRO A 1 379 ? -34.206 18.312 3.843 1.00 45.03 379 PRO A CA 1
ATOM 2972 C C . PRO A 1 379 ? -34.416 18.477 5.361 1.00 45.03 379 PRO A C 1
ATOM 2974 O O . PRO A 1 379 ? -34.559 19.604 5.823 1.00 45.03 379 PRO A O 1
ATOM 2977 N N . GLU A 1 380 ? -34.416 17.394 6.146 1.00 54.25 380 GLU A N 1
ATOM 2978 C CA . GLU A 1 380 ? -34.557 17.432 7.610 1.00 54.25 380 GLU A CA 1
ATOM 2979 C C . GLU A 1 380 ? -33.219 17.491 8.390 1.00 54.25 380 GLU A C 1
ATOM 2981 O O . GLU A 1 380 ? -33.173 17.102 9.555 1.00 54.25 380 GLU A O 1
ATOM 2986 N N . ASN A 1 381 ? -32.124 17.979 7.789 1.00 51.72 381 ASN A N 1
ATOM 2987 C CA . ASN A 1 381 ? -30.808 18.216 8.430 1.00 51.72 381 ASN A CA 1
ATOM 2988 C C . ASN A 1 381 ? -30.051 16.978 8.960 1.00 51.72 381 ASN A C 1
ATOM 2990 O O . ASN A 1 381 ? -29.060 17.128 9.665 1.00 51.72 381 ASN A O 1
ATOM 2994 N N . LYS A 1 382 ? -30.473 15.750 8.631 1.00 52.84 382 LYS A N 1
ATOM 2995 C CA . LYS A 1 382 ? -29.866 14.525 9.196 1.00 52.84 382 LYS A CA 1
ATOM 2996 C C . LYS A 1 382 ? -28.728 13.915 8.360 1.00 52.84 382 LYS A C 1
ATOM 2998 O O . LYS A 1 382 ? -27.802 13.348 8.923 1.00 52.84 382 LYS A O 1
ATOM 3003 N N . ARG A 1 383 ? -28.766 14.013 7.027 1.00 61.34 383 ARG A N 1
ATOM 3004 C CA . ARG A 1 383 ? -27.757 13.410 6.124 1.00 61.34 383 ARG A CA 1
ATOM 3005 C C . ARG A 1 383 ? -27.169 14.477 5.211 1.00 61.34 383 ARG A C 1
ATOM 3007 O O . ARG A 1 383 ? -27.939 15.171 4.543 1.00 61.34 383 ARG A O 1
ATOM 3014 N N . HIS A 1 384 ? -25.839 14.608 5.174 1.00 68.19 384 HIS A N 1
ATOM 3015 C CA . HIS A 1 384 ? -25.171 15.652 4.390 1.00 68.19 384 HIS A CA 1
ATOM 3016 C C . HIS A 1 384 ? -24.887 15.210 2.960 1.00 68.19 384 HIS A C 1
ATOM 3018 O O . HIS A 1 384 ? -24.972 16.001 2.033 1.00 68.19 384 HIS A O 1
ATOM 3024 N N . ILE A 1 385 ? -24.525 13.954 2.749 1.00 74.00 385 ILE A N 1
ATOM 3025 C CA . ILE A 1 385 ? -24.288 13.394 1.420 1.00 74.00 385 ILE A CA 1
ATOM 3026 C C . ILE A 1 385 ? -24.582 11.905 1.541 1.00 74.00 385 ILE A C 1
ATOM 3028 O O . ILE A 1 385 ? -24.090 11.297 2.478 1.00 74.00 385 ILE A O 1
ATOM 3032 N N . THR A 1 386 ? -25.330 11.326 0.606 1.00 78.38 386 THR A N 1
ATOM 3033 C CA . THR A 1 386 ? -25.402 9.872 0.428 1.00 78.38 386 THR A CA 1
ATOM 3034 C C . THR A 1 386 ? -25.279 9.586 -1.062 1.00 78.38 386 THR A C 1
ATOM 3036 O O . THR A 1 386 ? -25.923 10.243 -1.882 1.00 78.38 386 THR A O 1
ATOM 3039 N N . LEU A 1 387 ? -24.402 8.663 -1.432 1.00 77.56 387 LEU A N 1
ATOM 3040 C CA . LEU A 1 387 ? -24.101 8.323 -2.814 1.00 77.56 387 LEU A CA 1
ATOM 3041 C C . LEU A 1 387 ? -24.032 6.812 -2.942 1.00 77.56 387 LEU A C 1
ATOM 3043 O O . LEU A 1 387 ? -23.413 6.148 -2.118 1.00 77.56 387 LEU A O 1
ATOM 3047 N N . THR A 1 388 ? -24.613 6.310 -4.019 1.00 78.94 388 THR A N 1
ATOM 3048 C CA . THR A 1 388 ? -24.665 4.885 -4.313 1.00 78.94 388 THR A CA 1
ATOM 3049 C C . THR A 1 388 ? -24.082 4.644 -5.696 1.00 78.94 388 THR A C 1
ATOM 3051 O O . THR A 1 388 ? -24.439 5.334 -6.657 1.00 78.94 388 THR A O 1
ATOM 3054 N N . ALA A 1 389 ? -23.202 3.657 -5.808 1.00 76.38 389 ALA A N 1
ATOM 3055 C CA . ALA A 1 389 ? -22.704 3.137 -7.073 1.00 76.38 389 ALA A CA 1
ATOM 3056 C C . ALA A 1 389 ? -22.815 1.612 -7.044 1.00 76.38 389 ALA A C 1
ATOM 3058 O O . ALA A 1 389 ? -22.340 0.991 -6.103 1.00 76.38 389 ALA A O 1
ATOM 3059 N N . SER A 1 390 ? -23.433 0.994 -8.049 1.00 75.50 390 SER A N 1
ATOM 3060 C CA . SER A 1 390 ? -23.550 -0.463 -8.092 1.00 75.50 390 SER A CA 1
ATOM 3061 C C . SER A 1 390 ? -23.439 -1.026 -9.507 1.00 75.50 390 SER A C 1
ATOM 3063 O O . SER A 1 390 ? -23.699 -0.366 -10.513 1.00 75.50 390 SER A O 1
ATOM 3065 N N . THR A 1 391 ? -23.000 -2.274 -9.578 1.00 77.12 391 THR A N 1
ATOM 3066 C CA . THR A 1 391 ? -22.947 -3.131 -10.763 1.00 77.12 391 THR A CA 1
ATOM 3067 C C . THR A 1 391 ? -23.520 -4.500 -10.384 1.00 77.12 391 THR A C 1
ATOM 3069 O O . THR A 1 391 ? -24.048 -4.665 -9.288 1.00 77.12 391 THR A O 1
ATOM 3072 N N . GLU A 1 392 ? -23.432 -5.493 -11.270 1.00 74.00 392 GLU A N 1
ATOM 3073 C CA . GLU A 1 392 ? -23.908 -6.853 -10.974 1.00 74.00 392 GLU A CA 1
ATOM 3074 C C . GLU A 1 392 ? -23.158 -7.514 -9.804 1.00 74.00 392 GLU A C 1
ATOM 3076 O O . GLU A 1 392 ? -23.781 -8.209 -9.015 1.00 74.00 392 GLU A O 1
ATOM 3081 N N . ASN A 1 393 ? -21.856 -7.241 -9.648 1.00 75.81 393 ASN A N 1
ATOM 3082 C CA . ASN A 1 393 ? -20.994 -7.907 -8.659 1.00 75.81 393 ASN A CA 1
ATOM 3083 C C . ASN A 1 393 ? -20.343 -6.935 -7.664 1.00 75.81 393 ASN A C 1
ATOM 3085 O O . ASN A 1 393 ? -19.432 -7.314 -6.932 1.00 75.81 393 ASN A O 1
ATOM 3089 N N . TYR A 1 394 ? -20.751 -5.668 -7.662 1.00 83.06 394 TYR A N 1
ATOM 3090 C CA . TYR A 1 394 ? -20.165 -4.651 -6.793 1.00 83.06 394 TYR A CA 1
ATOM 3091 C C . TYR A 1 394 ? -21.218 -3.640 -6.369 1.00 83.06 394 TYR A C 1
ATOM 3093 O O . TYR A 1 394 ? -21.985 -3.173 -7.206 1.00 83.06 394 TYR A O 1
ATOM 3101 N N . SER A 1 395 ? -21.224 -3.267 -5.096 1.00 84.38 395 SER A N 1
ATOM 3102 C CA . SER A 1 395 ? -22.047 -2.185 -4.560 1.00 84.38 395 SER A CA 1
ATOM 3103 C C . SER A 1 395 ? -21.182 -1.308 -3.665 1.00 84.38 395 SER A C 1
ATOM 3105 O O . SER A 1 395 ? -20.373 -1.817 -2.900 1.00 84.38 395 SER A O 1
ATOM 3107 N N . GLN A 1 396 ? -21.326 0.004 -3.767 1.00 86.50 396 GLN A N 1
ATOM 3108 C CA . GLN A 1 396 ? -20.629 0.979 -2.946 1.00 86.50 396 GLN A CA 1
ATOM 3109 C C . GLN A 1 396 ? -21.606 2.041 -2.468 1.00 86.50 396 GLN A C 1
ATOM 3111 O O . GLN A 1 396 ? -22.287 2.689 -3.267 1.00 86.50 396 GLN A O 1
ATOM 3116 N N . GLN A 1 397 ? -21.607 2.258 -1.159 1.00 89.19 397 GLN A N 1
ATOM 3117 C CA . GLN A 1 397 ? -22.383 3.281 -0.484 1.00 89.19 397 GLN A CA 1
ATOM 3118 C C . GLN A 1 397 ? -21.433 4.245 0.216 1.00 89.19 397 GLN A C 1
ATOM 3120 O O . GLN A 1 397 ? -20.652 3.853 1.082 1.00 89.19 397 GLN A O 1
ATOM 3125 N N . LEU A 1 398 ? -21.506 5.521 -0.143 1.00 88.19 398 LEU A N 1
ATOM 3126 C CA . LEU A 1 398 ? -20.756 6.592 0.498 1.00 88.19 398 LEU A CA 1
ATOM 3127 C C . LEU A 1 398 ? -21.724 7.506 1.234 1.00 88.19 398 LEU A C 1
ATOM 3129 O O . LEU A 1 398 ? -22.740 7.909 0.670 1.00 88.19 398 LEU A O 1
ATOM 3133 N N . SER A 1 399 ? -21.394 7.899 2.459 1.00 89.75 399 SER A N 1
ATOM 3134 C CA . SER A 1 399 ? -22.197 8.877 3.191 1.00 89.75 399 SER A CA 1
ATOM 3135 C C . SER A 1 399 ? -21.355 9.822 4.028 1.00 89.75 399 SER A C 1
ATOM 3137 O O . SER A 1 399 ? -20.242 9.489 4.426 1.00 89.75 399 SER A O 1
ATOM 3139 N N . ALA A 1 400 ? -21.892 11.008 4.296 1.00 89.19 400 ALA A N 1
ATOM 3140 C CA . ALA A 1 400 ? -21.340 11.958 5.245 1.00 89.19 400 ALA A CA 1
ATOM 3141 C C . ALA A 1 400 ? -22.420 12.483 6.198 1.00 89.19 400 ALA A C 1
ATOM 3143 O O . ALA A 1 400 ? -23.497 12.920 5.774 1.00 89.19 400 ALA A O 1
ATOM 3144 N N . ILE A 1 401 ? -22.087 12.492 7.487 1.00 89.12 401 ILE A N 1
ATOM 3145 C CA . ILE A 1 401 ? -22.894 13.017 8.588 1.00 89.12 401 ILE A CA 1
ATOM 3146 C C . ILE A 1 401 ? -21.962 13.809 9.508 1.00 89.12 401 ILE A C 1
ATOM 3148 O O . ILE A 1 401 ? -21.140 13.235 10.218 1.00 89.12 401 ILE A O 1
ATOM 3152 N N . TYR A 1 402 ? -22.081 15.139 9.489 1.00 88.25 402 TYR A N 1
ATOM 3153 C CA . TYR A 1 402 ? -21.187 16.062 10.201 1.00 88.25 402 TYR A CA 1
ATOM 3154 C C . TYR A 1 402 ? -19.709 15.699 10.009 1.00 88.25 402 TYR A C 1
ATOM 3156 O O . TYR A 1 402 ? -19.216 15.701 8.884 1.00 88.25 402 TYR A O 1
ATOM 3164 N N . ASN A 1 403 ? -19.000 15.395 11.092 1.00 90.56 403 ASN A N 1
ATOM 3165 C CA . ASN A 1 403 ? -17.590 15.039 11.099 1.00 90.56 403 ASN A CA 1
ATOM 3166 C C . ASN A 1 403 ? -17.334 13.542 10.859 1.00 90.56 403 ASN A C 1
ATOM 3168 O O . ASN A 1 403 ? -16.226 13.090 11.130 1.00 90.56 403 ASN A O 1
ATOM 3172 N N . VAL A 1 404 ? -18.301 12.775 10.347 1.00 93.62 404 VAL A N 1
ATOM 3173 C CA . VAL A 1 404 ? -18.145 11.340 10.066 1.00 93.62 404 VAL A CA 1
ATOM 3174 C C . VAL A 1 404 ? -18.501 11.016 8.620 1.00 93.62 404 VAL A C 1
ATOM 3176 O O . VAL A 1 404 ? -19.529 11.456 8.109 1.00 93.62 404 VAL A O 1
ATOM 3179 N N . GLY A 1 405 ? -17.649 10.239 7.959 1.00 93.75 405 GLY A N 1
ATOM 3180 C CA . GLY A 1 405 ? -17.858 9.693 6.625 1.00 93.75 405 GLY A CA 1
ATOM 3181 C C . GLY A 1 405 ? -17.871 8.173 6.642 1.00 93.75 405 GLY A C 1
ATOM 3182 O O . GLY A 1 405 ? -17.116 7.554 7.387 1.00 93.75 405 GLY A O 1
ATOM 3183 N N . PHE A 1 406 ? -18.696 7.586 5.788 1.00 95.31 406 PHE A N 1
ATOM 3184 C CA . PHE A 1 406 ? -18.842 6.147 5.617 1.00 95.31 406 PHE A CA 1
ATOM 3185 C C . PHE A 1 406 ? -18.529 5.758 4.174 1.00 95.31 406 PHE A C 1
ATOM 3187 O O . PHE A 1 406 ? -18.942 6.458 3.249 1.00 95.31 406 PHE A O 1
ATOM 3194 N N . ASN A 1 407 ? -17.826 4.643 3.992 1.00 93.19 407 ASN A N 1
ATOM 3195 C CA . ASN A 1 407 ? -17.664 3.953 2.714 1.00 93.19 407 ASN A CA 1
ATOM 3196 C C . ASN A 1 407 ? -17.922 2.461 2.936 1.00 93.19 407 ASN A C 1
ATOM 3198 O O . ASN A 1 407 ? -17.132 1.798 3.599 1.00 93.19 407 ASN A O 1
ATOM 3202 N N . VAL A 1 408 ? -19.039 1.955 2.425 1.00 94.19 408 VAL A N 1
ATOM 3203 C CA . VAL A 1 408 ? -19.421 0.544 2.520 1.00 94.19 408 VAL A CA 1
ATOM 3204 C C . VAL A 1 408 ? -19.360 -0.047 1.124 1.00 94.19 408 VAL A C 1
ATOM 3206 O O . VAL A 1 408 ? -20.143 0.339 0.262 1.00 94.19 408 VAL A O 1
ATOM 3209 N N . GLU A 1 409 ? -18.441 -0.974 0.905 1.00 90.44 409 GLU A N 1
ATOM 3210 C CA . GLU A 1 409 ? -18.266 -1.679 -0.359 1.00 90.44 409 GLU A CA 1
ATOM 3211 C C . GLU A 1 409 ? -18.644 -3.145 -0.194 1.00 90.44 409 GLU A C 1
ATOM 3213 O O . GLU A 1 409 ? -18.278 -3.782 0.789 1.00 90.44 409 GLU A O 1
ATOM 3218 N N . GLY A 1 410 ? -19.350 -3.685 -1.174 1.00 87.38 410 GLY A N 1
ATOM 3219 C CA . GLY A 1 410 ? -19.744 -5.077 -1.266 1.00 87.38 410 GLY A CA 1
ATOM 3220 C C . GLY A 1 410 ? -19.280 -5.665 -2.587 1.00 87.38 410 GLY A C 1
ATOM 3221 O O . GLY A 1 410 ? -19.422 -5.023 -3.626 1.00 87.38 410 GLY A O 1
ATOM 3222 N N . PHE A 1 411 ? -18.757 -6.885 -2.556 1.00 86.31 411 PHE A N 1
ATOM 3223 C CA . PHE A 1 411 ? -18.288 -7.623 -3.725 1.00 86.31 411 PHE A CA 1
ATOM 3224 C C . PHE A 1 411 ? -18.992 -8.975 -3.786 1.00 86.31 411 PHE A C 1
ATOM 3226 O O . PHE A 1 411 ? -19.052 -9.682 -2.782 1.00 86.31 411 PHE A O 1
ATOM 3233 N N . ASN A 1 412 ? -19.489 -9.325 -4.974 1.00 84.81 412 ASN A N 1
ATOM 3234 C CA . ASN A 1 412 ? -20.213 -10.563 -5.274 1.00 84.81 412 ASN A CA 1
ATOM 3235 C C . ASN A 1 412 ? -21.424 -10.829 -4.364 1.00 84.81 412 ASN A C 1
ATOM 3237 O O . ASN A 1 412 ? -21.754 -11.981 -4.124 1.00 84.81 412 ASN A O 1
ATOM 3241 N N . LEU A 1 413 ? -22.072 -9.782 -3.848 1.00 82.88 413 LEU A N 1
ATOM 3242 C CA . LEU A 1 413 ? -23.188 -9.946 -2.919 1.00 82.88 413 LEU A CA 1
ATOM 3243 C C . LEU A 1 413 ? -24.442 -10.481 -3.627 1.00 82.88 413 LEU A C 1
ATOM 3245 O O . LEU A 1 413 ? -24.927 -9.864 -4.576 1.00 82.88 413 LEU A O 1
ATOM 3249 N N . GLU A 1 414 ? -25.031 -11.563 -3.115 1.00 77.31 414 GLU A N 1
ATOM 3250 C CA . GLU A 1 414 ? -26.332 -12.072 -3.568 1.00 77.31 414 GLU A CA 1
ATOM 3251 C C . GLU A 1 414 ? -27.488 -11.145 -3.158 1.00 77.31 414 GLU A C 1
ATOM 3253 O O . GLU A 1 414 ? -28.529 -11.080 -3.823 1.00 77.31 414 GLU A O 1
ATOM 3258 N N . THR A 1 415 ? -27.311 -10.410 -2.057 1.00 80.44 415 THR A N 1
ATOM 3259 C CA . THR A 1 415 ? -28.270 -9.425 -1.544 1.00 80.44 415 THR A CA 1
ATOM 3260 C C . THR A 1 415 ? -27.569 -8.108 -1.245 1.00 80.44 415 THR A C 1
ATOM 3262 O O . THR A 1 415 ? -26.466 -8.096 -0.711 1.00 80.44 415 THR A O 1
ATOM 3265 N N . ASP A 1 416 ? -28.199 -6.977 -1.578 1.00 77.56 416 ASP A N 1
ATOM 3266 C CA . ASP A 1 416 ? -27.597 -5.654 -1.364 1.00 77.56 416 ASP A CA 1
ATOM 3267 C C . ASP A 1 416 ? -27.669 -5.224 0.113 1.00 77.56 416 ASP A C 1
ATOM 3269 O O . ASP A 1 416 ? -28.390 -4.302 0.490 1.00 77.56 416 ASP A O 1
ATOM 3273 N N . ILE A 1 417 ? -26.907 -5.916 0.961 1.00 90.50 417 ILE A N 1
ATOM 3274 C CA . ILE A 1 417 ? -26.761 -5.62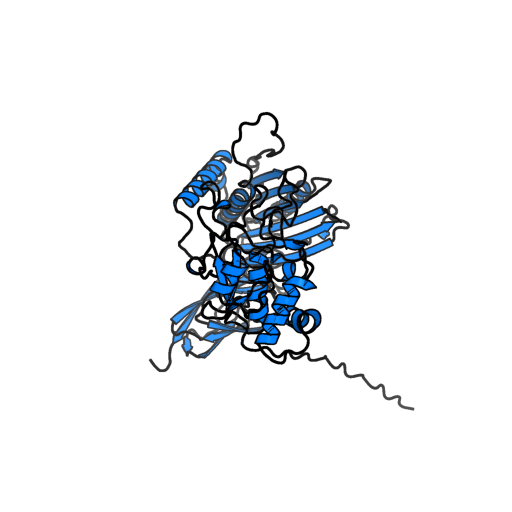4 2.392 1.00 90.50 417 ILE A CA 1
ATOM 3275 C C . ILE A 1 417 ? -25.950 -4.346 2.651 1.00 90.50 417 ILE A C 1
ATOM 3277 O O . ILE A 1 417 ? -25.948 -3.841 3.773 1.00 90.50 417 ILE A O 1
ATOM 3281 N N . THR A 1 418 ? -25.286 -3.776 1.635 1.00 90.69 418 THR A N 1
ATOM 3282 C CA . THR A 1 418 ? -24.475 -2.553 1.796 1.00 90.69 418 THR A CA 1
ATOM 3283 C C . THR A 1 418 ? -25.313 -1.353 2.227 1.00 90.69 418 THR A C 1
ATOM 3285 O O . THR A 1 418 ? -24.883 -0.583 3.087 1.00 90.69 418 THR A O 1
ATOM 3288 N N . GLN A 1 419 ? -26.524 -1.212 1.680 1.00 89.06 419 GLN A N 1
ATOM 3289 C CA . GLN A 1 419 ? -27.438 -0.126 2.027 1.00 89.06 419 GLN A CA 1
ATOM 3290 C C . GLN A 1 419 ? -27.953 -0.270 3.463 1.00 89.06 419 GLN A C 1
ATOM 3292 O O . GLN A 1 419 ? -27.945 0.705 4.212 1.00 89.06 419 GLN A O 1
ATOM 3297 N N . ASP A 1 420 ? -28.330 -1.482 3.874 1.00 90.88 420 ASP A N 1
ATOM 3298 C CA . ASP A 1 420 ? -28.812 -1.740 5.234 1.00 90.88 420 ASP A CA 1
ATOM 3299 C C . ASP A 1 420 ? -27.710 -1.505 6.283 1.00 90.88 420 ASP A C 1
ATOM 3301 O O . ASP A 1 420 ? -27.962 -0.951 7.359 1.00 90.88 420 ASP A O 1
ATOM 3305 N N . LEU A 1 421 ? -26.466 -1.881 5.964 1.00 93.88 421 LEU A N 1
ATOM 3306 C CA . LEU A 1 421 ? -25.301 -1.596 6.801 1.00 93.88 421 LEU A CA 1
ATOM 3307 C C . LEU A 1 421 ? -25.023 -0.096 6.891 1.00 93.88 421 LEU A C 1
ATOM 3309 O O . LEU A 1 421 ? -24.757 0.405 7.986 1.00 93.88 421 LEU A O 1
ATOM 3313 N N . LEU A 1 422 ? -25.121 0.628 5.772 1.00 92.19 422 LEU A N 1
ATOM 3314 C CA . LEU A 1 422 ? -24.982 2.078 5.780 1.00 92.19 422 LEU A CA 1
ATOM 3315 C C . LEU A 1 422 ? -26.065 2.723 6.653 1.00 92.19 422 LEU A C 1
ATOM 3317 O O . LEU A 1 422 ? -25.743 3.514 7.536 1.00 92.19 422 LEU A O 1
ATOM 3321 N N . ASP A 1 423 ? -27.334 2.362 6.461 1.00 90.75 423 ASP A N 1
ATOM 3322 C CA . ASP A 1 423 ? -28.444 2.905 7.245 1.00 90.75 423 ASP A CA 1
ATOM 3323 C C . ASP A 1 423 ? -28.272 2.617 8.744 1.00 90.75 423 ASP A C 1
ATOM 3325 O O . ASP A 1 423 ? -28.577 3.465 9.587 1.00 90.75 423 ASP A O 1
ATOM 3329 N N . TRP A 1 424 ? -27.752 1.444 9.108 1.00 93.19 424 TRP A N 1
ATOM 3330 C CA . TRP A 1 424 ? -27.411 1.130 10.493 1.00 93.19 424 TRP A CA 1
ATOM 3331 C C . TRP A 1 424 ? -26.327 2.063 11.057 1.00 93.19 424 TRP A C 1
ATOM 3333 O O . TRP A 1 424 ? -26.537 2.662 12.116 1.00 93.19 424 TRP A O 1
ATOM 3343 N N . LEU A 1 425 ? -25.210 2.241 10.344 1.00 93.81 425 LEU A N 1
ATOM 3344 C CA . LEU A 1 425 ? -24.113 3.130 10.752 1.00 93.81 425 LEU A CA 1
ATOM 3345 C C . LEU A 1 425 ? -24.564 4.590 10.867 1.00 93.81 425 LEU A C 1
ATOM 3347 O O . LEU A 1 425 ? -24.239 5.281 11.834 1.00 93.81 425 LEU A O 1
ATOM 3351 N N . GLU A 1 426 ? -25.365 5.055 9.917 1.00 91.06 426 GLU A N 1
ATOM 3352 C CA . GLU A 1 426 ? -25.913 6.403 9.937 1.00 91.06 426 GLU A CA 1
ATOM 3353 C C . GLU A 1 426 ? -26.870 6.618 11.111 1.00 91.06 426 GLU A C 1
ATOM 3355 O O . GLU A 1 426 ? -26.839 7.670 11.747 1.00 91.06 426 GLU A O 1
ATOM 3360 N N . ASN A 1 427 ? -27.705 5.631 11.445 1.00 90.44 427 ASN A N 1
ATOM 3361 C CA . ASN A 1 427 ? -28.578 5.717 12.614 1.00 90.44 427 ASN A CA 1
ATOM 3362 C C . ASN A 1 427 ? -27.776 5.804 13.919 1.00 90.44 427 ASN A C 1
ATOM 3364 O O . ASN A 1 427 ? -28.158 6.549 14.823 1.00 90.44 427 ASN A O 1
ATOM 3368 N N . LEU A 1 428 ? -26.656 5.083 14.023 1.00 91.06 428 LEU A N 1
ATOM 3369 C CA . LEU A 1 428 ? -25.736 5.226 15.154 1.00 91.06 428 LEU A CA 1
ATOM 3370 C C . LEU A 1 428 ? -25.163 6.646 15.217 1.00 91.06 428 LEU A C 1
ATOM 3372 O O . LEU A 1 428 ? -25.244 7.285 16.267 1.00 91.06 428 LEU A O 1
ATOM 3376 N N . ALA A 1 429 ? -24.682 7.167 14.084 1.00 91.56 429 ALA A N 1
ATOM 3377 C CA . ALA A 1 429 ? -24.138 8.519 13.989 1.00 91.56 429 ALA A CA 1
ATOM 3378 C C . ALA A 1 429 ? -25.162 9.585 14.397 1.00 91.56 429 ALA A C 1
ATOM 3380 O O . ALA A 1 429 ? -24.863 10.461 15.203 1.00 91.56 429 ALA A O 1
ATOM 3381 N N . LEU A 1 430 ? -26.395 9.475 13.898 1.00 88.81 430 LEU A N 1
ATOM 3382 C CA . LEU A 1 430 ? -27.490 10.397 14.198 1.00 88.81 430 LEU A CA 1
ATOM 3383 C C . LEU A 1 430 ? -27.845 10.443 15.682 1.00 88.81 430 LEU A C 1
ATOM 3385 O O . LEU A 1 430 ? -28.132 11.514 16.213 1.00 88.81 430 LEU A O 1
ATOM 3389 N N . ASN A 1 431 ? -27.798 9.298 16.362 1.00 88.38 431 ASN A N 1
ATOM 3390 C CA . ASN A 1 431 ? -28.011 9.232 17.806 1.00 88.38 431 ASN A CA 1
ATOM 3391 C C . ASN A 1 431 ? -26.823 9.797 18.605 1.00 88.38 431 ASN A C 1
ATOM 3393 O O . ASN A 1 431 ? -26.983 10.136 19.777 1.00 88.38 431 ASN A O 1
ATOM 3397 N N . GLY A 1 432 ? -25.649 9.896 17.978 1.00 87.75 432 GLY A N 1
ATOM 3398 C CA . GLY A 1 432 ? -24.439 10.499 18.527 1.00 87.75 432 GLY A CA 1
ATOM 3399 C C . GLY A 1 432 ? -24.299 12.001 18.284 1.00 87.75 432 GLY A C 1
ATOM 3400 O O . GLY A 1 432 ? -23.324 12.583 18.756 1.00 87.75 432 GLY A O 1
ATOM 3401 N N . VAL A 1 433 ? -25.215 12.638 17.546 1.00 87.62 433 VAL A N 1
ATOM 3402 C CA . VAL A 1 433 ? -25.113 14.070 17.232 1.00 87.62 433 VAL A CA 1
ATOM 3403 C C . VAL A 1 433 ? -25.270 14.913 18.499 1.00 87.62 433 VAL A C 1
ATOM 3405 O O . VAL A 1 433 ? -26.227 14.757 19.260 1.00 87.62 433 VAL A O 1
ATOM 3408 N N . THR A 1 434 ? -24.336 15.833 18.724 1.00 81.25 434 THR A N 1
ATOM 3409 C CA . THR A 1 434 ? -24.324 16.726 19.881 1.00 81.25 434 THR A CA 1
ATOM 3410 C C . THR A 1 434 ? -23.709 18.084 19.535 1.00 81.25 434 THR A C 1
ATOM 3412 O O . THR A 1 434 ? -22.736 18.173 18.790 1.00 81.25 434 THR A O 1
ATOM 3415 N N . GLU A 1 435 ? -24.274 19.142 20.116 1.00 80.06 435 GLU A N 1
ATOM 3416 C CA . GLU A 1 435 ? -23.693 20.499 20.173 1.00 80.06 435 GLU A CA 1
ATOM 3417 C C . GLU A 1 435 ? -22.922 20.722 21.490 1.00 80.06 435 GLU A C 1
ATOM 3419 O O . GLU A 1 435 ? -22.209 21.708 21.674 1.00 80.06 435 GLU A O 1
ATOM 3424 N N . ASP A 1 436 ? -23.088 19.802 22.446 1.00 77.19 436 ASP A N 1
ATOM 3425 C CA . ASP A 1 436 ? -22.472 19.867 23.763 1.00 77.19 436 ASP A CA 1
ATOM 3426 C C . ASP A 1 436 ? -21.018 19.387 23.695 1.00 77.19 436 ASP A C 1
ATOM 3428 O O . ASP A 1 436 ? -20.730 18.190 23.790 1.00 77.19 436 ASP A O 1
ATOM 3432 N N . TRP A 1 437 ? -20.108 20.349 23.545 1.00 67.25 437 TRP A N 1
ATOM 3433 C CA . TRP A 1 437 ? -18.659 20.154 23.607 1.00 67.25 437 TRP A CA 1
ATOM 3434 C C . TRP A 1 437 ? -18.201 19.487 24.905 1.00 67.25 437 TRP A C 1
ATOM 3436 O O . TRP A 1 437 ? -17.122 18.900 24.936 1.00 67.25 437 TRP A O 1
ATOM 3446 N N . ASP A 1 438 ? -18.999 19.527 25.976 1.00 67.19 438 ASP A N 1
ATOM 3447 C CA . ASP A 1 438 ? -18.621 18.867 27.215 1.00 67.19 438 ASP A CA 1
ATOM 3448 C C . ASP A 1 438 ? -18.752 17.341 27.154 1.00 67.19 438 ASP A C 1
ATOM 3450 O O . ASP A 1 438 ? -18.138 16.651 27.971 1.00 67.19 438 ASP A O 1
ATOM 3454 N N . LYS A 1 439 ? -19.508 16.821 26.176 1.00 64.38 439 LYS A N 1
ATOM 3455 C CA . LYS A 1 439 ? -19.656 15.383 25.899 1.00 64.38 439 LYS A CA 1
ATOM 3456 C C . LYS A 1 439 ? -18.584 14.827 24.974 1.00 64.38 439 LYS A C 1
ATOM 3458 O O . LYS A 1 439 ? -18.465 13.606 24.887 1.00 64.38 439 LYS A O 1
ATOM 3463 N N . PHE A 1 440 ? -17.813 15.687 24.305 1.00 63.28 440 PHE A N 1
ATOM 3464 C CA . PHE A 1 440 ? -16.606 15.231 23.630 1.00 63.28 440 PHE A CA 1
ATOM 3465 C C . PHE A 1 440 ? -15.674 14.581 24.652 1.00 63.28 440 PHE A C 1
ATOM 3467 O O . PHE A 1 440 ? -15.577 15.069 25.783 1.00 63.28 440 PHE A O 1
ATOM 3474 N N . PRO A 1 441 ? -14.933 13.530 24.273 1.00 52.84 441 PRO A N 1
ATOM 3475 C CA . PRO A 1 441 ? -13.751 13.134 25.015 1.00 52.84 441 PRO A CA 1
ATOM 3476 C C . PRO A 1 441 ? -12.857 14.370 25.201 1.00 52.84 441 PRO A C 1
ATOM 3478 O O . PRO A 1 441 ? -12.272 14.890 24.251 1.00 52.84 441 PRO A O 1
ATOM 3481 N N . LYS A 1 442 ? -12.810 14.903 26.426 1.00 54.38 442 LYS A N 1
ATOM 3482 C CA . LYS A 1 442 ? -12.005 16.080 26.752 1.00 54.38 442 LYS A CA 1
ATOM 3483 C C . LYS A 1 442 ? -10.578 15.635 26.992 1.00 54.38 442 LYS A C 1
ATOM 3485 O O . LYS A 1 442 ? -10.242 15.162 28.068 1.00 54.38 442 LYS A O 1
ATOM 3490 N N . LEU A 1 443 ? -9.725 15.836 26.005 1.00 53.50 443 LEU A N 1
ATOM 3491 C CA . LEU A 1 443 ? -8.287 15.697 26.174 1.00 53.50 443 LEU A CA 1
ATOM 3492 C C . LEU A 1 443 ? -7.736 17.097 26.450 1.00 53.50 443 LEU A C 1
ATOM 3494 O O . LEU A 1 443 ? -7.429 17.845 25.527 1.00 53.50 443 LEU A O 1
ATOM 3498 N N . LYS A 1 444 ? -7.734 17.513 27.726 1.00 49.75 444 LYS A N 1
ATOM 3499 C CA . LYS A 1 444 ? -7.550 18.932 28.082 1.00 49.75 444 LYS A CA 1
ATOM 3500 C C . LYS A 1 444 ? -6.194 19.524 27.704 1.00 49.75 444 LYS A C 1
ATOM 3502 O O . LYS A 1 444 ? -6.147 20.727 27.473 1.00 49.75 444 LYS A O 1
ATOM 3507 N N . LEU A 1 445 ? -5.115 18.748 27.646 1.00 47.16 445 LEU A N 1
ATOM 3508 C CA . LEU A 1 445 ? -3.814 19.238 27.197 1.00 47.16 445 LEU A CA 1
ATOM 3509 C C . LEU A 1 445 ? -2.845 18.063 27.051 1.00 47.16 445 LEU A C 1
ATOM 3511 O O . LEU A 1 445 ? -2.760 17.221 27.930 1.00 47.16 445 LEU A O 1
ATOM 3515 N N . ILE A 1 446 ? -2.048 18.044 25.988 1.00 52.34 446 ILE A N 1
ATOM 3516 C CA . ILE A 1 446 ? -0.773 17.322 26.013 1.00 52.34 446 ILE A CA 1
ATOM 3517 C C . ILE A 1 446 ? 0.235 18.301 26.630 1.00 52.34 446 ILE A C 1
ATOM 3519 O O . ILE A 1 446 ? 0.663 19.238 25.960 1.00 52.34 446 ILE A O 1
ATOM 3523 N N . GLU A 1 447 ? 0.543 18.222 27.922 1.00 52.50 447 GLU A N 1
ATOM 3524 C CA . GLU A 1 447 ? 1.604 19.061 28.503 1.00 52.50 447 GLU A CA 1
ATOM 3525 C C . GLU A 1 447 ? 2.974 18.520 28.073 1.00 52.50 447 GLU A C 1
ATOM 3527 O O . GLU A 1 447 ? 3.252 17.353 28.327 1.00 52.50 447 GLU A O 1
ATOM 3532 N N . PRO A 1 448 ? 3.834 19.308 27.394 1.00 50.91 448 PRO A N 1
ATOM 3533 C CA . PRO A 1 448 ? 5.148 18.813 27.016 1.00 50.91 448 PRO A CA 1
ATOM 3534 C C . PRO A 1 448 ? 5.946 18.498 28.282 1.00 50.91 448 PRO A C 1
ATOM 3536 O O . PRO A 1 448 ? 6.211 19.384 29.098 1.00 50.91 448 PRO A O 1
ATOM 3539 N N . ALA A 1 449 ? 6.372 17.246 28.430 1.00 53.25 449 ALA A N 1
ATOM 3540 C CA . ALA A 1 449 ? 7.503 16.953 29.293 1.00 53.25 449 ALA A CA 1
ATOM 3541 C C . ALA A 1 449 ? 8.731 17.635 28.672 1.00 53.25 449 ALA A C 1
ATOM 3543 O O . ALA A 1 449 ? 9.136 17.314 27.561 1.00 53.25 449 ALA A O 1
ATOM 3544 N N . PHE A 1 450 ? 9.259 18.646 29.360 1.00 54.62 450 PHE A N 1
ATOM 3545 C CA . PHE A 1 450 ? 10.572 19.244 29.101 1.00 54.62 450 PHE A CA 1
ATOM 3546 C C . PHE A 1 450 ? 11.641 18.147 28.890 1.00 54.62 450 PHE A C 1
ATOM 3548 O O . PHE A 1 450 ? 11.543 17.112 29.555 1.00 54.62 450 PHE A O 1
ATOM 3555 N N . PRO A 1 451 ? 12.689 18.356 28.064 1.00 56.81 451 PRO A N 1
ATOM 3556 C CA . PRO A 1 451 ? 13.290 19.644 27.684 1.00 56.81 451 PRO A CA 1
ATOM 3557 C C . PRO A 1 451 ? 12.882 20.198 26.305 1.00 56.81 451 PRO A C 1
ATOM 3559 O O . PRO A 1 451 ? 12.429 19.470 25.434 1.00 56.81 451 PRO A O 1
ATOM 3562 N N . ALA A 1 452 ? 13.067 21.513 26.117 1.00 72.44 452 ALA A N 1
ATOM 3563 C CA . ALA A 1 452 ? 12.871 22.219 24.841 1.00 72.44 452 ALA A CA 1
ATOM 3564 C C . ALA A 1 452 ? 14.091 22.132 23.903 1.00 72.44 452 ALA A C 1
ATOM 3566 O O . ALA A 1 452 ? 14.005 22.536 22.745 1.00 72.44 452 ALA A O 1
ATOM 3567 N N . ASP A 1 453 ? 15.206 21.604 24.409 1.00 87.00 453 ASP A N 1
ATOM 3568 C CA . ASP A 1 453 ? 16.481 21.481 23.715 1.00 87.00 453 ASP A CA 1
ATOM 3569 C C . ASP A 1 453 ? 17.030 20.058 23.904 1.00 87.00 453 ASP A C 1
ATOM 3571 O O . ASP A 1 453 ? 16.915 19.495 24.996 1.00 87.00 453 ASP A O 1
ATOM 3575 N N . ALA A 1 454 ? 17.641 19.493 22.864 1.00 90.62 454 ALA A N 1
ATOM 3576 C CA . ALA A 1 454 ? 18.354 18.216 22.917 1.00 90.62 454 ALA A CA 1
ATOM 3577 C C . ALA A 1 454 ? 19.649 18.318 22.101 1.00 90.62 454 ALA A C 1
ATOM 3579 O O . ALA A 1 454 ? 19.623 18.821 20.975 1.00 90.62 454 ALA A O 1
ATOM 3580 N N . ALA A 1 455 ? 20.782 17.856 22.633 1.00 92.50 455 ALA A N 1
ATOM 3581 C CA . ALA A 1 455 ? 21.998 17.819 21.827 1.00 92.50 455 ALA A CA 1
ATOM 3582 C C . ALA A 1 455 ? 21.907 16.704 20.772 1.00 92.50 455 ALA A C 1
ATOM 3584 O O . ALA A 1 455 ? 21.243 15.683 20.967 1.00 92.50 455 ALA A O 1
ATOM 3585 N N . LEU A 1 456 ? 22.596 16.875 19.645 1.00 93.56 456 LEU A N 1
ATOM 3586 C CA . LEU A 1 456 ? 22.709 15.847 18.616 1.00 93.56 456 LEU A CA 1
ATOM 3587 C C . LEU A 1 456 ? 23.177 14.512 19.225 1.00 93.56 456 LEU A C 1
ATOM 3589 O O . LEU A 1 456 ? 24.225 14.434 19.863 1.00 93.56 456 LEU A O 1
ATOM 3593 N N . GLY A 1 457 ? 22.400 13.451 19.006 1.00 90.19 457 GLY A N 1
ATOM 3594 C CA . GLY A 1 457 ? 22.647 12.110 19.533 1.00 90.19 457 GLY A CA 1
ATOM 3595 C C . GLY A 1 457 ? 22.091 11.845 20.935 1.00 90.19 457 GLY A C 1
ATOM 3596 O O . GLY A 1 457 ? 22.044 10.675 21.325 1.00 90.19 457 GLY A O 1
ATOM 3597 N N . GLU A 1 458 ? 21.647 12.868 21.673 1.00 93.94 458 GLU A N 1
ATOM 3598 C CA . GLU A 1 458 ? 20.977 12.693 22.964 1.00 93.94 458 GLU A CA 1
ATOM 3599 C C . GLU A 1 458 ? 19.545 12.200 22.795 1.00 93.94 458 GLU A C 1
ATOM 3601 O O . GLU A 1 458 ? 18.894 12.412 21.766 1.00 93.94 458 GLU A O 1
ATOM 3606 N N . THR A 1 459 ? 19.052 11.553 23.851 1.00 90.94 459 THR A N 1
ATOM 3607 C CA . THR A 1 459 ? 17.649 11.189 23.955 1.00 90.94 459 THR A CA 1
ATOM 3608 C C . THR A 1 459 ? 16.858 12.212 24.754 1.00 90.94 459 THR A C 1
ATOM 3610 O O . THR A 1 459 ? 17.327 12.688 25.786 1.00 90.94 459 THR A O 1
ATOM 3613 N N . PHE A 1 460 ? 15.629 12.486 24.339 1.00 87.38 460 PHE A N 1
ATOM 3614 C CA . PHE A 1 460 ? 14.677 13.312 25.077 1.00 87.38 460 PHE A CA 1
ATOM 3615 C C . PHE A 1 460 ? 13.308 12.637 25.096 1.00 87.38 460 PHE A C 1
ATOM 3617 O O . PHE A 1 460 ? 13.027 11.769 24.275 1.00 87.38 460 PHE A O 1
ATOM 3624 N N . THR A 1 461 ? 12.444 13.033 26.025 1.00 86.19 461 THR A N 1
ATOM 3625 C CA . THR A 1 461 ? 11.170 12.349 26.247 1.00 86.19 461 THR A CA 1
ATOM 3626 C C . THR A 1 461 ? 10.004 13.316 26.111 1.00 86.19 461 THR A C 1
ATOM 3628 O O . THR A 1 461 ? 10.009 14.385 26.712 1.00 86.19 461 THR A O 1
ATOM 3631 N N . CYS A 1 462 ? 8.972 12.926 25.370 1.00 78.12 462 CYS A N 1
ATOM 3632 C CA . CYS A 1 462 ? 7.677 13.591 25.377 1.00 78.12 462 CYS A CA 1
ATOM 3633 C C . CYS A 1 462 ? 6.684 12.733 26.157 1.00 78.12 462 CYS A C 1
ATOM 3635 O O . CYS A 1 462 ? 6.586 11.533 25.925 1.00 78.12 462 CYS A O 1
ATOM 3637 N N . ARG A 1 463 ? 5.919 13.342 27.061 1.00 77.75 463 ARG A N 1
ATOM 3638 C CA . ARG A 1 463 ? 4.824 12.673 27.763 1.00 77.75 463 ARG A CA 1
ATOM 3639 C C . ARG A 1 463 ? 3.503 13.322 27.376 1.00 77.75 463 ARG A C 1
ATOM 3641 O O . ARG A 1 463 ? 3.407 14.543 27.366 1.00 77.75 463 ARG A O 1
ATOM 3648 N N . ALA A 1 464 ? 2.499 12.518 27.064 1.00 72.06 464 ALA A N 1
ATOM 3649 C CA . ALA A 1 464 ? 1.114 12.944 27.054 1.00 72.06 464 ALA A CA 1
ATOM 3650 C C . ALA A 1 464 ? 0.543 12.752 28.463 1.00 72.06 464 ALA A C 1
ATOM 3652 O O . ALA A 1 464 ? 0.679 11.683 29.055 1.00 72.06 464 ALA A O 1
ATOM 3653 N N . ASP A 1 465 ? -0.086 13.788 29.012 1.00 70.19 465 ASP A N 1
ATOM 3654 C CA . ASP A 1 465 ? -0.836 13.692 30.267 1.00 70.19 465 ASP A CA 1
ATOM 3655 C C . ASP A 1 465 ? -2.322 13.947 29.987 1.00 70.19 465 ASP A C 1
ATOM 3657 O O . ASP A 1 465 ? -2.813 15.069 30.111 1.00 70.19 465 ASP A O 1
ATOM 3661 N N . PRO A 1 466 ? -3.038 12.945 29.461 1.00 65.62 466 PRO A N 1
ATOM 3662 C CA . PRO A 1 466 ? -4.448 13.087 29.175 1.00 65.62 466 PRO A CA 1
ATOM 3663 C C . PRO A 1 466 ? -5.253 13.202 30.472 1.00 65.62 466 PRO A C 1
ATOM 3665 O O . PRO A 1 466 ? -5.113 12.390 31.383 1.00 65.62 466 PRO A O 1
ATOM 3668 N N . GLU A 1 467 ? -6.185 14.157 30.529 1.00 61.56 467 GLU A N 1
ATOM 3669 C CA . GLU A 1 467 ? -7.287 14.114 31.498 1.00 61.56 467 GLU A CA 1
ATOM 3670 C C . GLU A 1 467 ? -8.244 12.971 31.109 1.00 61.56 467 GLU A C 1
ATOM 3672 O O . GLU A 1 467 ? -9.302 13.186 30.519 1.00 61.56 467 GLU A O 1
ATOM 3677 N N . ILE A 1 468 ? -7.847 11.724 31.368 1.00 56.91 468 ILE A N 1
ATOM 3678 C CA . ILE A 1 468 ? -8.673 10.558 31.051 1.00 56.91 468 ILE A CA 1
ATOM 3679 C C . ILE A 1 468 ? -9.768 10.424 32.111 1.00 56.91 468 ILE A C 1
ATOM 3681 O O . ILE A 1 468 ? -9.529 10.519 33.314 1.00 56.91 468 ILE A O 1
ATOM 3685 N N . ASN A 1 469 ? -10.984 10.134 31.661 1.00 56.94 469 ASN A N 1
ATOM 3686 C CA . ASN A 1 469 ? -12.001 9.526 32.508 1.00 56.94 469 ASN A CA 1
ATOM 3687 C C . ASN A 1 469 ? -11.520 8.117 32.914 1.00 56.94 469 ASN A C 1
ATOM 3689 O O . ASN A 1 469 ? -11.352 7.280 32.033 1.00 56.94 469 ASN A O 1
ATOM 3693 N N . GLU A 1 470 ? -11.317 7.855 34.212 1.00 53.12 470 GLU A N 1
ATOM 3694 C CA . GLU A 1 470 ? -10.646 6.670 34.807 1.00 53.12 470 GLU A CA 1
ATOM 3695 C C . GLU A 1 470 ? -11.096 5.282 34.285 1.00 53.12 470 GLU A C 1
ATOM 3697 O O . GLU A 1 470 ? -10.448 4.278 34.563 1.00 53.12 470 GLU A O 1
ATOM 3702 N N . ASN A 1 471 ? -12.181 5.208 33.508 1.00 53.34 471 ASN A N 1
ATOM 3703 C CA . ASN A 1 471 ? -12.775 3.981 32.979 1.00 53.34 471 ASN A CA 1
ATOM 3704 C C . ASN A 1 471 ? -12.609 3.764 31.461 1.00 53.34 471 ASN A C 1
ATOM 3706 O O . ASN A 1 471 ? -13.203 2.825 30.933 1.00 53.34 471 ASN A O 1
ATOM 3710 N N . LYS A 1 472 ? -11.863 4.608 30.736 1.00 58.47 472 LYS A N 1
ATOM 3711 C CA . LYS A 1 472 ? -11.640 4.444 29.287 1.00 58.47 472 LYS A CA 1
ATOM 3712 C C . LYS A 1 472 ? -10.153 4.361 28.969 1.00 58.47 472 LYS A C 1
ATOM 3714 O O . LYS A 1 472 ? -9.377 5.152 29.485 1.00 58.47 472 LYS A O 1
ATOM 3719 N N . SER A 1 473 ? -9.759 3.417 28.116 1.00 54.38 473 SER A N 1
ATOM 3720 C CA . SER A 1 473 ? -8.374 3.278 27.654 1.00 54.38 473 SER A CA 1
ATOM 3721 C C . SER A 1 473 ? -8.242 3.973 26.293 1.00 54.38 473 SER A C 1
ATOM 3723 O O . SER A 1 473 ? -8.649 3.397 25.281 1.00 54.38 473 SER A O 1
ATOM 3725 N N . PRO A 1 474 ? -7.774 5.235 26.238 1.00 61.03 474 PRO A N 1
ATOM 3726 C CA . PRO A 1 474 ? -7.436 5.851 24.966 1.00 61.03 474 PRO A CA 1
ATOM 3727 C C . PRO A 1 474 ? -6.225 5.125 24.377 1.00 61.03 474 PRO A C 1
ATOM 3729 O O . PRO A 1 474 ? -5.395 4.593 25.115 1.00 61.03 474 PRO A O 1
ATOM 3732 N N . PHE A 1 475 ? -6.110 5.122 23.054 1.00 65.75 475 PHE A N 1
ATOM 3733 C CA . PHE A 1 475 ? -4.895 4.669 22.393 1.00 65.75 475 PHE A CA 1
ATOM 3734 C C . PHE A 1 475 ? -4.193 5.896 21.816 1.00 65.75 475 PHE A C 1
ATOM 3736 O O . PHE A 1 475 ? -4.774 6.710 21.092 1.00 65.75 475 PHE A O 1
ATOM 3743 N N . LEU A 1 476 ? -2.953 6.089 22.241 1.00 60.62 476 LEU A N 1
ATOM 3744 C CA . LEU A 1 476 ? -2.117 7.178 21.775 1.00 60.62 476 LEU A CA 1
ATOM 3745 C C . LEU A 1 476 ? -1.398 6.697 20.525 1.00 60.62 476 LEU A C 1
ATOM 3747 O O . LEU A 1 476 ? -0.758 5.654 20.558 1.00 60.62 476 LEU A O 1
ATOM 3751 N N . GLU A 1 477 ? -1.525 7.434 19.426 1.00 58.53 477 GLU A N 1
ATOM 3752 C CA . GLU A 1 477 ? -0.806 7.111 18.205 1.00 58.53 477 GLU A CA 1
ATOM 3753 C C . GLU A 1 477 ? 0.122 8.264 17.839 1.00 58.53 477 GLU A C 1
ATOM 3755 O O . GLU A 1 477 ? -0.264 9.410 17.603 1.00 58.53 477 GLU A O 1
ATOM 3760 N N . PHE A 1 478 ? 1.404 7.946 17.859 1.00 56.91 478 PHE A N 1
ATOM 3761 C CA . PHE A 1 478 ? 2.471 8.911 17.725 1.00 56.91 478 PHE A CA 1
ATOM 3762 C C . PHE A 1 478 ? 2.820 9.190 16.255 1.00 56.91 478 PHE A C 1
ATOM 3764 O O . PHE A 1 478 ? 3.006 8.256 15.472 1.00 56.91 478 PHE A O 1
ATOM 3771 N N . PHE A 1 479 ? 2.970 10.468 15.876 1.00 57.09 479 PHE A N 1
ATOM 3772 C CA . PHE A 1 479 ? 3.261 10.861 14.494 1.00 57.09 479 PHE A CA 1
ATOM 3773 C C . PHE A 1 479 ? 4.390 11.904 14.398 1.00 57.09 479 PHE A C 1
ATOM 3775 O O . PHE A 1 479 ? 4.178 13.107 14.528 1.00 57.09 479 PHE A O 1
ATOM 3782 N N . THR A 1 480 ? 5.600 11.464 14.048 1.00 55.28 480 THR A N 1
ATOM 3783 C CA . THR A 1 480 ? 6.611 12.337 13.413 1.00 55.28 480 THR A CA 1
ATOM 3784 C C . THR A 1 480 ? 6.952 11.766 12.055 1.00 55.28 480 THR A C 1
ATOM 3786 O O . THR A 1 480 ? 7.280 10.591 11.900 1.00 55.28 480 THR A O 1
ATOM 3789 N N . SER A 1 481 ? 6.866 12.636 11.059 1.00 48.56 481 SER A N 1
ATOM 3790 C CA . SER A 1 481 ? 7.394 12.428 9.718 1.00 48.56 481 SER A CA 1
ATOM 3791 C C . SER A 1 481 ? 8.785 13.055 9.554 1.00 48.56 481 SER A C 1
ATOM 3793 O O . SER A 1 481 ? 9.254 13.214 8.427 1.00 48.56 481 SER A O 1
ATOM 3795 N N . ASN A 1 482 ? 9.446 13.446 10.649 1.00 63.41 482 ASN A N 1
ATOM 3796 C CA . ASN A 1 482 ? 10.669 14.225 10.592 1.00 63.41 482 ASN A CA 1
ATOM 3797 C C . ASN A 1 482 ? 11.915 13.347 10.776 1.00 63.41 482 ASN A C 1
ATOM 3799 O O . ASN A 1 482 ? 12.129 12.753 11.827 1.00 63.41 482 ASN A O 1
ATOM 3803 N N . LYS A 1 483 ? 12.778 13.349 9.753 1.00 77.38 483 LYS A N 1
ATOM 3804 C CA . LYS A 1 483 ? 14.113 12.722 9.733 1.00 77.38 483 LYS A CA 1
ATOM 3805 C C . LYS A 1 483 ? 15.048 13.193 10.860 1.00 77.38 483 LYS A C 1
ATOM 3807 O O . LYS A 1 483 ? 16.103 12.599 11.058 1.00 77.38 483 LYS A O 1
ATOM 3812 N N . ASN A 1 484 ? 14.698 14.278 11.548 1.00 84.50 484 ASN A N 1
ATOM 3813 C CA . ASN A 1 484 ? 15.535 14.903 12.563 1.00 84.50 484 ASN A CA 1
ATOM 3814 C C . ASN A 1 484 ? 15.527 14.157 13.906 1.00 84.50 484 ASN A C 1
ATOM 3816 O O . ASN A 1 484 ? 16.391 14.429 14.736 1.00 84.50 484 ASN A O 1
ATOM 3820 N N . VAL A 1 485 ? 14.591 13.227 14.129 1.00 84.12 485 VAL A N 1
ATOM 3821 C CA . VAL A 1 485 ? 14.491 12.417 15.356 1.00 84.12 485 VAL A CA 1
ATOM 3822 C C . VAL A 1 485 ? 14.139 10.963 15.028 1.00 84.12 485 VAL A C 1
ATOM 3824 O O . VAL A 1 485 ? 13.400 10.715 14.077 1.00 84.12 485 VAL A O 1
ATOM 3827 N N . SER A 1 486 ? 14.617 10.001 15.821 1.00 84.56 486 SER A N 1
ATOM 3828 C CA . SER A 1 486 ? 14.124 8.611 15.828 1.00 84.56 486 SER A CA 1
ATOM 3829 C C . SER A 1 486 ? 13.384 8.319 17.127 1.00 84.56 486 SER A C 1
ATOM 3831 O O . SER A 1 486 ? 13.813 8.761 18.186 1.00 84.56 486 SER A O 1
ATOM 3833 N N . LEU A 1 487 ? 12.266 7.593 17.062 1.00 82.88 487 LEU A N 1
ATOM 3834 C CA . LEU A 1 487 ? 11.607 7.050 18.254 1.00 82.88 487 LEU A CA 1
ATOM 3835 C C . LEU A 1 487 ? 12.425 5.851 18.755 1.00 82.88 487 LEU A C 1
ATOM 3837 O O . LEU A 1 487 ? 12.642 4.909 17.998 1.00 82.88 487 LEU A O 1
ATOM 3841 N N . GLU A 1 488 ? 12.864 5.898 20.008 1.00 86.75 488 GLU A N 1
ATOM 3842 C CA . GLU A 1 488 ? 13.660 4.845 20.651 1.00 86.75 488 GLU A CA 1
ATOM 3843 C C . GLU A 1 488 ? 12.804 3.967 21.574 1.00 86.75 488 GLU A C 1
ATOM 3845 O O . GLU A 1 488 ? 13.003 2.757 21.630 1.00 86.75 488 GLU A O 1
ATOM 3850 N N . GLU A 1 489 ? 11.848 4.562 22.295 1.00 83.00 489 GLU A N 1
ATOM 3851 C CA . GLU A 1 489 ? 11.006 3.857 23.269 1.00 83.00 489 GLU A CA 1
ATOM 3852 C C . GLU A 1 489 ? 9.603 4.472 23.341 1.00 83.00 489 GLU A C 1
ATOM 3854 O O . GLU A 1 489 ? 9.444 5.691 23.254 1.00 83.00 489 GLU A O 1
ATOM 3859 N N . GLU A 1 490 ? 8.595 3.627 23.550 1.00 80.50 490 GLU A N 1
ATOM 3860 C CA . GLU A 1 490 ? 7.203 4.007 23.787 1.00 80.50 490 GLU A CA 1
ATOM 3861 C C . GLU A 1 490 ? 6.664 3.214 24.989 1.00 80.50 490 GLU A C 1
ATOM 3863 O O . GLU A 1 490 ? 6.654 1.984 24.973 1.00 80.50 490 GLU A O 1
ATOM 3868 N N . SER A 1 491 ? 6.236 3.915 26.044 1.00 78.88 491 SER A N 1
ATOM 3869 C CA . SER A 1 491 ? 5.670 3.321 27.262 1.00 78.88 491 SER A CA 1
ATOM 3870 C C . SER A 1 491 ? 4.486 4.143 27.769 1.00 78.88 491 SER A C 1
ATOM 3872 O O . SER A 1 491 ? 4.655 5.277 28.227 1.00 78.88 491 SER A O 1
ATOM 3874 N N . ASP A 1 492 ? 3.294 3.544 27.752 1.00 77.75 492 ASP A N 1
ATOM 3875 C CA . ASP A 1 492 ? 1.994 4.141 28.094 1.00 77.75 492 ASP A CA 1
ATOM 3876 C C . ASP A 1 492 ? 1.677 5.415 27.296 1.00 77.75 492 ASP A C 1
ATOM 3878 O O . ASP A 1 492 ? 0.999 5.400 26.275 1.00 77.75 492 ASP A O 1
ATOM 3882 N N . LEU A 1 493 ? 2.160 6.542 27.808 1.00 75.50 493 LEU A N 1
ATOM 3883 C CA . LEU A 1 493 ? 1.944 7.888 27.300 1.00 75.50 493 LEU A CA 1
ATOM 3884 C C . LEU A 1 493 ? 3.266 8.656 27.205 1.00 75.50 493 LEU A C 1
ATOM 3886 O O . LEU A 1 493 ? 3.274 9.879 27.121 1.00 75.50 493 LEU A O 1
ATOM 3890 N N . THR A 1 494 ? 4.386 7.946 27.280 1.00 79.50 494 THR A N 1
ATOM 3891 C CA . THR A 1 494 ? 5.742 8.483 27.323 1.00 79.50 494 THR A CA 1
ATOM 3892 C C . THR A 1 494 ? 6.515 7.958 26.120 1.00 79.50 494 THR A C 1
ATOM 3894 O O . THR A 1 494 ? 6.559 6.754 25.892 1.00 79.50 494 THR A O 1
ATOM 3897 N N . PHE A 1 495 ? 7.134 8.860 25.368 1.00 80.44 495 PHE A N 1
ATOM 3898 C CA . PHE A 1 495 ? 7.859 8.570 24.135 1.00 80.44 495 PHE A CA 1
ATOM 3899 C C . PHE A 1 495 ? 9.263 9.122 24.254 1.00 80.44 495 PHE A C 1
ATOM 3901 O O . PHE A 1 495 ? 9.424 10.321 24.483 1.00 80.44 495 PHE A O 1
ATOM 3908 N N . THR A 1 496 ? 10.265 8.276 24.082 1.00 85.69 496 THR A N 1
ATOM 3909 C CA . THR A 1 496 ? 11.668 8.680 24.100 1.00 85.69 496 THR A CA 1
ATOM 3910 C C . THR A 1 496 ? 12.195 8.714 22.678 1.00 85.69 496 THR A C 1
ATOM 3912 O O . THR A 1 496 ? 12.059 7.754 21.925 1.00 85.69 496 THR A O 1
ATOM 3915 N N . PHE A 1 497 ? 12.815 9.826 22.318 1.00 86.31 497 PHE A N 1
ATOM 3916 C CA . PHE A 1 497 ? 13.382 10.096 21.008 1.00 86.31 497 PHE A CA 1
ATOM 3917 C C . PHE A 1 497 ? 14.874 10.238 21.102 1.00 86.31 497 PHE A C 1
ATOM 3919 O O . PHE A 1 497 ? 15.353 10.750 22.104 1.00 86.31 497 PHE A O 1
ATOM 3926 N N . LYS A 1 498 ? 15.581 9.922 20.025 1.00 90.12 498 LYS A N 1
ATOM 3927 C CA . LYS A 1 498 ? 16.964 10.319 19.810 1.00 90.12 498 LYS A CA 1
ATOM 3928 C C . LYS A 1 498 ? 17.034 11.432 18.779 1.00 90.12 498 LYS A C 1
ATOM 3930 O O . LYS A 1 498 ? 16.429 11.349 17.712 1.00 90.12 498 LYS A O 1
ATOM 3935 N N . ALA A 1 499 ? 17.784 12.475 19.096 1.00 91.25 499 ALA A N 1
ATOM 3936 C CA . ALA A 1 499 ? 18.029 13.595 18.206 1.00 91.25 499 ALA A CA 1
ATOM 3937 C C . ALA A 1 499 ? 19.061 13.221 17.123 1.00 91.25 499 ALA A C 1
ATOM 3939 O O . ALA A 1 499 ? 20.159 12.769 17.444 1.00 91.25 499 ALA A O 1
ATOM 3940 N N . LEU A 1 500 ? 18.728 13.409 15.843 1.00 88.94 500 LEU A N 1
ATOM 3941 C CA . LEU A 1 500 ? 19.536 12.959 14.697 1.00 88.94 500 LEU A CA 1
ATOM 3942 C C . LEU A 1 500 ? 20.066 14.087 13.808 1.00 88.94 500 LEU A C 1
ATOM 3944 O O . LEU A 1 500 ? 21.069 13.891 13.126 1.00 88.94 500 LEU A O 1
ATOM 3948 N N . VAL A 1 501 ? 19.404 15.246 13.775 1.00 89.25 501 VAL A N 1
ATOM 3949 C CA . VAL A 1 501 ? 19.805 16.375 12.923 1.00 89.25 501 VAL A CA 1
ATOM 3950 C C . VAL A 1 501 ? 19.661 17.682 13.704 1.00 89.25 501 VAL A C 1
ATOM 3952 O O . VAL A 1 501 ? 18.577 17.918 14.236 1.00 89.25 501 VAL A O 1
ATOM 3955 N N . PRO A 1 502 ? 20.701 18.540 13.763 1.00 89.31 502 PRO A N 1
ATOM 3956 C CA . PRO A 1 502 ? 20.627 19.855 14.400 1.00 89.31 502 PRO A CA 1
ATOM 3957 C C . PRO A 1 502 ? 19.667 20.795 13.666 1.00 89.31 502 PRO A C 1
ATOM 3959 O O . PRO A 1 502 ? 20.027 21.437 12.679 1.00 89.31 502 PRO A O 1
ATOM 3962 N N . GLU A 1 503 ? 18.421 20.843 14.122 1.00 89.50 503 GLU A N 1
ATOM 3963 C CA . GLU A 1 503 ? 17.368 21.685 13.573 1.00 89.50 503 GLU A CA 1
ATOM 3964 C C . GLU A 1 503 ? 16.215 21.836 14.574 1.00 89.50 503 GLU A C 1
ATOM 3966 O O . GLU A 1 503 ? 15.940 20.958 15.401 1.00 89.50 503 GLU A O 1
ATOM 3971 N N . TYR A 1 504 ? 15.484 22.942 14.454 1.00 87.62 504 TYR A N 1
ATOM 3972 C CA . TYR A 1 504 ? 14.218 23.129 15.148 1.00 87.62 504 TYR A CA 1
ATOM 3973 C C . TYR A 1 504 ? 13.160 22.164 14.596 1.00 87.62 504 TYR A C 1
ATOM 3975 O O . TYR A 1 504 ? 12.709 22.290 13.459 1.00 87.62 504 TYR A O 1
ATOM 3983 N N . THR A 1 505 ? 12.777 21.181 15.405 1.00 84.62 505 THR A N 1
ATOM 3984 C CA . THR A 1 505 ? 12.033 20.000 14.968 1.00 84.62 505 THR A CA 1
ATOM 3985 C C . THR A 1 505 ? 10.648 19.949 15.617 1.00 84.62 505 THR A C 1
ATOM 3987 O O . THR A 1 505 ? 10.560 19.831 16.841 1.00 84.62 505 THR A O 1
ATOM 3990 N N . PRO A 1 506 ? 9.552 20.019 14.836 1.00 83.94 506 PRO A N 1
ATOM 3991 C CA . PRO A 1 506 ? 8.210 19.758 15.343 1.00 83.94 506 PRO A CA 1
ATOM 3992 C C . PRO A 1 506 ? 7.972 18.254 15.517 1.00 83.94 506 PRO A C 1
ATOM 3994 O O . PRO A 1 506 ? 8.355 17.442 14.672 1.00 83.94 506 PRO A O 1
ATOM 3997 N N . ILE A 1 507 ? 7.291 17.897 16.600 1.00 79.44 507 ILE A N 1
ATOM 3998 C CA . ILE A 1 507 ? 6.868 16.543 16.945 1.00 79.44 507 ILE A CA 1
ATOM 3999 C C . ILE A 1 507 ? 5.360 16.559 17.139 1.00 79.44 507 ILE A C 1
ATOM 4001 O O . ILE A 1 507 ? 4.844 17.266 18.005 1.00 79.44 507 ILE A O 1
ATOM 4005 N N . GLY A 1 508 ? 4.662 15.773 16.326 1.00 77.94 508 GLY A N 1
ATOM 4006 C CA . GLY A 1 508 ? 3.220 15.639 16.375 1.00 77.94 508 GLY A CA 1
ATOM 4007 C C . GLY A 1 508 ? 2.779 14.512 17.306 1.00 77.94 508 GLY A C 1
ATOM 4008 O O . GLY A 1 508 ? 3.160 13.355 17.146 1.00 77.94 508 GLY A O 1
ATOM 4009 N N . LEU A 1 509 ? 1.929 14.835 18.271 1.00 74.94 509 LEU A N 1
ATOM 4010 C CA . LEU A 1 509 ? 1.295 13.862 19.155 1.00 74.94 509 LEU A CA 1
ATOM 4011 C C . LEU A 1 509 ? -0.194 13.820 18.834 1.00 74.94 509 LEU A C 1
ATOM 4013 O O . LEU A 1 509 ? -0.822 14.875 18.865 1.00 74.94 509 LEU A O 1
ATOM 4017 N N . VAL A 1 510 ? -0.753 12.642 18.531 1.00 75.38 510 VAL A N 1
ATOM 4018 C CA . VAL A 1 510 ? -2.191 12.472 18.263 1.00 75.38 510 VAL A CA 1
ATOM 4019 C C . VAL A 1 510 ? -2.775 11.411 19.189 1.00 75.38 510 VAL A C 1
ATOM 4021 O O . VAL A 1 510 ? -2.413 10.243 19.142 1.00 75.38 510 VAL A O 1
ATOM 4024 N N . LEU A 1 511 ? -3.705 11.806 20.046 1.00 76.38 511 LEU A N 1
ATOM 4025 C CA . LEU A 1 511 ? -4.351 10.909 20.998 1.00 76.38 511 LEU A CA 1
ATOM 4026 C C . LEU A 1 511 ? -5.781 10.632 20.564 1.00 76.38 511 LEU A C 1
ATOM 4028 O O . LEU A 1 511 ? -6.543 11.581 20.387 1.00 76.38 511 LEU A O 1
ATOM 4032 N N . THR A 1 512 ? -6.142 9.355 20.444 1.00 78.94 512 THR A N 1
ATOM 4033 C CA . THR A 1 512 ? -7.433 8.925 19.904 1.00 78.94 512 THR A CA 1
ATOM 4034 C C . THR A 1 512 ? -8.201 8.055 20.896 1.00 78.94 512 THR A C 1
ATOM 4036 O O . THR A 1 512 ? -7.653 7.173 21.556 1.00 78.94 512 THR A O 1
ATOM 4039 N N . ASP A 1 513 ? -9.509 8.269 20.990 1.00 79.12 513 ASP A N 1
ATOM 4040 C CA . ASP A 1 513 ? -10.419 7.358 21.682 1.00 79.12 513 ASP A CA 1
ATOM 4041 C C . ASP A 1 513 ? -10.854 6.238 20.717 1.00 79.12 513 ASP A C 1
ATOM 4043 O O . ASP A 1 513 ? -11.392 6.502 19.643 1.00 79.12 513 ASP A O 1
ATOM 4047 N N . ARG A 1 514 ? -10.607 4.968 21.071 1.00 77.38 514 ARG A N 1
ATOM 4048 C CA . ARG A 1 514 ? -10.859 3.812 20.181 1.00 77.38 514 ARG A CA 1
ATOM 4049 C C . ARG A 1 514 ? -12.331 3.557 19.902 1.00 77.38 514 ARG A C 1
ATOM 4051 O O . ARG A 1 514 ? -12.663 2.987 18.864 1.00 77.38 514 ARG A O 1
ATOM 4058 N N . GLU A 1 515 ? -13.198 3.937 20.830 1.00 82.94 515 GLU A N 1
ATOM 4059 C CA . GLU A 1 515 ? -14.627 3.689 20.707 1.00 82.94 515 GLU A CA 1
ATOM 4060 C C . GLU A 1 515 ? -15.277 4.754 19.835 1.00 82.94 515 GLU A C 1
ATOM 4062 O O . GLU A 1 515 ? -16.090 4.424 18.980 1.00 82.94 515 GLU A O 1
ATOM 4067 N N . THR A 1 516 ? -14.909 6.019 20.038 1.00 85.38 516 THR A N 1
ATOM 4068 C CA . THR A 1 516 ? -15.514 7.167 19.348 1.00 85.38 516 THR A CA 1
ATOM 4069 C C . THR A 1 516 ? -14.768 7.592 18.088 1.00 85.38 516 THR A C 1
ATOM 4071 O O . THR A 1 516 ? -15.354 8.249 17.228 1.00 85.38 516 THR A O 1
ATOM 4074 N N . LEU A 1 517 ? -13.496 7.198 17.960 1.00 86.50 517 LEU A N 1
ATOM 4075 C CA . LEU A 1 517 ? -12.548 7.601 16.912 1.00 86.50 517 LEU A CA 1
ATOM 4076 C C . LEU A 1 517 ? -12.246 9.104 16.880 1.00 86.50 517 LEU A C 1
ATOM 4078 O O . LEU A 1 517 ? -11.636 9.597 15.935 1.00 86.50 517 LEU A O 1
ATOM 4082 N N . LEU A 1 518 ? -12.649 9.838 17.914 1.00 84.44 518 LEU A N 1
ATOM 4083 C CA . LEU A 1 518 ? -12.301 11.241 18.075 1.00 84.44 518 LEU A CA 1
ATOM 4084 C C . LEU A 1 518 ? -10.865 11.348 18.571 1.00 84.44 518 LEU A C 1
ATOM 4086 O O . LEU A 1 518 ? -10.455 10.598 19.464 1.00 84.44 518 LEU A O 1
ATOM 4090 N N . SER A 1 519 ? -10.111 12.300 18.025 1.00 79.19 519 SER A N 1
ATOM 4091 C CA . SER A 1 519 ? -8.749 12.549 18.475 1.00 79.19 519 SER A CA 1
ATOM 4092 C C . SER A 1 519 ? -8.414 14.014 18.697 1.00 79.19 519 SER A C 1
ATOM 4094 O O . SER A 1 519 ? -9.031 14.925 18.147 1.00 79.19 519 SER A O 1
ATOM 4096 N N . THR A 1 520 ? -7.421 14.237 19.555 1.00 76.00 520 THR A N 1
ATOM 4097 C CA . THR A 1 520 ? -6.760 15.533 19.722 1.00 76.00 520 THR A CA 1
ATOM 4098 C C . THR A 1 520 ? -5.335 15.426 19.220 1.00 76.00 520 THR A C 1
ATOM 4100 O O . THR A 1 520 ? -4.709 14.375 19.357 1.00 76.00 520 THR A O 1
ATOM 4103 N N . SER A 1 521 ? -4.789 16.527 18.718 1.00 75.75 521 SER A N 1
ATOM 4104 C CA . SER A 1 521 ? -3.378 16.608 18.365 1.00 75.75 521 SER A CA 1
ATOM 4105 C C . SER A 1 521 ? -2.679 17.784 19.039 1.00 75.75 521 SER A C 1
ATOM 4107 O O . SER A 1 521 ? -3.308 18.780 19.406 1.00 75.75 521 SER A O 1
ATOM 4109 N N . LYS A 1 522 ? -1.365 17.664 19.238 1.00 77.44 522 LYS A N 1
ATOM 4110 C CA . LYS A 1 522 ? -0.503 18.769 19.660 1.00 77.44 522 LYS A CA 1
ATOM 4111 C C . LYS A 1 522 ? 0.867 18.652 19.017 1.00 77.44 522 LYS A C 1
ATOM 4113 O O . LYS A 1 522 ? 1.454 17.575 19.002 1.00 77.44 522 LYS A O 1
ATOM 4118 N N . GLU A 1 523 ? 1.384 19.779 18.545 1.00 79.62 523 GLU A N 1
ATOM 4119 C CA . GLU A 1 523 ? 2.783 19.897 18.145 1.00 79.62 523 GLU A CA 1
ATOM 4120 C C . GLU A 1 523 ? 3.626 20.359 19.332 1.00 79.62 523 GLU A C 1
ATOM 4122 O O . GLU A 1 523 ? 3.310 21.344 20.008 1.00 79.62 523 GLU A O 1
ATOM 4127 N N . VAL A 1 524 ? 4.708 19.634 19.585 1.00 78.19 524 VAL A N 1
ATOM 4128 C CA . VAL A 1 524 ? 5.776 20.031 20.499 1.00 78.19 524 VAL A CA 1
ATOM 4129 C C . VAL A 1 524 ? 6.997 20.349 19.655 1.00 78.19 524 VAL A C 1
ATOM 4131 O O . VAL A 1 524 ? 7.336 19.595 18.752 1.00 78.19 524 VAL A O 1
ATOM 4134 N N . PHE A 1 525 ? 7.659 21.464 19.934 1.00 84.38 525 PHE A N 1
ATOM 4135 C CA . PHE A 1 525 ? 8.865 21.847 19.212 1.00 84.38 525 PHE A CA 1
ATOM 4136 C C . PHE A 1 525 ? 10.092 21.579 20.072 1.00 84.38 525 PHE A C 1
ATOM 4138 O O . PHE A 1 525 ? 10.146 22.023 21.219 1.00 84.38 525 PHE A O 1
ATOM 4145 N N . ILE A 1 526 ? 11.070 20.886 19.494 1.00 87.00 526 ILE A N 1
ATOM 4146 C CA . ILE A 1 526 ? 12.350 20.571 20.123 1.00 87.00 526 ILE A CA 1
ATOM 4147 C C . ILE A 1 526 ? 13.456 21.214 19.300 1.00 87.00 526 ILE A C 1
ATOM 4149 O O . ILE A 1 526 ? 13.545 21.017 18.089 1.00 87.00 526 ILE A O 1
ATOM 4153 N N . ASN A 1 527 ? 14.302 21.996 19.952 1.00 90.94 527 ASN A N 1
ATOM 4154 C CA . ASN A 1 527 ? 15.495 22.545 19.340 1.00 90.94 527 ASN A CA 1
ATOM 4155 C C . ASN A 1 527 ? 16.637 21.532 19.457 1.00 90.94 527 ASN A C 1
ATOM 4157 O O . ASN A 1 527 ? 17.171 21.302 20.542 1.00 90.94 527 ASN A O 1
ATOM 4161 N N . ILE A 1 528 ? 17.007 20.916 18.338 1.00 91.62 528 ILE A N 1
ATOM 4162 C CA . ILE A 1 528 ? 18.164 20.029 18.305 1.00 91.62 528 ILE A CA 1
ATOM 4163 C C . ILE A 1 528 ? 19.384 20.863 17.945 1.00 91.62 528 ILE A C 1
ATOM 4165 O O . ILE A 1 528 ? 19.400 21.507 16.896 1.00 91.62 528 ILE A O 1
ATOM 4169 N N . TYR A 1 529 ? 20.407 20.847 18.792 1.00 93.56 529 TYR A N 1
ATOM 4170 C CA . TYR A 1 529 ? 21.632 21.610 18.565 1.00 93.56 529 TYR A CA 1
ATOM 4171 C C . TYR A 1 529 ? 22.852 20.697 18.471 1.00 93.56 529 TYR A C 1
ATOM 4173 O O . TYR A 1 529 ? 22.906 19.621 19.066 1.00 93.56 529 TYR A O 1
ATOM 4181 N N . ASP A 1 530 ? 23.843 21.133 17.704 1.00 94.19 530 ASP A N 1
ATOM 4182 C CA . ASP A 1 530 ? 25.149 20.492 17.662 1.00 94.19 530 ASP A CA 1
ATOM 4183 C C . ASP A 1 530 ? 26.004 21.088 18.788 1.00 94.19 530 ASP A C 1
ATOM 4185 O O . ASP A 1 530 ? 26.249 22.289 18.766 1.00 94.19 530 ASP A O 1
ATOM 4189 N N . PRO A 1 531 ? 26.437 20.319 19.798 1.00 90.62 531 PRO A N 1
ATOM 4190 C CA . PRO A 1 531 ? 27.232 20.866 20.895 1.00 90.62 531 PRO A CA 1
ATOM 4191 C C . PRO A 1 531 ? 28.616 21.380 20.454 1.00 90.62 531 PRO A C 1
ATOM 4193 O O . PRO A 1 531 ? 29.276 22.063 21.241 1.00 90.62 531 PRO A O 1
ATOM 4196 N N . GLU A 1 532 ? 29.074 21.049 19.240 1.00 89.38 532 GLU A N 1
ATOM 4197 C CA . GLU A 1 532 ? 30.369 21.479 18.698 1.00 89.38 532 GLU A CA 1
ATOM 4198 C C . GLU A 1 532 ? 30.314 22.792 17.890 1.00 89.38 532 GLU A C 1
ATOM 4200 O O . GLU A 1 532 ? 31.374 23.363 17.609 1.00 89.38 532 GLU A O 1
ATOM 4205 N N . ASN A 1 533 ? 29.117 23.292 17.549 1.00 79.06 533 ASN A N 1
ATOM 4206 C CA . ASN A 1 533 ? 28.884 24.504 16.746 1.00 79.06 533 ASN A CA 1
ATOM 4207 C C . ASN A 1 533 ? 28.027 25.532 17.495 1.00 79.06 533 ASN A C 1
ATOM 4209 O O . ASN A 1 533 ? 28.302 26.746 17.329 1.00 79.06 533 ASN A O 1
#

Foldseek 3Di:
DDDDDDDDDDDDDDDDDAFPAFFELQQQPAFDVVLSVCLCPPQDPPDPDLLSSLQSQLCCQQPPQQAFEPLAPQDAPAPADQQAEEGQQVCSSVCVDSYGHQNNQQQSSQNSCSNRPVNQKFKKKWFQQWWWDQFQFRNPGTARASNCVYPPHNHDRDDDPLDPNHDIDGMGIFMAGHPQQFTPGSGRDRGRRPGGLQRCSVNTKDQPCSRQDPPRHNGHIGSVRIDTGPHHNHYAHPDVADEDDDDDPDDDDPVVVVVLVVVLVVVCVVQVQVVLVVVDDQLKFFFFFDDDLCVDPVCPQKDWPDWHWYDDPFFIKTWTWIDDVQKIKIKIKTFGQRKQPVQVVVLSVVCSVPVPVPPPPDPDPPPPPDLDDQDHDDPVLQWSGWGWDDDQFKIWIWTGGMRMIMIMIMGRDPDPCSVVSVVVVSVRRSVRIDSPPVPPQCQPDQDFDDDQEDEQFDKDKGFGDGPDPPPFQKDKDWDDPDPQWDFDDDDRRMTMITGHDQAFGWTKIWIAGNGRRHIDIDIRTHGYHHPVD

Mean predicted aligned error: 16.79 Å

Radius of gyration: 26.8 Å; Cα contacts (8 Å, |Δi|>4): 1061; chains: 1; bounding box: 65×64×92 Å